Protein AF-A0A7S1V635-F1 (afdb_monomer_lite)

Organism: NCBI:txid210454

Sequence (460 aa):
LDFRGGFVNAILNTFERLLRGTVEKEVSDTVCGELSSIGTTLVSPVLEWVDEKLGPFLDKGARDPLVSEKSLVIPDNVQLLDFKETSPDDTIGRWFNAALSEVETMFGARVADPGGPAGDTDIGVNKMMRDYLLEDDRSLTIDLASLPIDGIGGVIFDGHDQLTETTITLNKVRLIGLDSITKFEPLIDIGSYTLRNIIAWSFLGVELDLTIEIKPSSLPDSILEDPDQSIKIEETVTIDFGVNDLEVDISVLLAINQNTLGDLEIGPLLTTDNLIGCILSTLFEVSVSSLEVNIGNIREPTLNGFVSAGIDRVVTDVTEAVFMMYEAVFLKALPGIFQTTVRDLINNDILGELLGNPENTDCPDVAFGGEGHVDFRDLLLSPTAAKDAGGLGTEPYGNVGHLLKKLITDNFLAPDANGQPKLNNILIAPFTERQSGTPGLIKVDELFSVVKDPSNIKEE

Secondary structure (DSSP, 8-state):
-----TTHHHHHHHHHHHHHHHHHHHHHHHHHHHHHHHHHHTHHHHHHHHHHHHGGGTT-----TTHHHHH----TT--B--TT---TT-HHHHHHHHHHHHHHHHHHSEEEEEEETTEEEEEHHHHHHHHHTS-TTSEEEEEGGGS--TT-SSEEEEEE-SSEEEEEEEEEEEEE-TT-EEEEEEEEE-SSSEEEEEEEEEEEEEEEEEEEEEEE--STT-SS--TT----EEEEEEEEEEEEEEEEEEEEEEEEBHHHHHT--HHHHTSHHHHHHHHHHTEEEEEEEEEEEEEEEEEEEEEE--S-HHHHHHHHHHHHHHHHHHHHHHHHHHHHHIIIIIHHHIIIIIHHHHHH-HHHH--PPP--SSSS---HHHHHS-HHHHHHTTS--S-TT-SHHHHHHHHIIIIIISB-TTSSBTHIIIIIHHHHHHHHSS------S-S----S-GGG----

Foldseek 3Di:
DDDDDPPVCVVCVVCCVVCVVVVVVCVVCVVCVVVVCCVVVVPVVVVVVLCVVQVLQLPQDWDDLCPCVVVDDDDPPFDWQFCPDPDPPPPPSVVVVVVLVLVQLQQQPWDQDPPDPVHRIDGNVLVVCCVPQADPQQKRKDFQCPDPPPDANQWPDFDADQFKTKTKGWGMKIKHQPSQWPGWRWQPDPGRQKGKIKTKGQKIKIKIKMKMKIWGHPDPNHPDDDVVSPDIDIWIKIKMKIFGGKMKMWMKRFTFGPVLVVPQDVQLCQAPLQVQLSRLLRTPDMATSFIFMATPFMGQMAMDTDPDPVVSVVVSVVSNVVCVVCRVSCNSSVRSCCGPVVRCCCGCPVVVVCNVDNSNNDRDDQDQPDDPDDDVLLQADALVRSVVLVHPSPSSRHDNNNVVNCCCVVQFQQQDPVGAGNVQVSPQQVPCCVVPVGRDGDHDPDPDDRDSDPVPDDDD

Structure (mmCIF, N/CA/C/O backbone):
data_AF-A0A7S1V635-F1
#
_entry.id   AF-A0A7S1V635-F1
#
loop_
_atom_site.group_PDB
_atom_site.id
_atom_site.type_symbol
_atom_site.label_atom_id
_atom_site.label_alt_id
_atom_site.label_comp_id
_atom_site.label_asym_id
_atom_site.label_entity_id
_atom_site.label_seq_id
_atom_site.pdbx_PDB_ins_code
_atom_site.Cartn_x
_atom_site.Cartn_y
_atom_site.Cartn_z
_atom_site.occupancy
_atom_site.B_iso_or_equiv
_atom_site.auth_seq_id
_atom_site.auth_comp_id
_atom_site.auth_asym_id
_atom_site.auth_atom_id
_atom_site.pdbx_PDB_model_num
ATOM 1 N N . LEU A 1 1 ? -26.747 21.201 35.756 1.00 36.72 1 LEU A N 1
ATOM 2 C CA . LEU A 1 1 ? -28.040 21.499 35.102 1.00 36.72 1 LEU A CA 1
ATOM 3 C C . LEU A 1 1 ? -28.693 22.639 35.870 1.00 36.72 1 LEU A C 1
ATOM 5 O O . LEU A 1 1 ? -28.904 22.468 37.062 1.00 36.72 1 LEU A O 1
ATOM 9 N N . ASP A 1 2 ? -28.924 23.796 35.247 1.00 29.17 2 ASP A N 1
ATOM 10 C CA . ASP A 1 2 ? -29.530 24.963 35.910 1.00 29.17 2 ASP A CA 1
ATOM 11 C C . ASP A 1 2 ? -30.809 25.363 35.158 1.00 29.17 2 ASP A C 1
ATOM 13 O O . ASP A 1 2 ? -30.763 25.695 33.973 1.00 29.17 2 ASP A O 1
ATOM 17 N N . PHE A 1 3 ? -31.959 25.276 35.832 1.00 37.16 3 PHE A N 1
ATOM 18 C CA . PHE A 1 3 ? -33.287 25.548 35.273 1.00 37.16 3 PHE A CA 1
ATOM 19 C C . PHE A 1 3 ? -33.957 26.682 36.066 1.00 37.16 3 PHE A C 1
ATOM 21 O O . PHE A 1 3 ? -34.105 26.620 37.286 1.00 37.16 3 PHE A O 1
ATOM 28 N N . ARG A 1 4 ? -34.390 27.744 35.374 1.00 40.81 4 ARG A N 1
ATOM 29 C CA . ARG A 1 4 ? -35.045 28.920 35.979 1.00 40.81 4 ARG A CA 1
ATOM 30 C C . ARG A 1 4 ? -36.576 28.789 35.967 1.00 40.81 4 ARG A C 1
ATOM 32 O O . ARG A 1 4 ? -37.177 28.822 34.900 1.00 40.81 4 ARG A O 1
ATOM 39 N N . GLY A 1 5 ? -37.216 28.764 37.145 1.00 33.56 5 GLY A N 1
ATOM 40 C CA . GLY A 1 5 ? -38.677 28.917 37.295 1.00 33.56 5 GLY A CA 1
ATOM 41 C C . GLY A 1 5 ? -39.212 28.687 38.724 1.00 33.56 5 GLY A C 1
ATOM 42 O O . GLY A 1 5 ? -39.212 27.572 39.235 1.00 33.56 5 GLY A O 1
ATOM 43 N N . GLY A 1 6 ? -39.698 29.750 39.378 1.00 36.91 6 GLY A N 1
ATOM 44 C CA . GLY A 1 6 ? -39.840 29.900 40.842 1.00 36.91 6 GLY A CA 1
ATOM 45 C C . GLY A 1 6 ? -40.988 29.203 41.598 1.00 36.91 6 GLY A C 1
ATOM 46 O O . GLY A 1 6 ? -41.208 29.553 42.752 1.00 36.91 6 GLY A O 1
ATOM 47 N N . PHE A 1 7 ? -41.698 28.227 41.026 1.00 42.47 7 PHE A N 1
ATOM 48 C CA . PHE A 1 7 ? -42.671 27.400 41.782 1.00 42.47 7 PHE A CA 1
ATOM 49 C C . PHE A 1 7 ? -42.314 25.906 41.748 1.00 42.47 7 PHE A C 1
ATOM 51 O O . PHE A 1 7 ? -42.445 25.205 42.750 1.00 42.47 7 PHE A O 1
ATOM 58 N N . VAL A 1 8 ? -41.724 25.447 40.639 1.00 44.06 8 VAL A N 1
ATOM 59 C CA . VAL A 1 8 ? -41.171 24.094 40.494 1.00 44.06 8 VAL A CA 1
ATOM 60 C C . VAL A 1 8 ? -39.932 23.911 41.385 1.00 44.06 8 VAL A C 1
ATOM 62 O O . VAL A 1 8 ? -39.759 22.840 41.949 1.00 44.06 8 VAL A O 1
ATOM 65 N N . ASN A 1 9 ? -39.159 24.971 41.659 1.00 37.28 9 ASN A N 1
ATOM 66 C CA . ASN A 1 9 ? -38.003 24.918 42.567 1.00 37.28 9 ASN A CA 1
ATOM 67 C C . ASN A 1 9 ? -38.335 24.616 44.038 1.00 37.28 9 ASN A C 1
ATOM 69 O O . ASN A 1 9 ? -37.459 24.130 44.741 1.00 37.28 9 ASN A O 1
ATOM 73 N N . ALA A 1 10 ? -39.546 24.875 44.542 1.00 40.25 10 ALA A N 1
ATOM 74 C CA . ALA A 1 10 ? -39.890 24.542 45.934 1.00 40.25 10 ALA A CA 1
ATOM 75 C C . ALA A 1 10 ? -40.289 23.062 46.090 1.00 40.25 10 ALA A C 1
ATOM 77 O O . ALA A 1 10 ? -39.961 22.427 47.095 1.00 40.25 10 ALA A O 1
ATOM 78 N N . ILE A 1 11 ? -40.943 22.501 45.067 1.00 40.91 11 ILE A N 1
ATOM 79 C CA . ILE A 1 11 ? -41.306 21.080 44.997 1.00 40.91 11 ILE A CA 1
ATOM 80 C C . ILE A 1 11 ? -40.071 20.246 44.630 1.00 40.91 11 ILE A C 1
ATOM 82 O O . ILE A 1 11 ? -39.797 19.264 45.314 1.00 40.91 11 ILE A O 1
ATOM 86 N N . LEU A 1 12 ? -39.263 20.692 43.659 1.00 39.00 12 LEU A N 1
ATOM 87 C CA . LEU A 1 12 ? -37.979 20.078 43.324 1.00 39.00 12 LEU A CA 1
ATOM 88 C C . LEU A 1 12 ? -36.972 20.194 44.459 1.00 39.00 12 LEU A C 1
ATOM 90 O O . LEU A 1 12 ? -36.400 19.177 44.764 1.00 39.00 12 LEU A O 1
ATOM 94 N N . ASN A 1 13 ? -36.797 21.309 45.181 1.00 41.66 13 ASN A N 1
ATOM 95 C CA . ASN A 1 13 ? -35.856 21.309 46.320 1.00 41.66 13 ASN A CA 1
ATOM 96 C C . ASN A 1 13 ? -36.298 20.384 47.464 1.00 41.66 13 ASN A C 1
ATOM 98 O O . ASN A 1 13 ? -35.458 19.896 48.212 1.00 41.66 13 ASN A O 1
ATOM 102 N N . THR A 1 14 ? -37.601 20.132 47.623 1.00 43.56 14 THR A N 1
ATOM 103 C CA . THR A 1 14 ? -38.106 19.211 48.654 1.00 43.56 14 THR A CA 1
ATOM 104 C C . THR A 1 14 ? -37.938 17.754 48.215 1.00 43.56 14 THR A C 1
ATOM 106 O O . THR A 1 14 ? -37.483 16.935 49.011 1.00 43.56 14 THR A O 1
ATOM 109 N N . PHE A 1 15 ? -38.217 17.441 46.944 1.00 39.56 15 PHE A N 1
ATOM 110 C CA . PHE A 1 15 ? -37.962 16.124 46.353 1.00 39.56 15 PHE A CA 1
ATOM 111 C C . PHE A 1 15 ? -36.474 15.859 46.118 1.00 39.56 15 PHE A C 1
ATOM 113 O O . PHE A 1 15 ? -36.040 14.746 46.327 1.00 39.56 15 PHE A O 1
ATOM 120 N N . GLU A 1 16 ? -35.668 16.857 45.785 1.00 41.97 16 GLU A N 1
ATOM 121 C CA . GLU A 1 16 ? -34.217 16.784 45.630 1.00 41.97 16 GLU A CA 1
ATOM 122 C C . GLU A 1 16 ? -33.572 16.577 46.996 1.00 41.97 16 GLU A C 1
ATOM 124 O O . GLU A 1 16 ? -32.707 15.739 47.114 1.00 41.97 16 GLU A O 1
ATOM 129 N N . ARG A 1 17 ? -34.025 17.195 48.091 1.00 42.75 17 ARG A N 1
ATOM 130 C CA . ARG A 1 17 ? -33.443 16.883 49.413 1.00 42.75 17 ARG A CA 1
ATOM 131 C C . ARG A 1 17 ? -33.809 15.492 49.946 1.00 42.75 17 ARG A C 1
ATOM 133 O O . ARG A 1 17 ? -33.025 14.924 50.700 1.00 42.75 17 ARG A O 1
ATOM 140 N N . LEU A 1 18 ? -34.984 14.970 49.582 1.00 39.56 18 LEU A N 1
ATOM 141 C CA . LEU A 1 18 ? -35.475 13.644 49.990 1.00 39.56 18 LEU A CA 1
ATOM 142 C C . LEU A 1 18 ? -34.982 12.516 49.076 1.00 39.56 18 LEU A C 1
ATOM 144 O O . LEU A 1 18 ? -34.643 11.448 49.570 1.00 39.56 18 LEU A O 1
ATOM 148 N N . LEU A 1 19 ? -34.912 12.755 47.766 1.00 40.84 19 LEU A N 1
ATOM 149 C CA . LEU A 1 19 ? -34.429 11.801 46.773 1.00 40.84 19 LEU A CA 1
ATOM 150 C C . LEU A 1 19 ? -32.935 11.927 46.545 1.00 40.84 19 LEU A C 1
ATOM 152 O O . LEU A 1 19 ? -32.335 10.904 46.335 1.00 40.84 19 LEU A O 1
ATOM 156 N N . ARG A 1 20 ? -32.272 13.083 46.623 1.00 44.22 20 ARG A N 1
ATOM 157 C CA . ARG A 1 20 ? -30.815 13.144 46.394 1.00 44.22 20 ARG A CA 1
ATOM 158 C C . ARG A 1 20 ? -30.066 12.313 47.429 1.00 44.22 20 ARG A C 1
ATOM 160 O O . ARG A 1 20 ? -29.203 11.554 47.048 1.00 44.22 20 ARG A O 1
ATOM 167 N N . GLY A 1 21 ? -30.443 12.349 48.707 1.00 46.78 21 GLY A N 1
ATOM 168 C CA . GLY A 1 21 ? -29.781 11.517 49.720 1.00 46.78 21 GLY A CA 1
ATOM 169 C C . GLY A 1 21 ? -30.020 10.010 49.553 1.00 46.78 21 GLY A C 1
ATOM 170 O O . GLY A 1 21 ? -29.143 9.223 49.888 1.00 46.78 21 GLY A O 1
ATOM 171 N N . THR A 1 22 ? -31.188 9.605 49.042 1.00 45.66 22 THR A N 1
ATOM 172 C CA . THR A 1 22 ? -31.552 8.190 48.851 1.00 45.66 22 THR A CA 1
ATOM 173 C C . THR A 1 22 ? -31.174 7.682 47.464 1.00 45.66 22 THR A C 1
ATOM 175 O O . THR A 1 22 ? -30.692 6.580 47.358 1.00 45.66 22 THR A O 1
ATOM 178 N N . VAL A 1 23 ? -31.309 8.485 46.415 1.00 48.47 23 VAL A N 1
ATOM 179 C CA . VAL A 1 23 ? -30.907 8.214 45.030 1.00 48.47 23 VAL A CA 1
ATOM 180 C C . VAL A 1 23 ? -29.408 8.402 44.857 1.00 48.47 23 VAL A C 1
ATOM 182 O O . VAL A 1 23 ? -28.828 7.550 44.230 1.00 48.47 23 VAL A O 1
ATOM 185 N N . GLU A 1 24 ? -28.717 9.402 45.424 1.00 47.28 24 GLU A N 1
ATOM 186 C CA . GLU A 1 24 ? -27.236 9.409 45.384 1.00 47.28 24 GLU A CA 1
ATOM 187 C C . GLU A 1 24 ? -26.674 8.231 46.166 1.00 47.28 24 GLU A C 1
ATOM 189 O O . GLU A 1 24 ? -25.636 7.721 45.780 1.00 47.28 24 GLU A O 1
ATOM 194 N N . LYS A 1 25 ? -27.337 7.778 47.237 1.00 49.62 25 LYS A N 1
ATOM 195 C CA . LYS A 1 25 ? -26.869 6.625 48.004 1.00 49.62 25 LYS A CA 1
ATOM 196 C C . LYS A 1 25 ? -27.209 5.300 47.330 1.00 49.62 25 LYS A C 1
ATOM 198 O O . LYS A 1 25 ? -26.309 4.495 47.185 1.00 49.62 25 LYS A O 1
ATOM 203 N N . GLU A 1 26 ? -28.426 5.096 46.833 1.00 52.50 26 GLU A N 1
ATOM 204 C CA . GLU A 1 26 ? -28.770 3.894 46.070 1.00 52.50 26 GLU A CA 1
ATOM 205 C C . GLU A 1 26 ? -28.085 3.889 44.705 1.00 52.50 26 GLU A C 1
ATOM 207 O O . GLU A 1 26 ? -27.649 2.835 44.287 1.00 52.50 26 GLU A O 1
ATOM 212 N N . VAL A 1 27 ? -27.918 5.023 44.019 1.00 47.94 27 VAL A N 1
ATOM 213 C CA . VAL A 1 27 ? -27.122 5.110 42.784 1.00 47.94 27 VAL A CA 1
ATOM 214 C C . VAL A 1 27 ? -25.650 4.959 43.113 1.00 47.94 27 VAL A C 1
ATOM 216 O O . VAL A 1 27 ? -25.002 4.235 42.396 1.00 47.94 27 VAL A O 1
ATOM 219 N N . SER A 1 28 ? -25.091 5.528 44.183 1.00 46.44 28 SER A N 1
ATOM 220 C CA . SER A 1 28 ? -23.683 5.282 44.544 1.00 46.44 28 SER A CA 1
ATOM 221 C C . SER A 1 28 ? -23.451 3.843 44.989 1.00 46.44 28 SER A C 1
ATOM 223 O O . SER A 1 28 ? -22.447 3.270 44.602 1.00 46.44 28 SER A O 1
ATOM 225 N N . ASP A 1 29 ? -24.340 3.241 45.776 1.00 56.50 29 ASP A N 1
ATOM 226 C CA . ASP A 1 29 ? -24.206 1.867 46.270 1.00 56.50 29 ASP A CA 1
ATOM 227 C C . ASP A 1 29 ? -24.532 0.851 45.161 1.00 56.50 29 ASP A C 1
ATOM 229 O O . ASP A 1 29 ? -23.867 -0.177 45.072 1.00 56.50 29 ASP A O 1
ATOM 233 N N . THR A 1 30 ? -25.472 1.157 44.256 1.00 53.78 30 THR A N 1
ATOM 234 C CA . THR A 1 30 ? -25.748 0.351 43.052 1.00 53.78 30 THR A CA 1
ATOM 235 C C . THR A 1 30 ? -24.660 0.552 42.012 1.00 53.78 30 THR A C 1
ATOM 237 O O . THR A 1 30 ? -24.183 -0.428 41.486 1.00 53.78 30 THR A O 1
ATOM 240 N N . VAL A 1 31 ? -24.172 1.767 41.757 1.00 49.47 31 VAL A N 1
ATOM 241 C CA . VAL A 1 31 ? -23.057 2.024 40.829 1.00 49.47 31 VAL A CA 1
ATOM 242 C C . VAL A 1 31 ? -21.751 1.494 41.398 1.00 49.47 31 VAL A C 1
ATOM 244 O O . VAL A 1 31 ? -20.987 0.934 40.642 1.00 49.47 31 VAL A O 1
ATOM 247 N N . CYS A 1 32 ? -21.473 1.575 42.700 1.00 55.12 32 CYS A N 1
ATOM 248 C CA . CYS A 1 32 ? -20.275 0.964 43.290 1.00 55.12 32 CYS A CA 1
ATOM 249 C C . CYS A 1 32 ? -20.418 -0.553 43.437 1.00 55.12 32 CYS A C 1
ATOM 251 O O . CYS A 1 32 ? -19.420 -1.255 43.326 1.00 55.12 32 CYS A O 1
ATOM 253 N N . GLY A 1 33 ? -21.626 -1.074 43.664 1.00 52.38 33 GLY A N 1
ATOM 254 C CA . GLY A 1 33 ? -21.916 -2.508 43.659 1.00 52.38 33 GLY A CA 1
ATOM 255 C C . GLY A 1 33 ? -21.802 -3.108 42.258 1.00 52.38 33 GLY A C 1
ATOM 256 O O . GLY A 1 33 ? -21.097 -4.096 42.075 1.00 52.38 33 GLY A O 1
ATOM 257 N N . GLU A 1 34 ? -22.400 -2.454 41.264 1.00 47.62 34 GLU A N 1
ATOM 258 C CA . GLU A 1 34 ? -22.292 -2.764 39.839 1.00 47.62 34 GLU A CA 1
ATOM 259 C C . GLU A 1 34 ? -20.846 -2.572 39.375 1.00 47.62 34 GLU A C 1
ATOM 261 O O . GLU A 1 34 ? -20.292 -3.530 38.872 1.00 47.62 34 GLU A O 1
ATOM 266 N N . LEU A 1 35 ? -20.159 -1.451 39.646 1.00 42.22 35 LEU A N 1
ATOM 267 C CA . LEU A 1 35 ? -18.742 -1.223 39.288 1.00 42.22 35 LEU A CA 1
ATOM 268 C C . LEU A 1 35 ? -17.779 -2.192 39.993 1.00 42.22 35 LEU A C 1
ATOM 270 O O . LEU A 1 35 ? -16.804 -2.634 39.389 1.00 42.22 35 LEU A O 1
ATOM 274 N N . SER A 1 36 ? -18.037 -2.562 41.251 1.00 45.41 36 SER A N 1
ATOM 275 C CA . SER A 1 36 ? -17.259 -3.588 41.961 1.00 45.41 36 SER A CA 1
ATOM 276 C C . SER A 1 36 ? -17.515 -4.984 41.391 1.00 45.41 36 SER A C 1
ATOM 278 O O . SER A 1 36 ? -16.605 -5.818 41.389 1.00 45.41 36 SER A O 1
ATOM 280 N N . SER A 1 37 ? -18.732 -5.254 40.912 1.00 45.50 37 SER A N 1
ATOM 281 C CA . SER A 1 37 ? -19.053 -6.490 40.200 1.00 45.50 37 SER A CA 1
ATOM 282 C C . SER A 1 37 ? -18.456 -6.477 38.788 1.00 45.50 37 SER A C 1
ATOM 284 O O . SER A 1 37 ? -17.821 -7.445 38.401 1.00 45.50 37 SER A O 1
ATOM 286 N N . ILE A 1 38 ? -18.490 -5.357 38.070 1.00 47.38 38 ILE A N 1
ATOM 287 C CA . ILE A 1 38 ? -17.861 -5.108 36.769 1.00 47.38 38 ILE A CA 1
ATOM 288 C C . ILE A 1 38 ? -16.344 -5.326 36.878 1.00 47.38 38 ILE A C 1
ATOM 290 O O . ILE A 1 38 ? -15.769 -6.059 36.081 1.00 47.38 38 ILE A O 1
ATOM 294 N N . GLY A 1 39 ? -15.689 -4.832 37.931 1.00 46.47 39 GLY A N 1
ATOM 295 C CA . GLY A 1 39 ? -14.251 -5.035 38.147 1.00 46.47 39 GLY A CA 1
ATOM 296 C C . GLY A 1 39 ? -13.809 -6.500 38.300 1.00 46.47 39 GLY A C 1
ATOM 297 O O . GLY A 1 39 ? -12.657 -6.814 38.026 1.00 46.47 39 GLY A O 1
ATOM 298 N N . THR A 1 40 ? -14.695 -7.417 38.706 1.00 46.72 40 THR A N 1
ATOM 299 C CA . THR A 1 40 ? -14.376 -8.857 38.845 1.00 46.72 40 THR A CA 1
ATOM 300 C C . THR A 1 40 ? -15.016 -9.729 37.759 1.00 46.72 40 THR A C 1
ATOM 302 O O . THR A 1 40 ? -14.443 -10.752 37.380 1.00 46.72 40 THR A O 1
ATOM 305 N N . THR A 1 41 ? -16.152 -9.292 37.213 1.00 47.84 41 THR A N 1
ATOM 306 C CA . THR A 1 41 ? -16.990 -10.024 36.248 1.00 47.84 41 THR A CA 1
ATOM 307 C C . THR A 1 41 ? -16.748 -9.589 34.801 1.00 47.84 41 THR A C 1
ATOM 309 O O . THR A 1 41 ? -17.016 -10.374 33.906 1.00 47.84 41 THR A O 1
ATOM 312 N N . LEU A 1 42 ? -16.207 -8.392 34.539 1.00 48.62 42 LEU A N 1
ATOM 313 C CA . LEU A 1 42 ? -15.748 -7.987 33.200 1.00 48.62 42 LEU A CA 1
ATOM 314 C C . LEU A 1 42 ? -14.243 -8.184 33.029 1.00 48.62 42 LEU A C 1
ATOM 316 O O . LEU A 1 42 ? -13.820 -8.651 31.981 1.00 48.62 42 LEU A O 1
ATOM 320 N N . VAL A 1 43 ? -13.425 -7.898 34.046 1.00 55.44 43 VAL A N 1
ATOM 321 C CA . VAL A 1 43 ? -11.960 -7.950 33.879 1.00 55.44 43 VAL A CA 1
ATOM 322 C C . VAL A 1 43 ? -11.473 -9.367 33.578 1.00 55.44 43 VAL A C 1
ATOM 324 O O . VAL A 1 43 ? -10.712 -9.541 32.637 1.00 55.44 43 VAL A O 1
ATOM 327 N N . SER A 1 44 ? -11.931 -10.390 34.308 1.00 60.38 44 SER A N 1
ATOM 328 C CA . SER A 1 44 ? -11.459 -11.764 34.062 1.00 60.38 44 SER A CA 1
ATOM 329 C C . SER A 1 44 ? -11.906 -12.302 32.693 1.00 60.38 44 SER A C 1
ATOM 331 O O . SER A 1 44 ? -11.042 -12.763 31.957 1.00 60.38 44 SER A O 1
ATOM 333 N N . PRO A 1 45 ? -13.185 -12.182 32.280 1.00 66.00 45 PRO A N 1
ATOM 334 C CA . PRO A 1 45 ? -13.609 -12.639 30.954 1.00 66.00 45 PRO A CA 1
ATOM 335 C C . PRO A 1 45 ? -13.027 -11.828 29.797 1.00 66.00 45 PRO A C 1
ATOM 337 O O . PRO A 1 45 ? -12.762 -12.392 28.743 1.00 66.00 45 PRO A O 1
ATOM 340 N N . VAL A 1 46 ? -12.797 -10.521 29.971 1.00 61.72 46 VAL A N 1
ATOM 341 C CA . VAL A 1 46 ? -12.113 -9.718 28.947 1.00 61.72 46 VAL A CA 1
ATOM 342 C C . VAL A 1 46 ? -10.642 -10.122 28.861 1.00 61.72 46 VAL A C 1
ATOM 344 O O . VAL A 1 46 ? -10.135 -10.261 27.758 1.00 61.72 46 VAL A O 1
ATOM 347 N N . LEU A 1 47 ? -9.962 -10.387 29.982 1.00 65.31 47 LEU A N 1
ATOM 348 C CA . LEU A 1 47 ? -8.592 -10.910 29.964 1.00 65.31 47 LEU A CA 1
ATOM 349 C C . LEU A 1 47 ? -8.515 -12.303 29.328 1.00 65.31 47 LEU A C 1
ATOM 351 O O . LEU A 1 47 ? -7.608 -12.545 28.542 1.00 65.31 47 LEU A O 1
ATOM 355 N N . GLU A 1 48 ? -9.465 -13.194 29.621 1.00 72.25 48 GLU A N 1
ATOM 356 C CA . GLU A 1 48 ? -9.573 -14.507 28.971 1.00 72.25 48 GLU A CA 1
ATOM 357 C C . GLU A 1 48 ? -9.850 -14.366 27.469 1.00 72.25 48 GLU A C 1
ATOM 359 O O . GLU A 1 48 ? -9.224 -15.055 26.671 1.00 72.25 48 GLU A O 1
ATOM 364 N N . TRP A 1 49 ? -10.719 -13.435 27.064 1.00 73.88 49 TRP A N 1
ATOM 365 C CA . TRP A 1 49 ? -10.977 -13.141 25.653 1.00 73.88 49 TRP A CA 1
ATOM 366 C C . TRP A 1 49 ? -9.739 -12.566 24.958 1.00 73.88 49 TRP A C 1
ATOM 368 O O . TRP A 1 49 ? -9.396 -12.995 23.860 1.00 73.88 49 TRP A O 1
ATOM 378 N N . VAL A 1 50 ? -9.031 -11.630 25.596 1.00 73.19 50 VAL A N 1
ATOM 379 C CA . VAL A 1 50 ? -7.789 -11.059 25.064 1.00 73.19 50 VAL A CA 1
ATOM 380 C C . VAL A 1 50 ? -6.702 -12.128 24.962 1.00 73.19 50 VAL A C 1
ATOM 382 O O . VAL A 1 50 ? -6.016 -12.170 23.948 1.00 73.19 50 VAL A O 1
ATOM 385 N N . ASP A 1 51 ? -6.555 -13.014 25.946 1.00 75.38 51 ASP A N 1
ATOM 386 C CA . ASP A 1 51 ? -5.599 -14.127 25.887 1.00 75.38 51 ASP A CA 1
ATOM 387 C C . ASP A 1 51 ? -5.976 -15.141 24.795 1.00 75.38 51 ASP A C 1
ATOM 389 O O . ASP A 1 51 ? -5.129 -15.538 23.999 1.00 75.38 51 ASP A O 1
ATOM 393 N N . GLU A 1 52 ? -7.260 -15.486 24.660 1.00 82.19 52 GLU A N 1
ATOM 394 C CA . GLU A 1 52 ? -7.749 -16.366 23.593 1.00 82.19 52 GLU A CA 1
ATOM 395 C C . GLU A 1 52 ? -7.489 -15.768 22.202 1.00 82.19 52 GLU A C 1
ATOM 397 O O . GLU A 1 52 ? -7.065 -16.477 21.284 1.00 82.19 52 GLU A O 1
ATOM 402 N N . LYS A 1 53 ? -7.740 -14.463 22.028 1.00 80.81 53 LYS A N 1
ATOM 403 C CA . LYS A 1 53 ? -7.597 -13.788 20.732 1.00 80.81 53 LYS A CA 1
ATOM 404 C C . LYS A 1 53 ? -6.161 -13.404 20.412 1.00 80.81 53 LYS A C 1
ATOM 406 O O . LYS A 1 53 ? -5.755 -13.573 19.268 1.00 80.81 53 LYS A O 1
ATOM 411 N N . LEU A 1 54 ? -5.388 -12.903 21.373 1.00 81.62 54 LEU A N 1
ATOM 412 C CA . LEU A 1 54 ? -4.028 -12.404 21.142 1.00 81.62 54 LEU A CA 1
ATOM 413 C C . LEU A 1 54 ? -2.940 -13.435 21.442 1.00 81.62 54 LEU A C 1
ATOM 415 O O . LEU A 1 54 ? -1.895 -13.408 20.792 1.00 81.62 54 LEU A O 1
ATOM 419 N N . GLY A 1 55 ? -3.182 -14.369 22.364 1.00 81.38 55 GLY A N 1
ATOM 420 C CA . GLY A 1 55 ? -2.241 -15.418 22.763 1.00 81.38 55 GLY A CA 1
ATOM 421 C C . GLY A 1 55 ? -1.601 -16.168 21.589 1.00 81.38 55 GLY A C 1
ATOM 422 O O . GLY A 1 55 ? -0.374 -16.286 21.562 1.00 81.38 55 GLY A O 1
ATOM 423 N N . PRO A 1 56 ? -2.362 -16.585 20.551 1.00 85.38 56 PRO A N 1
ATOM 424 C CA . PRO A 1 56 ? -1.803 -17.251 19.374 1.00 85.38 56 PRO A CA 1
ATOM 425 C C . PRO A 1 56 ? -0.783 -16.428 18.575 1.00 85.38 56 PRO A C 1
ATOM 427 O O . PRO A 1 56 ? -0.085 -16.999 17.736 1.00 85.38 56 PRO A O 1
ATOM 430 N N . PHE A 1 57 ? -0.709 -15.111 18.779 1.00 84.94 57 PHE A N 1
ATOM 431 C CA . PHE A 1 57 ? 0.183 -14.207 18.052 1.00 84.94 57 PHE A CA 1
ATOM 432 C C . PHE A 1 57 ? 1.421 -13.801 18.861 1.00 84.94 57 PHE A C 1
ATOM 434 O O . PHE A 1 57 ? 2.414 -13.397 18.263 1.00 84.94 57 PHE A O 1
ATOM 441 N N . LEU A 1 58 ? 1.412 -13.968 20.189 1.00 80.50 58 LEU A N 1
ATOM 442 C CA . LEU A 1 58 ? 2.493 -13.505 21.074 1.00 80.50 58 LEU A CA 1
ATOM 443 C C . LEU A 1 58 ? 3.843 -14.213 20.854 1.00 80.50 58 LEU A C 1
ATOM 445 O O . LEU A 1 58 ? 4.880 -13.630 21.170 1.00 80.50 58 LEU A O 1
ATOM 449 N N . ASP A 1 59 ? 3.830 -15.433 20.307 1.00 73.06 59 ASP A N 1
ATOM 450 C CA . ASP A 1 59 ? 5.028 -16.256 20.063 1.00 73.06 59 ASP A CA 1
ATOM 451 C C . ASP A 1 59 ? 5.357 -16.434 18.569 1.00 73.06 59 ASP A C 1
ATOM 453 O O . ASP A 1 59 ? 6.317 -17.121 18.203 1.00 73.06 59 ASP A O 1
ATOM 457 N N . LYS A 1 60 ? 4.572 -15.827 17.671 1.00 68.00 60 LYS A N 1
ATOM 458 C CA . LYS A 1 60 ? 4.792 -15.925 16.223 1.00 68.00 60 LYS A CA 1
ATOM 459 C C . LYS A 1 60 ? 5.792 -14.860 15.778 1.00 68.00 60 LYS A C 1
ATOM 461 O O . LYS A 1 60 ? 5.422 -13.826 15.240 1.00 68.00 60 LYS A O 1
ATOM 466 N N . GLY A 1 61 ? 7.065 -15.125 16.063 1.00 60.41 61 GLY A N 1
ATOM 467 C CA . GLY A 1 61 ? 8.184 -14.266 15.678 1.00 60.41 61 GLY A CA 1
ATOM 468 C C . GLY A 1 61 ? 8.556 -14.337 14.191 1.00 60.41 61 GLY A C 1
ATOM 469 O O . GLY A 1 61 ? 7.949 -15.073 13.405 1.00 60.41 61 GLY A O 1
ATOM 470 N N . ALA A 1 62 ? 9.600 -13.573 13.854 1.00 63.00 62 ALA A N 1
ATOM 471 C CA . ALA A 1 62 ? 10.226 -13.486 12.537 1.00 63.00 62 ALA A CA 1
ATOM 472 C C . ALA A 1 62 ? 10.402 -14.868 11.889 1.00 63.00 62 ALA A C 1
ATOM 474 O O . ALA A 1 62 ? 10.968 -15.788 12.494 1.00 63.00 62 ALA A O 1
ATOM 475 N N . ARG A 1 63 ? 9.897 -15.025 10.660 1.00 74.94 63 ARG A N 1
ATOM 476 C CA . ARG A 1 63 ? 10.119 -16.244 9.867 1.00 74.94 63 ARG A CA 1
ATOM 477 C C . ARG A 1 63 ? 11.251 -15.984 8.896 1.00 74.94 63 ARG A C 1
ATOM 479 O O . ARG A 1 63 ? 11.480 -14.860 8.476 1.00 74.94 63 ARG A O 1
ATOM 486 N N . ASP A 1 64 ? 11.938 -17.056 8.529 1.00 88.56 64 ASP A N 1
ATOM 487 C CA . ASP A 1 64 ? 12.929 -17.024 7.461 1.00 88.56 64 ASP A CA 1
ATOM 488 C C . ASP A 1 64 ? 12.315 -16.398 6.189 1.00 88.56 64 ASP A C 1
ATOM 490 O O . ASP A 1 64 ? 11.386 -16.987 5.627 1.00 88.56 64 ASP A O 1
ATOM 494 N N . PRO A 1 65 ? 12.802 -15.232 5.722 1.00 91.81 65 PRO A N 1
ATOM 495 C CA . PRO A 1 65 ? 12.216 -14.530 4.581 1.00 91.81 65 PRO A CA 1
ATOM 496 C C . PRO A 1 65 ? 12.376 -15.305 3.268 1.00 91.81 65 PRO A C 1
ATOM 498 O O . PRO A 1 65 ? 11.670 -15.034 2.302 1.00 91.81 65 PRO A O 1
ATOM 501 N N . LEU A 1 66 ? 13.256 -16.310 3.233 1.00 94.00 66 LEU A N 1
ATOM 502 C CA . LEU A 1 66 ? 13.470 -17.176 2.074 1.00 94.00 66 LEU A CA 1
ATOM 503 C C . LEU A 1 66 ? 12.682 -18.490 2.158 1.00 94.00 66 LEU A C 1
ATOM 505 O O . LEU A 1 66 ? 12.939 -19.404 1.377 1.00 94.00 66 LEU A O 1
ATOM 509 N N . VAL A 1 67 ? 11.754 -18.634 3.113 1.00 91.88 67 VAL A N 1
ATOM 510 C CA . VAL A 1 67 ? 11.019 -19.892 3.312 1.00 91.88 67 VAL A CA 1
ATOM 511 C C . VAL A 1 67 ? 10.261 -20.325 2.056 1.00 91.88 67 VAL A C 1
ATOM 513 O O . VAL A 1 67 ? 10.373 -21.489 1.678 1.00 91.88 67 VAL A O 1
ATOM 516 N N . SER A 1 68 ? 9.570 -19.396 1.384 1.00 91.81 68 SER A N 1
ATOM 517 C CA . SER A 1 68 ? 8.803 -19.692 0.169 1.00 91.81 68 SER A CA 1
ATOM 518 C C . SER A 1 68 ? 9.720 -20.110 -0.982 1.00 91.81 68 SER A C 1
ATOM 520 O O . SER A 1 68 ? 9.455 -21.115 -1.634 1.00 91.81 68 SER A O 1
ATOM 522 N N . GLU A 1 69 ? 10.852 -19.420 -1.169 1.00 93.50 69 GLU A N 1
ATOM 523 C CA . GLU A 1 69 ? 11.850 -19.778 -2.188 1.00 93.50 69 GLU A CA 1
ATOM 524 C C . GLU A 1 69 ? 12.437 -21.173 -1.940 1.00 93.50 69 GLU A C 1
ATOM 526 O O . GLU A 1 69 ? 12.557 -21.976 -2.858 1.00 93.50 69 GLU A O 1
ATOM 531 N N . LYS A 1 70 ? 12.744 -21.510 -0.683 1.00 93.12 70 LYS A N 1
ATOM 532 C CA . LYS A 1 70 ? 13.281 -22.831 -0.314 1.00 93.12 70 LYS A CA 1
ATOM 533 C C . LYS A 1 70 ? 12.284 -23.970 -0.523 1.00 93.12 70 LYS A C 1
ATOM 535 O O . LYS A 1 70 ? 12.709 -25.116 -0.665 1.00 93.12 70 LYS A O 1
ATOM 540 N N . SER A 1 71 ? 10.985 -23.680 -0.486 1.00 92.44 71 SER A N 1
ATOM 541 C CA . SER A 1 71 ? 9.920 -24.651 -0.755 1.00 92.44 71 SER A CA 1
ATOM 542 C C . SER A 1 71 ? 9.463 -24.684 -2.213 1.00 92.44 71 SER A C 1
ATOM 544 O O . SER A 1 71 ? 8.662 -25.553 -2.556 1.00 92.44 71 SER A O 1
ATOM 546 N N . LEU A 1 72 ? 9.951 -23.767 -3.053 1.00 93.50 72 LEU A N 1
ATOM 547 C CA . LEU A 1 72 ? 9.538 -23.646 -4.445 1.00 93.50 72 LEU A CA 1
ATOM 548 C C . LEU A 1 72 ? 9.980 -24.879 -5.242 1.00 93.50 72 LEU A C 1
ATOM 550 O O . LEU A 1 72 ? 11.156 -25.246 -5.261 1.00 93.50 72 LEU A O 1
ATOM 554 N N . VAL A 1 73 ? 9.028 -25.528 -5.914 1.00 92.69 73 VAL A N 1
ATOM 555 C CA . VAL A 1 73 ? 9.290 -26.689 -6.772 1.00 92.69 73 VAL A CA 1
ATOM 556 C C . VAL A 1 73 ? 9.176 -26.250 -8.224 1.00 92.69 73 VAL A C 1
ATOM 558 O O . VAL A 1 73 ? 8.079 -26.007 -8.718 1.00 92.69 73 VAL A O 1
ATOM 561 N N . ILE A 1 74 ? 10.316 -26.171 -8.908 1.00 91.81 74 ILE A N 1
ATOM 562 C CA . ILE A 1 74 ? 10.405 -25.696 -10.292 1.00 91.81 74 ILE A CA 1
ATOM 563 C C . ILE A 1 74 ? 10.439 -26.912 -11.233 1.00 91.81 74 ILE A C 1
ATOM 565 O O . ILE A 1 74 ? 11.341 -27.744 -11.108 1.00 91.81 74 ILE A O 1
ATOM 569 N N . PRO A 1 75 ? 9.474 -27.060 -12.158 1.00 91.94 75 PRO A N 1
ATOM 570 C CA . PRO A 1 75 ? 9.519 -28.093 -13.188 1.00 91.94 75 PRO A CA 1
ATOM 571 C C . PRO A 1 75 ? 10.694 -27.900 -14.158 1.00 91.94 75 PRO A C 1
ATOM 573 O O . PRO A 1 75 ? 11.038 -26.770 -14.492 1.00 91.94 75 PRO A O 1
ATOM 576 N N . ASP A 1 76 ? 11.236 -28.991 -14.710 1.00 88.56 76 ASP A N 1
ATOM 577 C CA . ASP A 1 76 ? 12.392 -28.954 -15.630 1.00 88.56 76 ASP A CA 1
ATOM 578 C C . ASP A 1 76 ? 12.170 -28.101 -16.900 1.00 88.56 76 ASP A C 1
ATOM 580 O O . ASP A 1 76 ? 13.126 -27.720 -17.571 1.00 88.56 76 ASP A O 1
ATOM 584 N N . ASN A 1 77 ? 10.913 -27.832 -17.273 1.00 87.75 77 ASN A N 1
ATOM 585 C CA . ASN A 1 77 ? 10.544 -27.041 -18.450 1.00 87.75 77 ASN A CA 1
ATOM 586 C C . ASN A 1 77 ? 10.318 -25.548 -18.157 1.00 87.75 77 ASN A C 1
ATOM 588 O O . ASN A 1 77 ? 9.921 -24.816 -19.065 1.00 87.75 77 ASN A O 1
ATOM 592 N N . VAL A 1 78 ? 10.511 -25.107 -16.914 1.00 89.88 78 VAL A N 1
ATOM 593 C CA . VAL A 1 78 ? 10.330 -23.715 -16.499 1.00 89.88 78 VAL A CA 1
ATOM 594 C C . VAL A 1 78 ? 11.691 -23.128 -16.161 1.00 89.88 78 VAL A C 1
ATOM 596 O O . VAL A 1 78 ? 12.413 -23.648 -15.317 1.00 89.88 78 VAL A O 1
ATOM 599 N N . GLN A 1 79 ? 12.025 -22.021 -16.818 1.00 90.56 79 GLN A N 1
ATOM 600 C CA . GLN A 1 79 ? 13.185 -21.215 -16.471 1.00 90.56 79 GLN A CA 1
ATOM 601 C C . GLN A 1 79 ? 12.690 -19.965 -15.754 1.00 90.56 79 GLN A C 1
ATOM 603 O O . GLN A 1 79 ? 11.892 -19.210 -16.309 1.00 90.56 79 GLN A O 1
ATOM 608 N N . LEU A 1 80 ? 13.128 -19.777 -14.512 1.00 91.88 80 LEU A N 1
ATOM 609 C CA . LEU A 1 80 ? 12.786 -18.597 -13.728 1.00 91.88 80 LEU A CA 1
ATOM 610 C C . LEU A 1 80 ? 13.871 -17.533 -13.857 1.00 91.88 80 LEU A C 1
ATOM 612 O O . LEU A 1 80 ? 15.054 -17.861 -13.914 1.00 91.88 80 LEU A O 1
ATOM 616 N N . LEU A 1 81 ? 13.450 -16.273 -13.858 1.00 88.88 81 LEU A N 1
ATOM 617 C CA . LEU A 1 81 ? 14.343 -15.123 -13.832 1.00 88.88 81 LEU A CA 1
ATOM 618 C C . LEU A 1 81 ? 15.070 -15.053 -12.482 1.00 88.88 81 LEU A C 1
ATOM 620 O O . LEU A 1 81 ? 14.429 -14.796 -11.468 1.00 88.88 81 LEU A O 1
ATOM 624 N N . ASP A 1 82 ? 16.384 -15.278 -12.467 1.00 88.62 82 ASP A N 1
ATOM 625 C CA . ASP A 1 82 ? 17.207 -15.178 -11.255 1.00 88.62 82 ASP A CA 1
ATOM 626 C C . ASP A 1 82 ? 17.724 -13.743 -11.071 1.00 88.62 82 ASP A C 1
ATOM 628 O O . ASP A 1 82 ? 18.504 -13.233 -11.876 1.00 88.62 82 ASP A O 1
ATOM 632 N N . PHE A 1 83 ? 17.318 -13.088 -9.983 1.00 86.25 83 PHE A N 1
ATOM 633 C CA . PHE A 1 83 ? 17.719 -11.714 -9.667 1.00 86.25 83 PHE A CA 1
ATOM 634 C C . PHE A 1 83 ? 19.217 -11.578 -9.362 1.00 86.25 83 PHE A C 1
ATOM 636 O O . PHE A 1 83 ? 19.791 -10.502 -9.541 1.00 86.25 83 PHE A O 1
ATOM 643 N N . LYS A 1 84 ? 19.887 -12.661 -8.957 1.00 83.06 84 LYS A N 1
ATOM 644 C CA . LYS A 1 84 ? 21.332 -12.675 -8.681 1.00 83.06 84 LYS A CA 1
ATOM 645 C C . LYS A 1 84 ? 22.164 -12.994 -9.915 1.00 83.06 84 LYS A C 1
ATOM 647 O O . LYS A 1 84 ? 23.369 -12.708 -9.934 1.00 83.06 84 LYS A O 1
ATOM 652 N N . GLU A 1 85 ? 21.559 -13.569 -10.950 1.00 73.38 85 GLU A N 1
ATOM 653 C CA . GLU A 1 85 ? 22.266 -13.923 -12.171 1.00 73.38 85 GLU A CA 1
ATOM 654 C C . GLU A 1 85 ? 22.456 -12.691 -13.067 1.00 73.38 85 GLU A C 1
ATOM 656 O O . GLU A 1 85 ? 21.571 -12.211 -13.765 1.00 73.38 85 GLU A O 1
ATOM 661 N N . THR A 1 86 ? 23.677 -12.155 -13.055 1.00 62.91 86 THR A N 1
ATOM 662 C CA . THR A 1 86 ? 24.097 -11.011 -13.889 1.00 62.91 86 THR A CA 1
ATOM 663 C C . THR A 1 86 ? 25.006 -11.441 -15.039 1.00 62.91 86 THR A C 1
ATOM 665 O O . THR A 1 86 ? 25.798 -10.647 -15.561 1.00 62.91 86 THR A O 1
ATOM 668 N N . SER A 1 87 ? 24.924 -12.720 -15.420 1.00 60.78 87 SER A N 1
ATOM 669 C CA . SER A 1 87 ? 25.773 -13.314 -16.450 1.00 60.78 87 SER A CA 1
ATOM 670 C C . SER A 1 87 ? 25.714 -12.501 -17.755 1.00 60.78 87 SER A C 1
ATOM 672 O O . SER A 1 87 ? 24.644 -12.021 -18.134 1.00 60.78 87 SER A O 1
ATOM 674 N N . PRO A 1 88 ? 26.835 -12.344 -18.491 1.00 57.91 88 PRO A N 1
ATOM 675 C CA . PRO A 1 88 ? 26.849 -11.646 -19.778 1.00 57.91 88 PRO A CA 1
ATOM 676 C C . PRO A 1 88 ? 25.863 -12.209 -20.810 1.00 57.91 88 PRO A C 1
ATOM 678 O O . PRO A 1 88 ? 25.467 -11.473 -21.718 1.00 57.91 88 PRO A O 1
ATOM 681 N N . ASP A 1 89 ? 25.490 -13.481 -20.659 1.00 64.50 89 ASP A 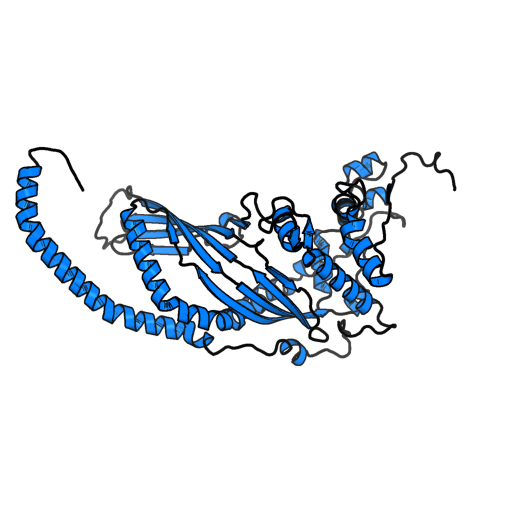N 1
ATOM 682 C CA . ASP A 1 89 ? 24.592 -14.205 -21.556 1.00 64.50 89 ASP A CA 1
ATOM 683 C C . ASP A 1 89 ? 23.108 -14.032 -21.174 1.00 64.50 89 ASP A C 1
ATOM 685 O O . ASP A 1 89 ? 22.244 -14.165 -22.041 1.00 64.50 89 ASP A O 1
ATOM 689 N N . ASP A 1 90 ? 22.797 -13.643 -19.928 1.00 68.19 90 ASP A N 1
ATOM 690 C CA . ASP A 1 90 ? 21.429 -13.320 -19.512 1.00 68.19 90 ASP A CA 1
ATOM 691 C C . ASP A 1 90 ? 21.135 -11.830 -19.737 1.00 68.19 90 ASP A C 1
ATOM 693 O O . ASP A 1 90 ? 21.491 -10.925 -18.974 1.00 68.19 90 ASP A O 1
ATOM 697 N N . THR A 1 91 ? 20.514 -11.551 -20.877 1.00 70.31 91 THR A N 1
ATOM 698 C CA . THR A 1 91 ? 20.170 -10.182 -21.272 1.00 70.31 91 THR A CA 1
ATOM 699 C C . THR A 1 91 ? 18.931 -9.672 -20.533 1.00 70.31 91 THR A C 1
ATOM 701 O O . THR A 1 91 ? 18.844 -8.471 -20.279 1.00 70.31 91 THR A O 1
ATOM 704 N N . ILE A 1 92 ? 18.020 -10.567 -20.130 1.00 72.56 92 ILE A N 1
ATOM 705 C CA . ILE A 1 92 ? 16.766 -10.205 -19.458 1.00 72.56 92 ILE A CA 1
ATOM 706 C C . ILE A 1 92 ? 17.042 -9.883 -17.987 1.00 72.56 92 ILE A C 1
ATOM 708 O O . ILE A 1 92 ? 16.653 -8.806 -17.537 1.00 72.56 92 ILE A O 1
ATOM 712 N N . GLY A 1 93 ? 17.797 -10.731 -17.276 1.00 71.06 93 GLY A N 1
ATOM 713 C CA . GLY A 1 93 ? 18.181 -10.489 -15.877 1.00 71.06 93 GLY A CA 1
ATOM 714 C C . GLY A 1 93 ? 18.891 -9.150 -15.673 1.00 71.06 93 GLY A C 1
ATOM 715 O O . GLY A 1 93 ? 18.551 -8.378 -14.777 1.00 71.06 93 GLY A O 1
ATOM 716 N N . ARG A 1 94 ? 19.809 -8.786 -16.579 1.00 72.06 94 ARG A N 1
ATOM 717 C CA . ARG A 1 94 ? 20.504 -7.486 -16.521 1.00 72.06 94 ARG A CA 1
ATOM 718 C C . ARG A 1 94 ? 19.580 -6.293 -16.726 1.00 72.06 94 ARG A C 1
ATOM 720 O O . ARG A 1 94 ? 19.728 -5.300 -16.018 1.00 72.06 94 ARG A O 1
ATOM 727 N N . TRP A 1 95 ? 18.672 -6.358 -17.702 1.00 73.25 95 TRP A N 1
ATOM 728 C CA . TRP A 1 95 ? 17.726 -5.266 -17.935 1.00 73.25 95 TRP A CA 1
ATOM 729 C C . TRP A 1 95 ? 16.748 -5.129 -16.768 1.00 73.25 95 TRP A C 1
ATOM 731 O O . TRP A 1 95 ? 16.498 -4.013 -16.321 1.00 73.25 95 TRP A O 1
ATOM 741 N N . PHE A 1 96 ? 16.267 -6.251 -16.231 1.00 72.50 96 PHE A N 1
ATOM 742 C CA . PHE A 1 96 ? 15.376 -6.260 -15.079 1.00 72.50 96 PHE A CA 1
ATOM 743 C C . PHE A 1 96 ? 16.047 -5.635 -13.852 1.00 72.50 96 PHE A C 1
ATOM 745 O O . PHE A 1 96 ? 15.509 -4.696 -13.277 1.00 72.50 96 PHE A O 1
ATOM 752 N N . ASN A 1 97 ? 17.273 -6.049 -13.521 1.00 72.06 97 ASN A N 1
ATOM 753 C CA . ASN A 1 97 ? 18.029 -5.471 -12.408 1.00 72.06 97 ASN A CA 1
ATOM 754 C C . ASN A 1 97 ? 18.332 -3.978 -12.604 1.00 72.06 97 ASN A C 1
ATOM 756 O O . ASN A 1 97 ? 18.276 -3.203 -11.649 1.00 72.06 97 ASN A O 1
ATOM 760 N N . ALA A 1 98 ? 18.613 -3.547 -13.838 1.00 73.06 98 ALA A N 1
ATOM 761 C CA . ALA A 1 98 ? 18.749 -2.126 -14.143 1.00 73.06 98 ALA A CA 1
ATOM 762 C C . ALA A 1 98 ? 17.427 -1.374 -13.908 1.00 73.06 98 ALA A C 1
ATOM 764 O O . ALA A 1 98 ? 17.435 -0.320 -13.281 1.00 73.06 98 ALA A O 1
ATOM 765 N N . ALA A 1 99 ? 16.294 -1.931 -14.345 1.00 73.00 99 ALA A N 1
ATOM 766 C CA . ALA A 1 99 ? 14.977 -1.343 -14.120 1.00 73.00 99 ALA A CA 1
ATOM 767 C C . ALA A 1 99 ? 14.626 -1.256 -12.623 1.00 73.00 99 ALA A C 1
ATOM 769 O O . ALA A 1 99 ? 14.161 -0.207 -12.179 1.00 73.00 99 ALA A O 1
ATOM 770 N N . LEU A 1 100 ? 14.905 -2.301 -11.833 1.00 75.81 100 LEU A N 1
ATOM 771 C CA . LEU A 1 100 ? 14.712 -2.281 -10.377 1.00 75.81 100 LEU A CA 1
ATOM 772 C C . LEU A 1 100 ? 15.533 -1.165 -9.716 1.00 75.81 100 LEU A C 1
ATOM 774 O O . LEU A 1 100 ? 15.003 -0.412 -8.902 1.00 75.81 100 LEU A O 1
ATOM 778 N N . SER A 1 101 ? 16.801 -1.009 -10.110 1.00 73.81 101 SER A N 1
ATOM 779 C CA . SER A 1 101 ? 17.683 0.031 -9.562 1.00 73.81 101 SER A CA 1
ATOM 780 C C . SER A 1 101 ? 17.224 1.453 -9.916 1.00 73.81 101 SER A C 1
ATOM 782 O O . SER A 1 101 ? 17.368 2.380 -9.113 1.00 73.81 101 SER A O 1
ATOM 784 N N . GLU A 1 102 ? 16.633 1.642 -11.097 1.00 73.12 102 GLU A N 1
ATOM 785 C CA . GLU A 1 102 ? 16.035 2.923 -11.487 1.00 73.12 102 GLU A CA 1
ATOM 786 C C . GLU A 1 102 ? 14.762 3.226 -10.689 1.00 73.12 102 GLU A C 1
ATOM 788 O O . GLU A 1 102 ? 14.578 4.357 -10.244 1.00 73.12 102 GLU A O 1
ATOM 793 N N . VAL A 1 103 ? 13.908 2.226 -10.445 1.00 74.12 103 VAL A N 1
ATOM 794 C CA . VAL A 1 103 ? 12.720 2.362 -9.582 1.00 74.12 103 VAL A CA 1
ATOM 795 C C . VAL A 1 103 ? 13.133 2.736 -8.156 1.00 74.12 103 VAL A C 1
ATOM 797 O O . VAL A 1 103 ? 12.593 3.688 -7.587 1.00 74.12 103 VAL A O 1
ATOM 800 N N . GLU A 1 104 ? 14.132 2.050 -7.599 1.00 74.25 104 GLU A N 1
ATOM 801 C CA . GLU A 1 104 ? 14.703 2.364 -6.285 1.00 74.25 104 GLU A CA 1
ATOM 802 C C . GLU A 1 104 ? 15.230 3.803 -6.241 1.00 74.25 104 GLU A C 1
ATOM 804 O O . GLU A 1 104 ? 14.899 4.569 -5.334 1.00 74.25 104 GLU A O 1
ATOM 809 N N . THR A 1 105 ? 15.999 4.210 -7.254 1.00 75.06 105 THR A N 1
ATOM 810 C CA . THR A 1 105 ? 16.541 5.570 -7.334 1.00 75.06 105 THR A CA 1
ATOM 811 C C . THR A 1 105 ? 15.423 6.602 -7.458 1.00 75.06 105 THR A C 1
ATOM 813 O O . THR A 1 105 ? 15.463 7.628 -6.786 1.00 75.06 105 THR A O 1
ATOM 816 N N . MET A 1 106 ? 14.399 6.345 -8.270 1.00 70.81 106 MET A N 1
ATOM 817 C CA . MET A 1 106 ? 13.304 7.285 -8.502 1.00 70.81 106 MET A CA 1
ATOM 818 C C . MET A 1 106 ? 12.475 7.535 -7.241 1.00 70.81 106 MET A C 1
ATOM 820 O O . MET A 1 106 ? 12.161 8.684 -6.926 1.00 70.81 106 MET A O 1
ATOM 824 N N . PHE A 1 107 ? 12.119 6.474 -6.520 1.00 79.44 107 PHE A N 1
ATOM 825 C CA . PHE A 1 107 ? 11.224 6.582 -5.371 1.00 79.44 107 PHE A CA 1
ATOM 826 C C . PHE A 1 107 ? 11.960 6.787 -4.048 1.00 79.44 107 PHE A C 1
ATOM 828 O O . PHE A 1 107 ? 11.417 7.441 -3.161 1.00 79.44 107 PHE A O 1
ATOM 835 N N . GLY A 1 108 ? 13.185 6.278 -3.913 1.00 79.75 108 GLY A N 1
ATOM 836 C CA . GLY A 1 108 ? 14.003 6.399 -2.706 1.00 79.75 108 GLY A CA 1
ATOM 837 C C . GLY A 1 108 ? 14.882 7.654 -2.655 1.00 79.75 108 GLY A C 1
ATOM 838 O O . GLY A 1 108 ? 15.282 8.076 -1.567 1.00 79.75 108 GLY A O 1
ATOM 839 N N . ALA A 1 109 ? 15.192 8.293 -3.792 1.00 81.88 109 ALA A N 1
ATOM 840 C CA . ALA A 1 109 ? 16.028 9.494 -3.788 1.00 81.88 109 ALA A CA 1
ATOM 841 C C . ALA A 1 109 ? 15.309 10.710 -3.193 1.00 81.88 109 ALA A C 1
ATOM 843 O O . ALA A 1 109 ? 14.093 10.873 -3.290 1.00 81.88 109 ALA A O 1
ATOM 844 N N . ARG A 1 110 ? 16.102 11.620 -2.618 1.00 82.38 110 ARG A N 1
ATOM 845 C CA . ARG A 1 110 ? 15.615 12.932 -2.192 1.00 82.38 110 ARG A CA 1
ATOM 846 C C . ARG A 1 110 ? 15.420 13.837 -3.401 1.00 82.38 110 ARG A C 1
ATOM 848 O O . ARG A 1 110 ? 16.371 14.124 -4.125 1.00 82.38 110 ARG A O 1
ATOM 855 N N . VAL A 1 111 ? 14.202 14.326 -3.572 1.00 84.25 111 VAL A N 1
ATOM 856 C CA . VAL A 1 111 ? 13.791 15.232 -4.643 1.00 84.25 111 VAL A CA 1
ATOM 857 C C . VAL A 1 111 ? 13.402 16.589 -4.069 1.00 84.25 111 VAL A C 1
ATOM 859 O O . VAL A 1 111 ? 13.042 16.706 -2.899 1.00 84.25 111 VAL A O 1
ATOM 862 N N . ALA A 1 112 ? 13.477 17.632 -4.896 1.00 83.25 112 ALA A N 1
ATOM 863 C CA . ALA A 1 112 ? 12.987 18.949 -4.512 1.00 83.25 112 ALA A CA 1
ATOM 864 C C . ALA A 1 112 ? 11.463 18.910 -4.329 1.00 83.25 112 ALA A C 1
ATOM 866 O O . ALA A 1 112 ? 10.726 18.542 -5.256 1.00 83.25 112 ALA A O 1
ATOM 867 N N . ASP A 1 113 ? 11.015 19.330 -3.151 1.00 82.50 113 ASP A N 1
ATOM 868 C CA . ASP A 1 113 ? 9.609 19.381 -2.765 1.00 82.50 113 ASP A CA 1
ATOM 869 C C . ASP A 1 113 ? 9.295 20.657 -1.961 1.00 82.50 113 ASP A C 1
ATOM 871 O O . ASP A 1 113 ? 9.162 20.625 -0.739 1.00 82.50 113 ASP A O 1
ATOM 875 N N . PRO A 1 114 ? 9.237 21.830 -2.620 1.00 78.06 114 PRO A N 1
ATOM 876 C CA . PRO A 1 114 ? 8.976 23.091 -1.934 1.00 78.06 114 PRO A CA 1
ATOM 877 C C . PRO A 1 114 ? 7.581 23.093 -1.292 1.00 78.06 114 PRO A C 1
ATOM 879 O O . PRO A 1 114 ? 6.576 22.998 -1.991 1.00 78.06 114 PRO A O 1
ATOM 882 N N . GLY A 1 115 ? 7.514 23.250 0.032 1.00 73.62 115 GLY A N 1
ATOM 883 C CA . GLY A 1 115 ? 6.256 23.165 0.794 1.00 73.62 115 GLY A CA 1
ATOM 884 C C . GLY A 1 115 ? 5.935 21.765 1.337 1.00 73.62 115 GLY A C 1
ATOM 885 O O . GLY A 1 115 ? 4.897 21.577 1.984 1.00 73.62 115 GLY A O 1
ATOM 886 N N . GLY A 1 116 ? 6.839 20.804 1.127 1.00 77.06 116 GLY A N 1
ATOM 887 C CA . GLY A 1 116 ? 6.786 19.485 1.735 1.00 77.06 116 GLY A CA 1
ATOM 888 C C . GLY A 1 116 ? 6.887 19.529 3.267 1.00 77.06 116 GLY A C 1
ATOM 889 O O . GLY A 1 116 ? 7.472 20.454 3.840 1.00 77.06 116 GLY A O 1
ATOM 890 N N . PRO A 1 117 ? 6.336 18.523 3.972 1.00 76.38 117 PRO A N 1
ATOM 891 C CA . PRO A 1 117 ? 6.419 18.437 5.433 1.00 76.38 117 PRO A CA 1
ATOM 892 C C . PRO A 1 117 ? 7.865 18.309 5.940 1.00 76.38 117 PRO A C 1
ATOM 894 O O . PRO A 1 117 ? 8.170 18.742 7.050 1.00 76.38 117 PRO A O 1
ATOM 897 N N . ALA A 1 118 ? 8.762 17.750 5.122 1.00 76.06 118 ALA A N 1
ATOM 898 C CA . ALA A 1 118 ? 10.177 17.566 5.438 1.00 76.06 118 ALA A CA 1
ATOM 899 C C . ALA A 1 118 ? 11.074 18.771 5.062 1.00 76.06 118 ALA A C 1
ATOM 901 O O . ALA A 1 118 ? 12.298 18.693 5.203 1.00 76.06 118 ALA A O 1
ATOM 902 N N . GLY A 1 119 ? 10.490 19.886 4.606 1.00 81.12 119 GLY A N 1
ATOM 903 C CA . GLY A 1 119 ? 11.205 21.059 4.091 1.00 81.12 119 GLY A CA 1
ATOM 904 C C . GLY A 1 119 ? 11.255 21.083 2.562 1.00 81.12 119 GLY A C 1
ATOM 905 O O . GLY A 1 119 ? 10.401 20.501 1.912 1.00 81.12 119 GLY A O 1
ATOM 906 N N . ASP A 1 120 ? 12.262 21.746 1.983 1.00 81.75 120 ASP A N 1
ATOM 907 C CA . ASP A 1 120 ? 12.375 21.941 0.522 1.00 81.75 120 ASP A CA 1
ATOM 908 C C . ASP A 1 120 ? 12.824 20.685 -0.252 1.00 81.75 120 ASP A C 1
ATOM 910 O O . ASP A 1 120 ? 12.913 20.699 -1.483 1.00 81.75 120 ASP A O 1
ATOM 914 N N . THR A 1 121 ? 13.141 19.598 0.457 1.00 85.44 121 THR A N 1
ATOM 915 C CA . THR A 1 121 ? 13.503 18.303 -0.128 1.00 85.44 121 THR A CA 1
ATOM 916 C C . THR A 1 121 ? 12.854 17.171 0.651 1.00 85.44 121 THR A C 1
ATOM 918 O O . THR A 1 121 ? 12.973 17.142 1.877 1.00 85.44 121 THR A O 1
ATOM 921 N N . ASP A 1 122 ? 12.284 16.203 -0.055 1.00 88.94 122 ASP A N 1
ATOM 922 C CA . ASP A 1 122 ? 11.633 15.026 0.526 1.00 88.94 122 ASP A CA 1
ATOM 923 C C . ASP A 1 122 ? 11.961 13.769 -0.300 1.00 88.94 122 ASP A C 1
ATOM 925 O O . ASP A 1 122 ? 12.558 13.864 -1.372 1.00 88.94 122 ASP A O 1
ATOM 929 N N . ILE A 1 123 ? 11.630 12.585 0.206 1.00 88.38 123 ILE A N 1
ATOM 930 C CA . ILE A 1 123 ? 11.770 11.315 -0.513 1.00 88.38 123 ILE A CA 1
ATOM 931 C C . ILE A 1 123 ? 10.808 11.309 -1.714 1.00 88.38 123 ILE A C 1
ATOM 933 O O . ILE A 1 123 ? 9.659 11.740 -1.603 1.00 88.38 123 ILE A O 1
ATOM 937 N N . GLY A 1 124 ? 11.276 10.817 -2.866 1.00 86.06 124 GLY A N 1
ATOM 938 C CA . GLY A 1 124 ? 10.526 10.793 -4.125 1.00 86.06 124 GLY A CA 1
ATOM 939 C C . GLY A 1 124 ? 9.128 10.190 -4.001 1.00 86.06 124 GLY A C 1
ATOM 940 O O . GLY A 1 124 ? 8.169 10.760 -4.520 1.00 86.06 124 GLY A O 1
ATOM 941 N N . VAL A 1 125 ? 8.991 9.096 -3.249 1.00 88.00 125 VAL A N 1
ATOM 942 C CA . VAL A 1 125 ? 7.699 8.436 -3.015 1.00 88.00 125 VAL A CA 1
ATOM 943 C C . VAL A 1 125 ? 6.698 9.321 -2.261 1.00 88.00 125 VAL A C 1
ATOM 945 O O . VAL A 1 125 ? 5.523 9.334 -2.614 1.00 88.00 125 VAL A O 1
ATOM 948 N N . ASN A 1 126 ? 7.143 10.126 -1.288 1.00 91.12 126 ASN A N 1
ATOM 949 C CA . ASN A 1 126 ? 6.260 11.035 -0.547 1.00 91.12 126 ASN A CA 1
ATOM 950 C C . ASN A 1 126 ? 5.676 12.097 -1.474 1.00 91.12 126 ASN A C 1
ATOM 952 O O . ASN A 1 126 ? 4.473 12.357 -1.463 1.00 91.12 126 ASN A O 1
ATOM 956 N N . LYS A 1 127 ? 6.535 12.666 -2.323 1.00 87.75 127 LYS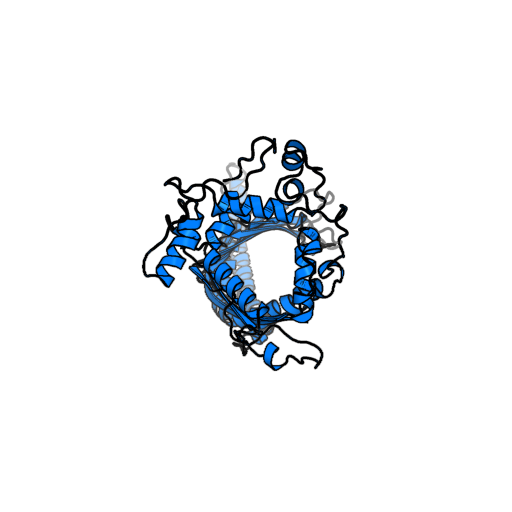 A N 1
ATOM 957 C CA . LYS A 1 127 ? 6.113 13.634 -3.327 1.00 87.75 127 LYS A CA 1
ATOM 958 C C . LYS A 1 127 ? 5.150 13.009 -4.334 1.00 87.75 127 LYS A C 1
ATOM 960 O O . LYS A 1 127 ? 4.112 13.591 -4.611 1.00 87.75 127 LYS A O 1
ATOM 965 N N . MET A 1 128 ? 5.457 11.811 -4.833 1.00 85.06 128 MET A N 1
ATOM 966 C CA . MET A 1 128 ? 4.570 11.088 -5.748 1.00 85.06 128 MET A CA 1
ATOM 967 C C . MET A 1 128 ? 3.190 10.843 -5.123 1.00 85.06 128 MET A C 1
ATOM 969 O O . MET A 1 128 ? 2.181 11.088 -5.778 1.00 85.06 128 MET A O 1
ATOM 973 N N . MET A 1 129 ? 3.127 10.391 -3.867 1.00 87.88 129 MET A N 1
ATOM 974 C CA . MET A 1 129 ? 1.847 10.180 -3.190 1.00 87.88 129 MET A CA 1
ATOM 975 C C . MET A 1 129 ? 1.053 11.482 -3.094 1.00 87.88 129 MET A C 1
ATOM 977 O O . MET A 1 129 ? -0.121 11.488 -3.447 1.00 87.88 129 MET A O 1
ATOM 981 N N . ARG A 1 130 ? 1.685 12.596 -2.710 1.00 86.94 130 ARG A N 1
ATOM 982 C CA . ARG A 1 130 ? 1.026 13.912 -2.679 1.00 86.94 130 ARG A CA 1
ATOM 983 C C . ARG A 1 130 ? 0.553 14.395 -4.050 1.00 86.94 130 ARG A C 1
ATOM 985 O O . ARG A 1 130 ? -0.506 14.996 -4.136 1.00 86.94 130 ARG A O 1
ATOM 992 N N . ASP A 1 131 ? 1.332 14.149 -5.098 1.00 82.94 131 ASP A N 1
ATOM 993 C CA . ASP A 1 131 ? 1.034 14.650 -6.442 1.00 82.94 131 ASP A CA 1
ATOM 994 C C . ASP A 1 131 ? -0.074 13.842 -7.149 1.00 82.94 131 ASP A C 1
ATOM 996 O O . ASP A 1 131 ? -0.742 14.379 -8.034 1.00 82.94 131 ASP A O 1
ATOM 1000 N N . TYR A 1 132 ? -0.255 12.557 -6.806 1.00 80.62 132 TYR A N 1
ATOM 1001 C CA . TYR A 1 132 ? -1.098 11.636 -7.587 1.00 80.62 132 TYR A CA 1
ATOM 1002 C C . TYR A 1 132 ? -2.116 10.808 -6.799 1.00 80.62 132 TYR A C 1
ATOM 1004 O O . TYR A 1 132 ? -3.073 10.331 -7.408 1.00 80.62 132 TYR A O 1
ATOM 1012 N N . LEU A 1 133 ? -1.901 10.567 -5.504 1.00 85.44 133 LEU A N 1
ATOM 1013 C CA . LEU A 1 133 ? -2.715 9.632 -4.716 1.00 85.44 133 LEU A CA 1
ATOM 1014 C C . LEU A 1 133 ? -3.512 10.321 -3.609 1.00 85.44 133 LEU A C 1
ATOM 1016 O O . LEU A 1 133 ? -4.644 9.931 -3.346 1.00 85.44 133 LEU A O 1
ATOM 1020 N N . LEU A 1 134 ? -2.901 11.287 -2.929 1.00 89.56 134 LEU A N 1
ATOM 1021 C CA . LEU A 1 134 ? -3.492 11.954 -1.778 1.00 89.56 134 LEU A CA 1
ATOM 1022 C C . LEU A 1 134 ? -4.316 13.163 -2.210 1.00 89.56 134 LEU A C 1
ATOM 1024 O O . LEU A 1 134 ? -4.025 13.817 -3.209 1.00 89.56 134 LEU A O 1
ATOM 1028 N N . GLU A 1 135 ? -5.322 13.470 -1.403 1.00 89.81 135 GLU A N 1
ATOM 1029 C CA . GLU A 1 135 ? -6.111 14.690 -1.513 1.00 89.81 135 GLU A CA 1
ATOM 1030 C C . GLU A 1 135 ? -5.296 15.919 -1.053 1.00 89.81 135 GLU A C 1
ATOM 1032 O O . GLU A 1 135 ? -4.212 15.800 -0.472 1.00 89.81 135 GLU A O 1
ATOM 1037 N N . ASP A 1 136 ? -5.839 17.125 -1.254 1.00 87.31 136 ASP A N 1
ATOM 1038 C CA . ASP A 1 136 ? -5.190 18.394 -0.866 1.00 87.31 136 ASP A CA 1
ATOM 1039 C C . ASP A 1 136 ? -4.854 18.475 0.639 1.00 87.31 136 ASP A C 1
ATOM 1041 O O . ASP A 1 136 ? -3.919 19.173 1.049 1.00 87.31 136 ASP A O 1
ATOM 1045 N N . ASP A 1 137 ? -5.614 17.765 1.477 1.00 88.19 137 ASP A N 1
ATOM 1046 C CA . ASP A 1 137 ? -5.395 17.660 2.923 1.00 88.19 137 ASP A CA 1
ATOM 1047 C C . ASP A 1 137 ? -4.385 16.567 3.317 1.00 88.19 137 ASP A C 1
ATOM 1049 O O . ASP A 1 137 ? -4.107 16.381 4.503 1.00 88.19 137 ASP A O 1
ATOM 1053 N N . ARG A 1 138 ? -3.783 15.898 2.323 1.00 89.12 138 ARG A N 1
ATOM 1054 C CA . ARG A 1 138 ? -2.825 14.790 2.455 1.00 89.12 138 ARG A CA 1
ATOM 1055 C C . ARG A 1 138 ? -3.426 13.514 3.041 1.00 89.12 138 ARG A C 1
ATOM 1057 O O . ARG A 1 138 ? -2.688 12.661 3.540 1.00 89.12 138 ARG A O 1
ATOM 1064 N N . SER A 1 139 ? -4.744 13.370 2.979 1.00 92.88 139 SER A N 1
ATOM 1065 C CA . SER A 1 139 ? -5.418 12.119 3.296 1.00 92.88 139 SER A CA 1
ATOM 1066 C C . SER A 1 139 ? -5.653 11.284 2.036 1.00 92.88 139 SER A C 1
ATOM 1068 O O . SER A 1 139 ? -5.790 11.808 0.931 1.00 92.88 139 SER A O 1
ATOM 1070 N N . LEU A 1 140 ? -5.710 9.965 2.203 1.00 92.81 140 LEU A N 1
ATOM 1071 C CA . LEU A 1 140 ? -6.337 9.071 1.237 1.00 92.81 140 LEU A CA 1
ATOM 1072 C C . LEU A 1 140 ? -7.719 8.710 1.778 1.00 92.81 140 LEU A C 1
ATOM 1074 O O . LEU A 1 140 ? -7.825 8.003 2.783 1.00 92.81 140 LEU A O 1
ATOM 1078 N N . THR A 1 141 ? -8.769 9.215 1.131 1.00 90.38 141 THR A N 1
ATOM 1079 C CA . THR A 1 141 ? -10.155 8.959 1.537 1.00 90.38 141 THR A CA 1
ATOM 1080 C C . THR A 1 141 ? -10.735 7.791 0.749 1.00 90.38 141 THR A C 1
ATOM 1082 O O . THR A 1 141 ? -10.806 7.824 -0.476 1.00 90.38 141 THR A O 1
ATOM 1085 N N . ILE A 1 142 ? -11.206 6.775 1.464 1.00 86.25 142 ILE A N 1
ATOM 1086 C CA . ILE A 1 142 ? -11.934 5.634 0.915 1.00 86.25 142 ILE A CA 1
ATOM 1087 C C . ILE A 1 142 ? -13.395 5.770 1.345 1.00 86.25 142 ILE A C 1
ATOM 1089 O O . ILE A 1 142 ? -13.715 5.723 2.536 1.00 86.25 142 ILE A O 1
ATOM 1093 N N . ASP A 1 143 ? -14.285 5.957 0.371 1.00 81.25 143 ASP A N 1
ATOM 1094 C CA . ASP A 1 143 ? -15.730 5.968 0.599 1.00 81.25 143 ASP A CA 1
ATOM 1095 C C . ASP A 1 143 ? -16.264 4.537 0.500 1.00 81.25 143 ASP A C 1
ATOM 1097 O O . ASP A 1 143 ? -16.175 3.905 -0.557 1.00 81.25 143 ASP A O 1
ATOM 1101 N N . LEU A 1 144 ? -16.816 4.003 1.589 1.00 75.75 144 LEU A N 1
ATOM 1102 C CA . LEU A 1 144 ? -17.281 2.617 1.598 1.00 75.75 144 LEU A CA 1
ATOM 1103 C C . LEU A 1 144 ? -18.506 2.393 0.714 1.00 75.75 144 LEU A C 1
ATOM 1105 O O . LEU A 1 144 ? -18.711 1.272 0.258 1.00 75.75 144 LEU A O 1
ATOM 1109 N N . ALA A 1 145 ? -19.272 3.440 0.392 1.00 67.44 145 ALA A N 1
ATOM 1110 C CA . ALA A 1 145 ? -20.361 3.332 -0.575 1.00 67.44 145 ALA A CA 1
ATOM 1111 C C . ALA A 1 145 ? -19.857 3.062 -2.006 1.00 67.44 145 ALA A C 1
ATOM 1113 O O . ALA A 1 145 ? -20.637 2.651 -2.863 1.00 67.44 145 ALA A O 1
ATOM 1114 N N . SER A 1 146 ? -18.567 3.305 -2.271 1.00 62.12 146 SER A N 1
ATOM 1115 C CA . SER A 1 146 ? -17.932 3.063 -3.571 1.00 62.12 146 SER A CA 1
ATOM 1116 C C . SER A 1 146 ? -17.295 1.677 -3.705 1.00 62.12 146 SER A C 1
ATOM 1118 O O . SER A 1 146 ? -16.972 1.268 -4.821 1.00 62.12 146 SER A O 1
ATOM 1120 N N . LEU A 1 147 ? -17.129 0.940 -2.600 1.00 60.34 147 LEU A N 1
ATOM 1121 C CA . LEU A 1 147 ? -16.577 -0.409 -2.645 1.00 60.34 147 LEU A CA 1
ATOM 1122 C C . LEU A 1 147 ? -17.679 -1.411 -3.027 1.00 60.34 147 LEU A C 1
ATOM 1124 O O . LEU A 1 147 ? -18.758 -1.382 -2.432 1.00 60.34 147 LEU A O 1
ATOM 1128 N N . PRO A 1 148 ? -17.430 -2.331 -3.978 1.00 51.03 148 PRO A N 1
ATOM 1129 C CA . PRO A 1 148 ? -18.387 -3.356 -4.395 1.00 51.03 148 PRO A CA 1
ATOM 1130 C C . PRO A 1 148 ? -18.466 -4.501 -3.368 1.00 51.03 148 PRO A C 1
ATOM 1132 O O . PRO A 1 148 ? -18.315 -5.671 -3.706 1.00 51.03 148 PRO A O 1
ATOM 1135 N N . ILE A 1 149 ? -18.660 -4.173 -2.089 1.00 56.03 149 ILE A N 1
ATOM 1136 C CA . ILE A 1 149 ? -18.878 -5.159 -1.029 1.00 56.03 149 ILE A CA 1
ATOM 1137 C C . ILE A 1 149 ? -20.386 -5.417 -0.967 1.00 56.03 149 ILE A C 1
ATOM 1139 O O . ILE A 1 149 ? -21.142 -4.681 -0.330 1.00 56.03 149 ILE A O 1
ATOM 1143 N N . ASP A 1 150 ? -20.835 -6.446 -1.685 1.00 43.69 150 ASP A N 1
ATOM 1144 C CA . ASP A 1 150 ? -22.244 -6.836 -1.733 1.00 43.69 150 ASP A CA 1
ATOM 1145 C C . ASP A 1 150 ? -22.803 -7.120 -0.324 1.00 43.69 150 ASP A C 1
ATOM 1147 O O . ASP A 1 150 ? -22.301 -7.966 0.416 1.00 43.69 150 ASP A O 1
ATOM 1151 N N . GLY A 1 151 ? -23.906 -6.448 0.027 1.00 50.97 151 GLY A N 1
ATOM 1152 C CA . GLY A 1 151 ? -24.780 -6.839 1.143 1.00 50.97 151 GLY A CA 1
ATOM 1153 C C . GLY A 1 151 ? -24.606 -6.106 2.476 1.00 50.97 151 GLY A C 1
ATOM 1154 O O . GLY A 1 151 ? -25.373 -6.376 3.397 1.00 50.97 151 GLY A O 1
ATOM 1155 N N . ILE A 1 152 ? -23.678 -5.155 2.593 1.00 51.59 152 ILE A N 1
ATOM 1156 C CA . ILE A 1 152 ? -23.477 -4.364 3.818 1.00 51.59 152 ILE A CA 1
ATOM 1157 C C . ILE A 1 152 ? -23.146 -2.937 3.397 1.00 51.59 152 ILE A C 1
ATOM 1159 O O . ILE A 1 152 ? -22.000 -2.632 3.097 1.00 51.59 152 ILE A O 1
ATOM 1163 N N . GLY A 1 153 ? -24.149 -2.059 3.315 1.00 59.56 153 GLY A N 1
ATOM 1164 C CA . GLY A 1 153 ? -23.978 -0.643 2.955 1.00 59.56 153 GLY A CA 1
ATOM 1165 C C . GLY A 1 153 ? -23.239 0.155 4.034 1.00 59.56 153 GLY A C 1
ATOM 1166 O O . GLY A 1 153 ? -23.811 1.072 4.607 1.00 59.56 153 GLY A O 1
ATOM 1167 N N . GLY A 1 154 ? -22.018 -0.258 4.377 1.00 71.94 154 GLY A N 1
ATOM 1168 C CA . GLY A 1 154 ? -21.220 0.274 5.477 1.00 71.94 154 GLY A CA 1
ATOM 1169 C C . GLY A 1 154 ? -21.674 -0.168 6.871 1.00 71.94 154 GLY A C 1
ATOM 1170 O O . GLY A 1 154 ? -21.024 0.187 7.846 1.00 71.94 154 GLY A O 1
ATOM 1171 N N . VAL A 1 155 ? -22.764 -0.930 7.016 1.00 78.44 155 VAL A N 1
ATOM 1172 C CA . VAL A 1 155 ? -23.279 -1.332 8.339 1.00 78.44 155 VAL A CA 1
ATOM 1173 C C . VAL A 1 155 ? -22.322 -2.327 9.000 1.00 78.44 155 VAL A C 1
ATOM 1175 O O . VAL A 1 155 ? -22.198 -3.467 8.558 1.00 78.44 155 VAL A O 1
ATOM 1178 N N . ILE A 1 156 ? -21.651 -1.893 10.067 1.00 78.62 156 ILE A N 1
ATOM 1179 C CA . ILE A 1 156 ? -20.690 -2.704 10.833 1.00 78.62 156 ILE A CA 1
ATOM 1180 C C . ILE A 1 156 ? -21.309 -3.315 12.094 1.00 78.62 156 ILE A C 1
ATOM 1182 O O . ILE A 1 156 ? -20.756 -4.256 12.660 1.00 78.62 156 ILE A O 1
ATOM 1186 N N . PHE A 1 157 ? -22.457 -2.797 12.533 1.00 80.19 157 PHE A N 1
ATOM 1187 C CA . PHE A 1 157 ? -23.219 -3.340 13.651 1.00 80.19 157 PHE A CA 1
ATOM 1188 C C . PHE A 1 157 ? -24.708 -3.065 13.460 1.00 80.19 157 PHE A C 1
ATOM 1190 O O . PHE A 1 157 ? -25.094 -1.950 13.118 1.00 80.19 157 PHE A O 1
ATOM 1197 N N . ASP A 1 158 ? -25.530 -4.072 13.727 1.00 83.00 158 ASP A N 1
ATOM 1198 C CA . ASP A 1 158 ? -26.983 -3.957 13.778 1.00 83.00 158 ASP A CA 1
ATOM 1199 C C . ASP A 1 158 ? -27.482 -4.806 14.950 1.00 83.00 158 ASP A C 1
ATOM 1201 O O . ASP A 1 158 ? -27.335 -6.032 14.961 1.00 83.00 158 ASP A O 1
ATOM 1205 N N . GLY A 1 159 ? -27.957 -4.136 15.994 1.00 79.38 159 GLY A N 1
ATOM 1206 C CA . GLY A 1 159 ? -28.313 -4.744 17.266 1.00 79.38 159 GLY A CA 1
ATOM 1207 C C . GLY A 1 159 ? -29.703 -4.323 17.706 1.00 79.38 159 GLY A C 1
ATOM 1208 O O . GLY A 1 159 ? -30.066 -3.154 17.629 1.00 79.38 159 GLY A O 1
ATOM 1209 N N . HIS A 1 160 ? -30.474 -5.274 18.225 1.00 81.94 160 HIS A N 1
ATOM 1210 C CA . HIS A 1 160 ? -31.830 -5.030 18.702 1.00 81.94 160 HIS A CA 1
ATOM 1211 C C . HIS A 1 160 ? -32.028 -5.685 20.067 1.00 81.94 160 HIS A C 1
ATOM 1213 O O . HIS A 1 160 ? -31.994 -6.910 20.186 1.00 81.94 160 HIS A O 1
ATOM 1219 N N . ASP A 1 161 ? -32.209 -4.868 21.103 1.00 76.44 161 ASP A N 1
ATOM 1220 C CA . ASP A 1 161 ? -32.459 -5.312 22.475 1.00 76.44 161 ASP A CA 1
ATOM 1221 C C . ASP A 1 161 ? -33.818 -4.808 22.997 1.00 76.44 161 ASP A C 1
ATOM 1223 O O . ASP A 1 161 ? -34.616 -4.245 22.251 1.00 76.44 161 ASP A O 1
ATOM 1227 N N . GLN A 1 162 ? -34.132 -5.053 24.272 1.00 74.25 162 GLN A N 1
ATOM 1228 C CA . GLN A 1 162 ? -35.416 -4.681 24.897 1.00 74.25 162 GLN A CA 1
ATOM 1229 C C . GLN A 1 162 ? -35.606 -3.166 25.106 1.00 74.25 162 GLN A C 1
ATOM 1231 O O . GLN A 1 162 ? -36.684 -2.723 25.500 1.00 74.25 162 GLN A O 1
ATOM 1236 N N . LEU A 1 163 ? -34.572 -2.356 24.905 1.00 68.38 163 LEU A N 1
ATOM 1237 C CA . LEU A 1 163 ? -34.593 -0.909 25.111 1.00 68.38 163 LEU A CA 1
ATOM 1238 C C . LEU A 1 163 ? -34.464 -0.172 23.778 1.00 68.38 163 LEU A C 1
ATOM 1240 O O . LEU A 1 163 ? -35.234 0.752 23.510 1.00 68.38 163 LEU A O 1
ATOM 1244 N N . THR A 1 164 ? -33.533 -0.598 22.929 1.00 74.19 164 THR A N 1
ATOM 1245 C CA . THR A 1 164 ? -33.149 0.102 21.703 1.00 74.19 164 THR A CA 1
ATOM 1246 C C . THR A 1 164 ? -32.864 -0.838 20.537 1.00 74.19 164 THR A C 1
ATOM 1248 O O . THR A 1 164 ? -32.441 -1.980 20.706 1.00 74.19 164 THR A O 1
ATOM 1251 N N . GLU A 1 165 ? -33.069 -0.324 19.333 1.00 77.38 165 GLU A N 1
ATOM 1252 C CA . GLU A 1 165 ? -32.492 -0.839 18.098 1.00 77.38 165 GLU A CA 1
ATOM 1253 C C . GLU A 1 165 ? -31.377 0.134 17.685 1.00 77.38 165 GLU A C 1
ATOM 1255 O O . GLU A 1 165 ? -31.613 1.340 17.571 1.00 77.38 165 GLU A O 1
ATOM 1260 N N . THR A 1 166 ? -30.154 -0.380 17.558 1.00 79.38 166 THR A N 1
ATOM 1261 C CA . THR A 1 166 ? -28.926 0.385 17.326 1.00 79.38 166 THR A CA 1
ATOM 1262 C C . THR A 1 166 ? -28.240 -0.112 16.063 1.00 79.38 166 THR A C 1
ATOM 1264 O O . THR A 1 166 ? -27.844 -1.275 15.988 1.00 79.38 166 THR A O 1
ATOM 1267 N N . THR A 1 167 ? -28.013 0.786 15.112 1.00 83.38 167 THR A N 1
ATOM 1268 C CA . THR A 1 167 ? -27.290 0.501 13.871 1.00 83.38 167 THR A CA 1
ATOM 1269 C C . THR A 1 167 ? -26.060 1.403 13.784 1.00 83.38 167 THR A C 1
ATOM 1271 O O . THR A 1 167 ? -26.168 2.618 13.930 1.00 83.38 167 THR A O 1
ATOM 1274 N N . ILE A 1 168 ? -24.881 0.827 13.538 1.00 84.00 168 ILE A N 1
ATOM 1275 C CA . ILE A 1 168 ? -23.630 1.568 13.322 1.00 84.00 168 ILE A CA 1
ATOM 1276 C C . ILE A 1 168 ? -23.192 1.362 11.880 1.00 84.00 168 ILE A C 1
ATOM 1278 O O . ILE A 1 168 ? -22.971 0.234 11.436 1.00 84.00 168 ILE A O 1
ATOM 1282 N N . THR A 1 169 ? -23.032 2.469 11.167 1.00 87.50 169 THR A N 1
ATOM 1283 C CA . THR A 1 169 ? -22.622 2.504 9.765 1.00 87.50 169 THR A CA 1
ATOM 1284 C C . THR A 1 169 ? -21.279 3.206 9.648 1.00 87.50 169 THR A C 1
ATOM 1286 O O . THR A 1 169 ? -21.140 4.340 10.089 1.00 87.50 169 THR A O 1
ATOM 1289 N N . LEU A 1 170 ? -20.288 2.545 9.060 1.00 87.62 170 LEU A N 1
ATOM 1290 C CA . LEU A 1 170 ? -19.026 3.146 8.654 1.00 87.62 170 LEU A CA 1
ATOM 1291 C C . LEU A 1 170 ? -19.218 3.802 7.289 1.00 87.62 170 LEU A C 1
ATOM 1293 O O . LEU A 1 170 ? -19.521 3.140 6.301 1.00 87.62 170 LEU A O 1
ATOM 1297 N N . ASN A 1 171 ? -19.069 5.120 7.255 1.00 87.88 171 ASN A N 1
ATOM 1298 C CA . ASN A 1 171 ? -19.273 5.917 6.054 1.00 87.88 171 ASN A CA 1
ATOM 1299 C C . ASN A 1 171 ? -17.970 6.037 5.263 1.00 87.88 171 ASN A C 1
ATOM 1301 O O . ASN A 1 171 ? -17.928 5.774 4.062 1.00 87.88 171 ASN A O 1
ATOM 1305 N N . LYS A 1 172 ? -16.897 6.457 5.943 1.00 90.38 172 LYS A N 1
ATOM 1306 C CA . LYS A 1 172 ? -15.614 6.787 5.316 1.00 90.38 172 LYS A CA 1
ATOM 1307 C C . LYS A 1 172 ? -14.448 6.327 6.167 1.00 90.38 172 LYS A C 1
ATOM 1309 O O . LYS A 1 172 ? -14.517 6.351 7.395 1.00 90.38 172 LYS A O 1
ATOM 1314 N N . VAL A 1 173 ? -13.366 5.978 5.483 1.00 90.31 173 VAL A N 1
ATOM 1315 C CA . VAL A 1 173 ? -12.057 5.713 6.077 1.00 90.31 173 VAL A CA 1
ATOM 1316 C C . VAL A 1 173 ? -11.062 6.694 5.470 1.00 90.31 173 VAL A C 1
ATOM 1318 O O . VAL A 1 173 ? -10.917 6.751 4.251 1.00 90.31 173 VAL A O 1
ATOM 1321 N N . ARG A 1 174 ? -10.379 7.473 6.305 1.00 93.75 174 ARG A N 1
ATOM 1322 C CA . ARG A 1 174 ? -9.283 8.362 5.911 1.00 93.75 174 ARG A CA 1
ATOM 1323 C C . ARG A 1 174 ? -7.968 7.797 6.420 1.00 93.75 174 ARG A C 1
ATOM 1325 O O . ARG A 1 174 ? -7.824 7.536 7.611 1.00 93.75 174 ARG A O 1
ATOM 1332 N N . LEU A 1 175 ? -7.002 7.623 5.525 1.00 93.75 175 LEU A N 1
ATOM 1333 C CA . LEU A 1 175 ? -5.620 7.313 5.888 1.00 93.75 175 LEU A CA 1
ATOM 1334 C C . LEU A 1 175 ? -4.799 8.598 5.849 1.00 93.75 175 LEU A C 1
ATOM 1336 O O . LEU A 1 175 ? -4.797 9.300 4.841 1.00 93.75 175 LEU A O 1
ATOM 1340 N N . ILE A 1 176 ? -4.097 8.901 6.936 1.00 94.06 176 ILE A N 1
ATOM 1341 C CA . ILE A 1 176 ? -3.344 10.147 7.112 1.00 94.06 176 ILE A CA 1
ATOM 1342 C C . ILE A 1 176 ? -1.883 9.803 7.391 1.00 94.06 176 ILE A C 1
ATOM 1344 O O . ILE A 1 176 ? -1.594 8.858 8.121 1.00 94.06 176 ILE A O 1
ATOM 1348 N N . GLY A 1 177 ? -0.948 10.575 6.838 1.00 92.38 177 GLY A N 1
ATOM 1349 C CA . GLY A 1 177 ? 0.486 10.352 7.049 1.00 92.38 177 GLY A CA 1
ATOM 1350 C C . GLY A 1 177 ? 1.094 9.297 6.125 1.00 92.38 177 GLY A C 1
ATOM 1351 O O . GLY A 1 177 ? 2.238 8.903 6.318 1.00 92.38 177 GLY A O 1
ATOM 1352 N N . LEU A 1 178 ? 0.385 8.875 5.072 1.00 93.06 178 LEU A N 1
ATOM 1353 C CA . LEU A 1 178 ? 0.967 8.014 4.036 1.00 93.06 178 LEU A CA 1
ATOM 1354 C C . LEU A 1 178 ? 2.231 8.635 3.423 1.00 93.06 178 LEU A C 1
ATOM 1356 O O . LEU A 1 178 ? 3.172 7.906 3.132 1.00 93.06 178 LEU A O 1
ATOM 1360 N N . ASP A 1 179 ? 2.289 9.966 3.319 1.00 92.88 179 ASP A N 1
ATOM 1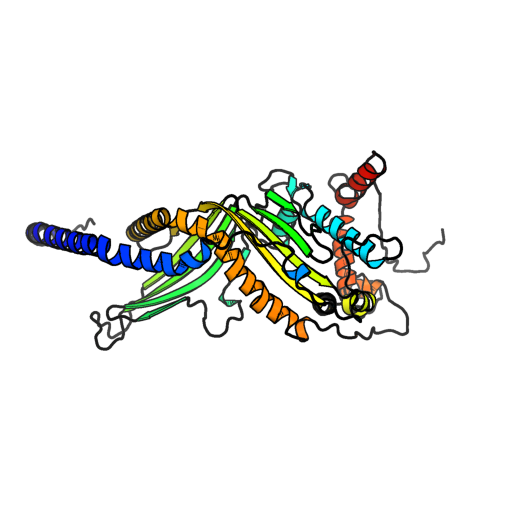361 C CA . ASP A 1 179 ? 3.436 10.748 2.844 1.00 92.88 179 ASP A CA 1
ATOM 1362 C C . ASP A 1 179 ? 4.495 11.058 3.914 1.00 92.88 179 ASP A C 1
ATOM 1364 O O . ASP A 1 179 ? 5.368 11.902 3.702 1.00 92.88 179 ASP A O 1
ATOM 1368 N N . SER A 1 180 ? 4.429 10.397 5.070 1.00 93.00 180 SER A N 1
ATOM 1369 C CA . SER A 1 180 ? 5.392 10.562 6.155 1.00 93.00 180 SER A CA 1
ATOM 1370 C C . SER A 1 180 ? 6.498 9.497 6.122 1.00 93.00 180 SER A C 1
ATOM 1372 O O . SER A 1 180 ? 7.068 9.163 7.170 1.00 93.00 180 SER A O 1
ATOM 1374 N N . ILE A 1 181 ? 6.783 8.913 4.952 1.00 93.69 181 ILE A N 1
ATOM 1375 C CA . ILE A 1 181 ? 7.813 7.881 4.826 1.00 93.69 181 ILE A CA 1
ATOM 1376 C C . ILE A 1 181 ? 9.170 8.504 5.152 1.00 93.69 181 ILE A C 1
ATOM 1378 O O . ILE A 1 181 ? 9.578 9.506 4.566 1.00 93.69 181 ILE A O 1
ATOM 1382 N N . THR A 1 182 ? 9.869 7.916 6.115 1.00 92.25 182 THR A N 1
ATOM 1383 C CA . THR A 1 182 ? 11.219 8.299 6.541 1.00 92.25 182 THR A CA 1
ATOM 1384 C C . THR A 1 182 ? 12.284 7.407 5.915 1.00 92.25 182 THR A C 1
ATOM 1386 O O . THR A 1 182 ? 13.435 7.829 5.782 1.00 92.25 182 THR A O 1
ATOM 1389 N N . LYS A 1 183 ? 11.903 6.190 5.513 1.00 91.50 183 LYS A N 1
ATOM 1390 C CA . LYS A 1 183 ? 12.777 5.198 4.892 1.00 91.50 183 LYS A CA 1
ATOM 1391 C C . LYS A 1 183 ? 12.003 4.407 3.840 1.00 91.50 183 LYS A C 1
ATOM 1393 O O . LYS A 1 183 ? 10.947 3.867 4.144 1.00 91.50 183 LYS A O 1
ATOM 1398 N N . PHE A 1 184 ? 12.546 4.319 2.630 1.00 91.06 184 PHE A N 1
ATOM 1399 C CA . PHE A 1 184 ? 11.991 3.514 1.545 1.00 91.06 184 PHE A CA 1
ATOM 1400 C C . PHE A 1 184 ? 13.129 2.781 0.836 1.00 91.06 184 PHE A C 1
ATOM 1402 O O . PHE A 1 184 ? 13.908 3.400 0.117 1.00 91.06 184 PHE A O 1
ATOM 1409 N N . GLU A 1 185 ? 13.242 1.478 1.079 1.00 90.19 185 GLU A N 1
ATOM 1410 C CA . GLU A 1 185 ? 14.211 0.594 0.426 1.00 90.19 185 GLU A CA 1
ATOM 1411 C C . GLU A 1 185 ? 13.429 -0.526 -0.283 1.00 90.19 185 GLU A C 1
ATOM 1413 O O . GLU A 1 185 ? 13.221 -1.598 0.296 1.00 90.19 185 GLU A O 1
ATOM 1418 N N . PRO A 1 186 ? 12.886 -0.258 -1.484 1.00 89.44 186 PRO A N 1
ATOM 1419 C CA . PRO A 1 186 ? 12.113 -1.234 -2.237 1.00 89.44 186 PRO A CA 1
ATOM 1420 C C . PRO A 1 186 ? 13.030 -2.224 -2.971 1.00 89.44 186 PRO A C 1
ATOM 1422 O O . PRO A 1 186 ? 14.148 -1.885 -3.348 1.00 89.44 186 PRO A O 1
ATOM 1425 N N . LEU A 1 187 ? 12.506 -3.417 -3.258 1.00 87.88 187 LEU A N 1
ATOM 1426 C CA . LEU A 1 187 ? 13.039 -4.357 -4.253 1.00 87.88 187 LEU A CA 1
ATOM 1427 C C . LEU A 1 187 ? 14.489 -4.825 -4.003 1.00 87.88 187 LEU A C 1
ATOM 1429 O O . LEU A 1 187 ? 15.209 -5.133 -4.948 1.00 87.88 187 LEU A O 1
ATOM 1433 N N . ILE A 1 188 ? 14.912 -4.929 -2.740 1.00 89.38 188 ILE A N 1
ATOM 1434 C CA . ILE A 1 188 ? 16.231 -5.457 -2.367 1.00 89.38 188 ILE A CA 1
ATOM 1435 C C . ILE A 1 188 ? 16.266 -6.960 -2.659 1.00 89.38 188 ILE A C 1
ATOM 1437 O O . ILE A 1 188 ? 15.514 -7.726 -2.049 1.00 89.38 188 ILE A O 1
ATOM 1441 N N . ASP A 1 189 ? 17.163 -7.423 -3.525 1.00 90.06 189 ASP A N 1
ATOM 1442 C CA . ASP A 1 189 ? 17.342 -8.853 -3.755 1.00 90.06 189 ASP A CA 1
ATOM 1443 C C . ASP A 1 189 ? 17.960 -9.529 -2.518 1.00 90.06 189 ASP A C 1
ATOM 1445 O O . ASP A 1 189 ? 19.048 -9.197 -2.046 1.00 90.06 189 ASP A O 1
ATOM 1449 N N . ILE A 1 190 ? 17.245 -10.496 -1.943 1.00 92.38 190 ILE A N 1
ATOM 1450 C CA . ILE A 1 190 ? 17.745 -11.298 -0.812 1.00 92.38 190 ILE A CA 1
ATOM 1451 C C . ILE A 1 190 ? 17.902 -12.772 -1.192 1.00 92.38 190 ILE A C 1
ATOM 1453 O O . ILE A 1 190 ? 18.748 -13.486 -0.640 1.00 92.38 190 ILE A O 1
ATOM 1457 N N . GLY A 1 191 ? 17.155 -13.215 -2.200 1.00 91.62 191 GLY A N 1
ATOM 1458 C CA . GLY A 1 191 ? 17.182 -14.553 -2.779 1.00 91.62 191 GLY A CA 1
ATOM 1459 C C . GLY A 1 191 ? 17.354 -14.506 -4.294 1.00 91.62 191 GLY A C 1
ATOM 1460 O O . GLY A 1 191 ? 17.565 -13.440 -4.860 1.00 91.62 191 GLY A O 1
ATOM 1461 N N . SER A 1 192 ? 17.291 -15.667 -4.932 1.00 92.06 192 SER A N 1
ATOM 1462 C CA . SER A 1 192 ? 17.314 -15.780 -6.399 1.00 92.06 192 SER A CA 1
ATOM 1463 C C . SER A 1 192 ? 15.983 -15.295 -6.984 1.00 92.06 192 SER A C 1
ATOM 1465 O O . SER A 1 192 ? 15.949 -14.730 -8.068 1.00 92.06 192 SER A O 1
ATOM 1467 N N . TYR A 1 193 ? 14.893 -15.457 -6.222 1.00 93.44 193 TYR A N 1
ATOM 1468 C CA . TYR A 1 193 ? 13.527 -15.098 -6.624 1.00 93.44 193 TYR A CA 1
ATOM 1469 C C . TYR A 1 193 ? 12.791 -14.287 -5.551 1.00 93.44 193 TYR A C 1
ATOM 1471 O O . TYR A 1 193 ? 11.584 -14.095 -5.644 1.00 93.44 193 TYR A O 1
ATOM 1479 N N . THR A 1 194 ? 13.481 -13.828 -4.504 1.00 94.88 194 THR A N 1
ATOM 1480 C CA . THR A 1 194 ? 12.858 -13.124 -3.373 1.00 94.88 194 THR A CA 1
ATOM 1481 C C . THR A 1 194 ? 13.374 -11.696 -3.257 1.00 94.88 194 THR A C 1
ATOM 1483 O O . THR A 1 194 ? 14.583 -11.476 -3.123 1.00 94.88 194 THR A O 1
ATOM 1486 N N . LEU A 1 195 ? 12.438 -10.747 -3.230 1.00 93.69 195 LEU A N 1
ATOM 1487 C CA . LEU A 1 195 ? 12.679 -9.320 -3.040 1.00 93.69 195 LEU A CA 1
ATOM 1488 C C . LEU A 1 195 ? 12.186 -8.880 -1.660 1.00 93.69 195 LEU A C 1
ATOM 1490 O O . LEU A 1 195 ? 11.079 -9.216 -1.242 1.00 93.69 195 LEU A O 1
ATOM 1494 N N . ARG A 1 196 ? 12.999 -8.101 -0.955 1.00 94.62 196 ARG A N 1
ATOM 1495 C CA . ARG A 1 196 ? 12.669 -7.487 0.330 1.00 94.62 196 ARG A CA 1
ATOM 1496 C C . ARG A 1 196 ? 12.382 -6.007 0.130 1.00 94.62 196 ARG A C 1
ATOM 1498 O O . ARG A 1 196 ? 13.108 -5.322 -0.582 1.00 94.62 196 ARG A O 1
ATOM 1505 N N . ASN A 1 197 ? 11.341 -5.512 0.783 1.00 93.75 197 ASN A N 1
ATOM 1506 C CA . ASN A 1 197 ? 10.981 -4.104 0.792 1.00 93.75 197 ASN A CA 1
ATOM 1507 C C . ASN A 1 197 ? 10.898 -3.647 2.243 1.00 93.75 197 ASN A C 1
ATOM 1509 O O . ASN A 1 197 ? 10.206 -4.270 3.049 1.00 93.75 197 ASN A O 1
ATOM 1513 N N . ILE A 1 198 ? 11.590 -2.559 2.563 1.00 94.56 198 ILE A N 1
ATOM 1514 C CA . ILE A 1 198 ? 11.544 -1.947 3.890 1.00 94.56 198 ILE A CA 1
ATOM 1515 C C . ILE A 1 198 ? 10.954 -0.555 3.745 1.00 94.56 198 ILE A C 1
ATOM 1517 O O . ILE A 1 198 ? 11.489 0.284 3.015 1.00 94.56 198 ILE A O 1
ATOM 1521 N N . ILE A 1 199 ? 9.857 -0.308 4.452 1.00 94.81 199 ILE A N 1
ATOM 1522 C CA . ILE A 1 199 ? 9.161 0.974 4.441 1.00 94.81 199 ILE A CA 1
ATOM 1523 C C . ILE A 1 199 ? 8.962 1.422 5.881 1.00 94.81 199 ILE A C 1
ATOM 1525 O O . ILE A 1 199 ? 8.403 0.680 6.682 1.00 94.81 199 ILE A O 1
ATOM 1529 N N . ALA A 1 200 ? 9.414 2.628 6.216 1.00 95.50 200 ALA A N 1
ATOM 1530 C CA . ALA A 1 200 ? 9.198 3.205 7.536 1.00 95.50 200 ALA A CA 1
ATOM 1531 C C . ALA A 1 200 ? 8.465 4.540 7.444 1.00 95.50 200 ALA A C 1
ATOM 1533 O O . ALA A 1 200 ? 8.859 5.411 6.672 1.00 95.50 200 ALA A O 1
ATOM 1534 N N . TRP A 1 201 ? 7.444 4.713 8.275 1.00 94.88 201 TRP A N 1
ATOM 1535 C CA . TRP A 1 201 ? 6.676 5.937 8.459 1.00 94.88 201 TRP A CA 1
ATOM 1536 C C . TRP A 1 201 ? 6.973 6.538 9.828 1.00 94.88 201 TRP A C 1
ATOM 1538 O O . TRP A 1 201 ? 7.026 5.831 10.834 1.00 94.88 201 TRP A O 1
ATOM 1548 N N . SER A 1 202 ? 7.102 7.864 9.890 1.00 94.75 202 SER A N 1
ATOM 1549 C CA . SER A 1 202 ? 7.092 8.561 11.181 1.00 94.75 202 SER A CA 1
ATOM 1550 C C . SER A 1 202 ? 5.721 8.486 11.856 1.00 94.75 202 SER A C 1
ATOM 1552 O O . SER A 1 202 ? 5.648 8.369 13.078 1.00 94.75 202 SER A O 1
ATOM 1554 N N . PHE A 1 203 ? 4.638 8.527 11.078 1.00 93.19 203 PHE A N 1
ATOM 1555 C CA . PHE A 1 203 ? 3.275 8.452 11.582 1.00 93.19 203 PHE A CA 1
ATOM 1556 C C . PHE A 1 203 ? 2.322 7.905 10.516 1.00 93.19 203 PHE A C 1
ATOM 1558 O O . PHE A 1 203 ? 2.320 8.365 9.383 1.00 93.19 203 PHE A O 1
ATOM 1565 N N . LEU A 1 204 ? 1.451 6.981 10.907 1.00 94.12 204 LEU A N 1
ATOM 1566 C CA . LEU A 1 204 ? 0.327 6.554 10.083 1.00 94.12 204 LEU A CA 1
ATOM 1567 C C . LEU A 1 204 ? -0.949 6.592 10.922 1.00 94.12 204 LEU A C 1
ATOM 1569 O O . LEU A 1 204 ? -1.031 5.948 11.968 1.00 94.12 204 LEU A O 1
ATOM 1573 N N . GLY A 1 205 ? -1.928 7.372 10.482 1.00 93.56 205 GLY A N 1
ATOM 1574 C CA . GLY A 1 205 ? -3.220 7.543 11.134 1.00 93.56 205 GLY A CA 1
ATOM 1575 C C . GLY A 1 205 ? -4.357 6.968 10.307 1.00 93.56 205 GLY A C 1
ATOM 1576 O O . GLY A 1 205 ? -4.311 6.971 9.077 1.00 93.56 205 GLY A O 1
ATOM 1577 N N . VAL A 1 206 ? -5.386 6.509 11.007 1.00 93.00 206 VAL A N 1
ATOM 1578 C CA . VAL A 1 206 ? -6.667 6.097 10.451 1.00 93.00 206 VAL A CA 1
ATOM 1579 C C . VAL A 1 206 ? -7.750 6.903 11.149 1.00 93.00 206 VAL A C 1
ATOM 1581 O O . VAL A 1 206 ? -7.816 6.938 12.377 1.00 93.00 206 VAL A O 1
ATOM 1584 N N . GLU A 1 207 ? -8.602 7.531 10.357 1.00 93.81 207 GLU A N 1
ATOM 1585 C CA . GLU A 1 207 ? -9.773 8.257 10.825 1.00 93.81 207 GLU A CA 1
ATOM 1586 C C . GLU A 1 207 ? -11.023 7.614 10.213 1.00 93.81 207 GLU A C 1
ATOM 1588 O O . GLU A 1 207 ? -11.112 7.394 9.002 1.00 93.81 207 GLU A O 1
ATOM 1593 N N . LEU A 1 208 ? -11.968 7.238 11.071 1.00 91.81 208 LEU A N 1
ATOM 1594 C CA . LEU A 1 208 ? -13.200 6.544 10.710 1.00 91.81 208 LEU A CA 1
ATOM 1595 C C . LEU A 1 208 ? -14.389 7.463 10.958 1.00 91.81 208 LEU A C 1
ATOM 1597 O O . LEU A 1 208 ? -14.615 7.871 12.095 1.00 91.81 208 LEU A O 1
ATOM 1601 N N . ASP A 1 209 ? -15.191 7.711 9.927 1.00 91.75 209 ASP A N 1
ATOM 1602 C CA . ASP A 1 209 ? -16.468 8.407 10.082 1.00 91.75 209 ASP A CA 1
ATOM 1603 C C . ASP A 1 209 ? -17.596 7.396 10.228 1.00 91.75 209 ASP A C 1
ATOM 1605 O O . ASP A 1 209 ? -17.925 6.671 9.285 1.00 91.75 209 ASP A O 1
ATOM 1609 N N . LEU A 1 210 ? -18.230 7.390 11.393 1.00 89.81 210 LEU A N 1
ATOM 1610 C CA . LEU A 1 210 ? -19.343 6.520 11.736 1.00 89.81 210 LEU A CA 1
ATOM 1611 C C . LEU A 1 210 ? -20.643 7.314 11.854 1.00 89.81 210 LEU A C 1
ATOM 1613 O O . LEU A 1 210 ? -20.664 8.429 12.371 1.00 89.81 210 LEU A O 1
ATOM 1617 N N . THR A 1 211 ? -21.746 6.696 11.451 1.00 89.12 211 THR A N 1
ATOM 1618 C CA . THR A 1 211 ? -23.097 7.120 11.811 1.00 89.12 211 THR A CA 1
ATOM 1619 C C . THR A 1 211 ? -23.701 6.077 12.736 1.00 89.12 211 THR A C 1
ATOM 1621 O O . THR A 1 211 ? -23.811 4.906 12.371 1.00 89.12 211 THR A O 1
ATOM 1624 N N . ILE A 1 212 ? -24.093 6.509 13.929 1.00 86.38 212 ILE A N 1
ATOM 1625 C CA . ILE A 1 212 ? -24.784 5.699 14.927 1.00 86.38 212 ILE A CA 1
ATOM 1626 C C . ILE A 1 212 ? -26.250 6.123 14.921 1.00 86.38 212 ILE A C 1
ATOM 1628 O O . ILE A 1 212 ? -26.582 7.265 15.233 1.00 86.38 212 ILE A O 1
ATOM 1632 N N . GLU A 1 213 ? -27.129 5.200 14.559 1.00 83.75 213 GLU A N 1
ATOM 1633 C CA . GLU A 1 213 ? -28.574 5.363 14.639 1.00 83.75 213 GLU A CA 1
ATOM 1634 C C . GLU A 1 213 ? -29.098 4.576 15.839 1.00 83.75 213 GLU A C 1
ATOM 1636 O O . GLU A 1 213 ? -28.880 3.371 15.931 1.00 83.75 213 GLU A O 1
ATOM 1641 N N . ILE A 1 214 ? -29.804 5.250 16.747 1.00 81.25 214 ILE A N 1
ATOM 1642 C CA . ILE A 1 214 ? -30.475 4.632 17.891 1.00 81.25 214 ILE A CA 1
ATOM 1643 C C . ILE A 1 214 ? -31.954 4.994 17.827 1.00 81.25 214 ILE A C 1
ATOM 1645 O O . ILE A 1 214 ? -32.326 6.173 17.822 1.00 81.25 214 ILE A O 1
ATOM 1649 N N . LYS A 1 215 ? -32.812 3.977 17.827 1.00 83.00 215 LYS A N 1
ATOM 1650 C CA . LYS A 1 215 ? -34.270 4.126 17.898 1.00 83.00 215 LYS A CA 1
ATOM 1651 C C . LYS A 1 215 ? -34.858 3.229 18.997 1.00 83.00 215 LYS A C 1
ATOM 1653 O O . LYS A 1 215 ? -34.221 2.249 19.388 1.00 83.00 215 LYS A O 1
ATOM 1658 N N . PRO A 1 216 ? -36.041 3.555 19.547 1.00 79.88 216 PRO A N 1
ATOM 1659 C CA . PRO A 1 216 ? -36.718 2.712 20.525 1.00 79.88 216 PRO A CA 1
ATOM 1660 C C . PRO A 1 216 ? -36.906 1.288 20.006 1.00 79.88 216 PRO A C 1
ATOM 1662 O O . PRO A 1 216 ? -37.215 1.085 18.830 1.00 79.88 216 PRO A O 1
ATOM 1665 N N . SER A 1 217 ? -36.737 0.302 20.888 1.00 77.25 217 SER A N 1
ATOM 1666 C CA . SER A 1 217 ? -36.910 -1.095 20.504 1.00 77.25 217 SER A CA 1
ATOM 1667 C C . SER A 1 217 ? -38.324 -1.372 20.001 1.00 77.25 217 SER A C 1
ATOM 1669 O O . SER A 1 217 ? -39.314 -1.043 20.655 1.00 77.25 217 SER A O 1
ATOM 1671 N N . SER A 1 218 ? -38.401 -2.055 18.859 1.00 78.12 218 SER A N 1
ATOM 1672 C CA . SER A 1 218 ? -39.640 -2.594 18.299 1.00 78.12 218 SER A CA 1
ATOM 1673 C C . SER A 1 218 ? -39.978 -4.024 18.770 1.00 78.12 218 SER A C 1
ATOM 1675 O O . SER A 1 218 ? -40.932 -4.619 18.262 1.00 78.12 218 SER A O 1
ATOM 1677 N N . LEU A 1 219 ? -39.230 -4.597 19.730 1.00 78.94 219 LEU A N 1
ATOM 1678 C CA . LEU A 1 219 ? -39.507 -5.946 20.242 1.00 78.94 219 LEU A CA 1
ATOM 1679 C C . LEU A 1 219 ? -40.803 -5.992 21.080 1.00 78.94 219 LEU A C 1
ATOM 1681 O O . LEU A 1 219 ? -41.150 -5.008 21.736 1.00 78.94 219 LEU A O 1
ATOM 1685 N N . PRO A 1 220 ? -41.514 -7.141 21.125 1.00 73.38 220 PRO A N 1
ATOM 1686 C CA . PRO A 1 220 ? -42.764 -7.287 21.884 1.00 73.38 220 PRO A CA 1
ATOM 1687 C C . PRO A 1 220 ? -42.623 -7.096 23.402 1.00 73.38 220 PRO A C 1
ATOM 1689 O O . PRO A 1 220 ? -43.619 -6.885 24.087 1.00 73.38 220 PRO A O 1
ATOM 1692 N N . ASP A 1 221 ? -41.409 -7.237 23.929 1.00 73.12 221 ASP A N 1
ATOM 1693 C CA . ASP A 1 221 ? -41.020 -7.061 25.328 1.00 73.12 221 ASP A CA 1
ATOM 1694 C C . ASP A 1 221 ? -40.262 -5.742 25.568 1.00 73.12 221 ASP A C 1
ATOM 1696 O O . ASP A 1 221 ? -39.575 -5.602 26.582 1.00 73.12 221 ASP A O 1
ATOM 1700 N N . SER A 1 222 ? -40.395 -4.774 24.652 1.00 69.31 222 SER A N 1
ATOM 1701 C CA . SER A 1 222 ? -39.769 -3.459 24.780 1.00 69.31 222 SER A CA 1
ATOM 1702 C C . SER A 1 222 ? -40.240 -2.720 26.036 1.00 69.31 222 SER A C 1
ATOM 1704 O O . SER A 1 222 ? -41.430 -2.653 26.346 1.00 69.31 222 SER A O 1
ATOM 1706 N N . ILE A 1 223 ? -39.288 -2.132 26.761 1.00 64.38 223 ILE A N 1
ATOM 1707 C CA . ILE A 1 223 ? -39.554 -1.306 27.950 1.00 64.38 223 ILE A CA 1
ATOM 1708 C C . ILE A 1 223 ? -40.004 0.108 27.538 1.00 64.38 223 ILE A C 1
ATOM 1710 O O . ILE A 1 223 ? -40.713 0.786 28.286 1.00 64.38 223 ILE A O 1
ATOM 1714 N N . LEU A 1 224 ? -39.596 0.552 26.346 1.00 60.88 224 LEU A N 1
ATOM 1715 C CA . LEU A 1 224 ? -39.900 1.861 25.777 1.00 60.88 224 LEU A CA 1
ATOM 1716 C C . LEU A 1 224 ? -40.829 1.677 24.569 1.00 60.88 224 LEU A C 1
ATOM 1718 O O . LEU A 1 224 ? -40.376 1.491 23.444 1.00 60.88 224 LEU A O 1
ATOM 1722 N N . GLU A 1 225 ? -42.141 1.739 24.799 1.00 59.00 225 GLU A N 1
ATOM 1723 C CA . GLU A 1 225 ? -43.125 1.751 23.711 1.00 59.00 225 GLU A CA 1
ATOM 1724 C C . GLU A 1 225 ? -43.187 3.147 23.065 1.00 59.00 225 GLU A C 1
ATOM 1726 O O . GLU A 1 225 ? -43.761 4.080 23.632 1.00 59.00 225 GLU A O 1
ATOM 1731 N N . ASP A 1 226 ? -42.617 3.287 21.864 1.00 62.19 226 ASP A N 1
ATOM 1732 C CA . ASP A 1 226 ? -42.902 4.403 20.951 1.00 62.19 226 ASP A CA 1
ATOM 1733 C C . ASP A 1 226 ? -43.830 3.909 19.822 1.00 62.19 226 ASP A C 1
ATOM 1735 O O . ASP A 1 226 ? -43.357 3.295 18.861 1.00 62.19 226 ASP A O 1
ATOM 1739 N N . PRO A 1 227 ? -45.155 4.138 19.917 1.00 59.00 227 PRO A N 1
ATOM 1740 C CA . PRO A 1 227 ? -46.124 3.635 18.944 1.00 59.00 227 PRO A CA 1
ATOM 1741 C C . PRO A 1 227 ? -45.968 4.238 17.538 1.00 59.00 227 PRO A C 1
ATOM 1743 O O . PRO A 1 227 ? -46.483 3.650 16.587 1.00 59.00 227 PRO A O 1
ATOM 1746 N N . ASP A 1 228 ? -45.260 5.365 17.397 1.00 61.56 228 ASP A N 1
ATOM 1747 C CA . ASP A 1 228 ? -45.046 6.052 16.117 1.00 61.56 228 ASP A CA 1
ATOM 1748 C C . ASP A 1 228 ? -43.607 5.889 15.576 1.00 61.56 228 ASP A C 1
ATOM 1750 O O . ASP A 1 228 ? -43.320 6.382 14.484 1.00 61.56 228 ASP A O 1
ATOM 1754 N N . GLN A 1 229 ? -42.700 5.219 16.314 1.00 62.22 229 GLN A N 1
ATOM 1755 C CA . GLN A 1 229 ? -41.254 5.110 16.010 1.00 62.22 229 GLN A CA 1
ATOM 1756 C C . GLN A 1 229 ? -40.602 6.452 15.621 1.00 62.22 229 GLN A C 1
ATOM 1758 O O . GLN A 1 229 ? -39.703 6.523 14.782 1.00 62.22 229 GLN A O 1
ATOM 1763 N N . SER A 1 230 ? -41.097 7.550 16.184 1.00 60.34 230 SER A N 1
ATOM 1764 C CA . SER A 1 230 ? -40.790 8.897 15.700 1.00 60.34 230 SER A CA 1
ATOM 1765 C C . SER A 1 230 ? -39.480 9.451 16.257 1.00 60.34 230 SER A C 1
ATOM 1767 O O . SER A 1 230 ? -38.917 10.396 15.698 1.00 60.34 230 SER A O 1
ATOM 1769 N N . ILE A 1 231 ? -38.986 8.873 17.355 1.00 66.50 231 ILE A N 1
ATOM 1770 C CA . ILE A 1 231 ? -37.755 9.307 18.008 1.00 66.50 231 ILE A CA 1
ATOM 1771 C C . ILE A 1 231 ? -36.590 8.493 17.447 1.00 66.50 231 ILE A C 1
ATOM 1773 O O . ILE A 1 231 ? -36.332 7.375 17.878 1.00 66.50 231 ILE A O 1
ATOM 1777 N N . LYS A 1 232 ? -35.862 9.080 16.498 1.00 74.88 232 LYS A N 1
ATOM 1778 C CA . LYS A 1 232 ? -34.570 8.577 16.029 1.00 74.88 232 LYS A CA 1
ATOM 1779 C C . LYS A 1 232 ? -33.474 9.520 16.513 1.00 74.88 232 LYS A C 1
ATOM 1781 O O . LYS A 1 232 ? -33.546 10.726 16.269 1.00 74.88 232 LYS A O 1
ATOM 1786 N N . ILE A 1 233 ? -32.479 8.972 17.199 1.00 78.69 233 ILE A N 1
ATOM 1787 C CA . ILE A 1 233 ? -31.235 9.671 17.511 1.00 78.69 233 ILE A CA 1
ATOM 1788 C C . ILE A 1 233 ? -30.224 9.239 16.457 1.00 78.69 233 ILE A C 1
ATOM 1790 O O . ILE A 1 233 ? -30.002 8.049 16.258 1.00 78.69 233 ILE A O 1
ATOM 1794 N N . GLU A 1 234 ? -29.651 10.210 15.759 1.00 82.56 234 GLU A N 1
ATOM 1795 C CA . GLU A 1 234 ? -28.585 9.986 14.792 1.00 82.56 234 GLU A CA 1
ATOM 1796 C C . GLU A 1 234 ? -27.371 10.791 15.239 1.00 82.56 234 GLU A C 1
ATOM 1798 O O . GLU A 1 234 ? -27.466 12.005 15.436 1.00 82.56 234 GLU A O 1
ATOM 1803 N N . GLU A 1 235 ? -26.251 10.106 15.431 1.00 83.06 235 GLU A N 1
ATOM 1804 C CA . GLU A 1 235 ? -24.984 10.704 15.830 1.00 83.06 235 GLU A CA 1
ATOM 1805 C C . GLU A 1 235 ? -23.928 10.405 14.773 1.00 83.06 235 GLU A C 1
ATOM 1807 O O . GLU A 1 235 ? -23.798 9.274 14.308 1.00 83.06 235 GLU A O 1
ATOM 1812 N N . THR A 1 236 ? -23.164 11.424 14.391 1.00 88.25 236 THR A N 1
ATOM 1813 C CA . THR A 1 236 ? -21.984 11.255 13.544 1.00 88.25 236 THR A CA 1
ATOM 1814 C C . THR A 1 236 ? -20.761 11.319 14.434 1.00 88.25 236 THR A C 1
ATOM 1816 O O . THR A 1 236 ? -20.480 12.360 15.022 1.00 88.25 236 THR A O 1
ATOM 1819 N N . VAL A 1 237 ? -20.057 10.199 14.534 1.00 88.81 237 VAL A N 1
ATOM 1820 C CA . VAL A 1 237 ? -18.887 10.046 15.392 1.00 88.81 237 VAL A CA 1
ATOM 1821 C C . VAL A 1 237 ? -17.673 9.829 14.511 1.00 88.81 237 VAL A C 1
ATOM 1823 O O . VAL A 1 237 ? -17.694 8.994 13.611 1.00 88.81 237 VAL A O 1
ATOM 1826 N N . THR A 1 238 ? -16.606 10.554 14.802 1.00 91.00 238 THR A N 1
ATOM 1827 C CA . THR A 1 238 ? -15.299 10.345 14.192 1.00 91.00 238 THR A CA 1
ATOM 1828 C C . THR A 1 238 ? -14.404 9.642 15.203 1.00 91.00 238 THR A C 1
ATOM 1830 O O . THR A 1 238 ? -14.309 10.067 16.358 1.00 91.00 238 THR A O 1
ATOM 1833 N N . ILE A 1 239 ? -13.790 8.538 14.777 1.00 89.50 239 ILE A N 1
ATOM 1834 C CA . ILE A 1 239 ? -12.798 7.803 15.561 1.00 89.50 239 ILE A CA 1
ATOM 1835 C C . ILE A 1 239 ? -11.440 7.976 14.900 1.00 89.50 239 ILE A C 1
ATOM 1837 O O . ILE A 1 239 ? -11.237 7.515 13.779 1.00 89.50 239 ILE A O 1
ATOM 1841 N N . ASP A 1 240 ? -10.503 8.570 15.625 1.00 91.00 240 ASP A N 1
ATOM 1842 C CA . ASP A 1 240 ? -9.126 8.753 15.184 1.00 91.00 240 ASP A CA 1
ATOM 1843 C C . ASP A 1 240 ? -8.219 7.815 15.964 1.00 91.00 240 ASP A C 1
ATOM 1845 O O . ASP A 1 240 ? -8.272 7.786 17.189 1.00 91.00 240 ASP A O 1
ATOM 1849 N N . PHE A 1 241 ? -7.353 7.075 15.285 1.00 89.69 241 PHE A N 1
ATOM 1850 C CA . PHE A 1 241 ? -6.276 6.315 15.917 1.00 89.69 241 PHE A CA 1
ATOM 1851 C C . PHE A 1 241 ? -5.084 6.223 14.972 1.00 89.69 241 PHE A C 1
ATOM 1853 O O . PHE A 1 241 ? -5.157 6.584 13.799 1.00 89.69 241 PHE A O 1
ATOM 1860 N N . GLY A 1 242 ? -3.938 5.767 15.461 1.00 91.75 242 GLY A N 1
ATOM 1861 C CA . GLY A 1 242 ? -2.772 5.656 14.597 1.00 91.75 242 GLY A CA 1
ATOM 1862 C C . GLY A 1 242 ? -1.570 5.052 15.279 1.00 91.75 242 GLY A C 1
ATOM 1863 O O . GLY A 1 2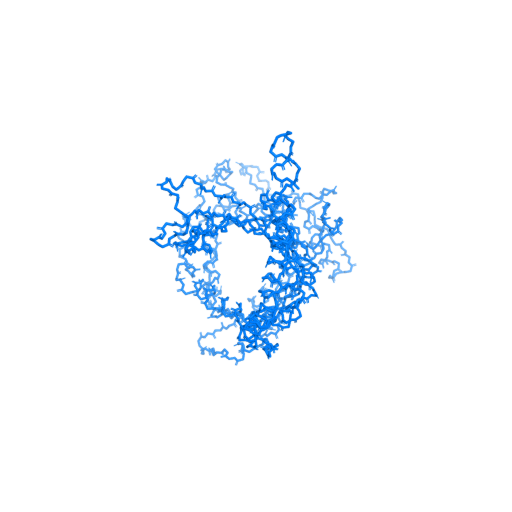42 ? -1.619 4.647 16.435 1.00 91.75 242 GLY A O 1
ATOM 1864 N N . VAL A 1 243 ? -0.469 5.020 14.553 1.00 92.25 243 VAL A N 1
ATOM 1865 C CA . VAL A 1 243 ? 0.812 4.502 15.014 1.00 92.25 243 VAL A CA 1
ATOM 1866 C C . VAL A 1 243 ? 1.910 5.501 14.691 1.00 92.25 243 VAL A C 1
ATOM 1868 O O . VAL A 1 243 ? 1.864 6.189 13.671 1.00 92.25 243 VAL A O 1
ATOM 1871 N N . ASN A 1 244 ? 2.888 5.595 15.582 1.00 93.75 244 ASN A N 1
ATOM 1872 C CA . ASN A 1 244 ? 4.110 6.356 15.371 1.00 93.75 244 ASN A CA 1
ATOM 1873 C C . ASN A 1 244 ? 5.280 5.385 15.195 1.00 93.75 244 ASN A C 1
ATOM 1875 O O . ASN A 1 244 ? 5.289 4.306 15.797 1.00 93.75 244 ASN A O 1
ATOM 1879 N N . ASP A 1 245 ? 6.271 5.805 14.410 1.00 93.94 245 ASP A N 1
ATOM 1880 C CA . ASP A 1 245 ? 7.493 5.043 14.142 1.00 93.94 245 ASP A CA 1
ATOM 1881 C C . ASP A 1 245 ? 7.179 3.611 13.667 1.00 93.94 245 ASP A C 1
ATOM 1883 O O . ASP A 1 245 ? 7.604 2.621 14.266 1.00 93.94 245 ASP A O 1
ATOM 1887 N N . LEU A 1 246 ? 6.360 3.518 12.616 1.00 93.81 246 LEU A N 1
ATOM 1888 C CA . LEU A 1 246 ? 5.977 2.264 11.976 1.00 93.81 246 LEU A CA 1
ATOM 1889 C C . LEU A 1 246 ? 7.062 1.863 10.977 1.00 93.81 246 LEU A C 1
ATOM 1891 O O . LEU A 1 246 ? 7.326 2.601 10.038 1.00 93.81 246 LEU A O 1
ATOM 1895 N N . GLU A 1 247 ? 7.634 0.678 11.122 1.00 95.50 247 GLU A N 1
ATOM 1896 C CA . GLU A 1 247 ? 8.506 0.044 10.136 1.00 95.50 247 GLU A CA 1
ATOM 1897 C C . GLU A 1 247 ? 7.871 -1.271 9.683 1.00 95.50 247 GLU A C 1
ATOM 1899 O O . GLU A 1 247 ? 7.516 -2.121 10.499 1.00 95.50 247 GLU A O 1
ATOM 1904 N N . VAL A 1 248 ? 7.717 -1.423 8.373 1.00 94.19 248 VAL A N 1
ATOM 1905 C CA . VAL A 1 248 ? 7.208 -2.623 7.717 1.00 94.19 248 VAL A CA 1
ATOM 1906 C C . VAL A 1 248 ? 8.334 -3.217 6.884 1.00 94.19 248 VAL A C 1
ATOM 1908 O O . VAL A 1 248 ? 8.903 -2.550 6.020 1.00 94.19 248 VAL A O 1
ATOM 1911 N N . ASP A 1 249 ? 8.634 -4.482 7.137 1.00 95.06 249 ASP A N 1
ATOM 1912 C CA . ASP A 1 249 ? 9.600 -5.281 6.398 1.00 95.06 249 ASP A CA 1
ATOM 1913 C C . ASP A 1 249 ? 8.868 -6.450 5.742 1.00 95.06 249 ASP A C 1
ATOM 1915 O O . ASP A 1 249 ? 8.400 -7.381 6.404 1.00 95.06 249 ASP A O 1
ATOM 1919 N N . ILE A 1 250 ? 8.724 -6.368 4.423 1.00 95.12 250 ILE A N 1
ATOM 1920 C CA . ILE A 1 250 ? 7.993 -7.346 3.627 1.00 95.12 250 ILE A CA 1
ATOM 1921 C C . ILE A 1 250 ? 8.937 -8.039 2.653 1.00 95.12 250 ILE A C 1
ATOM 1923 O O . ILE A 1 250 ? 9.614 -7.411 1.841 1.00 95.12 250 ILE A O 1
ATOM 1927 N N . SER A 1 251 ? 8.958 -9.364 2.712 1.00 95.94 251 SER A N 1
ATOM 1928 C CA . SER A 1 251 ? 9.662 -10.215 1.758 1.00 95.94 251 SER A CA 1
ATOM 1929 C C . SER A 1 251 ? 8.649 -10.885 0.841 1.00 95.94 251 SER A C 1
ATOM 1931 O O . SER A 1 251 ? 7.702 -11.525 1.302 1.00 95.94 251 SER A O 1
ATOM 1933 N N . VAL A 1 252 ? 8.847 -10.718 -0.460 1.00 95.31 252 VAL A N 1
ATOM 1934 C CA . VAL A 1 252 ? 7.971 -11.212 -1.518 1.00 95.31 252 VAL A CA 1
ATOM 1935 C C . VAL A 1 252 ? 8.771 -12.170 -2.389 1.00 95.31 252 VAL A C 1
ATOM 1937 O O . VAL A 1 252 ? 9.770 -11.782 -2.994 1.00 95.31 252 VAL A O 1
ATOM 1940 N N . LEU A 1 253 ? 8.335 -13.427 -2.449 1.00 95.75 253 LEU A N 1
ATOM 1941 C CA . LEU A 1 253 ? 8.729 -14.348 -3.505 1.00 95.75 253 LEU A CA 1
ATOM 1942 C C . LEU A 1 253 ? 8.065 -13.870 -4.795 1.00 95.75 253 LEU A C 1
ATOM 1944 O O . LEU A 1 253 ? 6.844 -13.765 -4.848 1.00 95.75 253 LEU A O 1
ATOM 1948 N N . LEU A 1 254 ? 8.866 -13.595 -5.814 1.00 94.31 254 LEU A N 1
ATOM 1949 C CA . LEU A 1 254 ? 8.448 -13.181 -7.143 1.00 94.31 254 LEU A CA 1
ATOM 1950 C C . LEU A 1 254 ? 9.152 -14.079 -8.167 1.00 94.31 254 LEU A C 1
ATOM 1952 O O . LEU A 1 254 ? 10.216 -13.754 -8.687 1.00 94.31 254 LEU A O 1
ATOM 1956 N N . ALA A 1 255 ? 8.563 -15.240 -8.432 1.00 93.88 255 ALA A N 1
ATOM 1957 C CA . ALA A 1 255 ? 9.050 -16.171 -9.436 1.00 93.88 255 ALA A CA 1
ATOM 1958 C C . ALA A 1 255 ? 8.453 -15.804 -10.799 1.00 93.88 255 ALA A C 1
ATOM 1960 O O . ALA A 1 255 ? 7.262 -15.998 -11.038 1.00 93.88 255 ALA A O 1
ATOM 1961 N N . ILE A 1 256 ? 9.285 -15.287 -11.702 1.00 91.94 256 ILE A N 1
ATOM 1962 C CA . ILE A 1 256 ? 8.879 -14.878 -13.053 1.00 91.94 256 ILE A CA 1
ATOM 1963 C C . ILE A 1 256 ? 9.375 -15.915 -14.054 1.00 91.94 256 ILE A C 1
ATOM 1965 O O . ILE A 1 256 ? 10.561 -16.242 -14.059 1.00 91.94 256 ILE A O 1
ATOM 1969 N N . ASN A 1 257 ? 8.495 -16.418 -14.920 1.00 91.69 257 ASN A N 1
ATOM 1970 C CA . ASN A 1 257 ? 8.885 -17.308 -16.006 1.00 91.69 257 ASN A CA 1
ATOM 1971 C C . ASN A 1 257 ? 9.594 -16.504 -17.103 1.00 91.69 257 ASN A C 1
ATOM 1973 O O . ASN A 1 257 ? 8.979 -15.714 -17.818 1.00 91.69 257 ASN A O 1
ATOM 1977 N N . GLN A 1 258 ? 10.897 -16.730 -17.244 1.00 88.25 258 GLN A N 1
ATOM 1978 C CA . GLN A 1 258 ? 11.756 -16.003 -18.171 1.00 88.25 258 GLN A CA 1
ATOM 1979 C C . GLN A 1 258 ? 11.368 -16.236 -19.635 1.00 88.25 258 GLN A C 1
ATOM 1981 O O . GLN A 1 258 ? 11.463 -15.310 -20.437 1.00 88.25 258 GLN A O 1
ATOM 1986 N N . ASN A 1 259 ? 10.903 -17.440 -19.980 1.00 87.00 259 ASN A N 1
ATOM 1987 C CA . ASN A 1 259 ? 10.475 -17.749 -21.344 1.00 87.00 259 ASN A CA 1
ATOM 1988 C C . ASN A 1 259 ? 9.189 -16.991 -21.680 1.00 87.00 259 ASN A C 1
ATOM 1990 O O . ASN A 1 259 ? 9.147 -16.287 -22.680 1.00 87.00 259 ASN A O 1
ATOM 1994 N N . THR A 1 260 ? 8.187 -17.039 -20.796 1.00 88.12 260 THR A N 1
ATOM 1995 C CA . THR A 1 260 ? 6.932 -16.293 -20.987 1.00 88.12 260 THR A CA 1
ATOM 1996 C C . THR A 1 260 ? 7.173 -14.786 -21.041 1.00 88.12 260 THR A C 1
ATOM 1998 O O . THR A 1 260 ? 6.603 -14.108 -21.887 1.00 88.12 260 THR A O 1
ATOM 2001 N N . LEU A 1 261 ? 8.047 -14.258 -20.176 1.00 87.00 261 LEU A N 1
ATOM 2002 C CA . LEU A 1 261 ? 8.427 -12.845 -20.193 1.00 87.00 261 LEU A CA 1
ATOM 2003 C C . LEU A 1 261 ? 9.117 -12.450 -21.507 1.00 87.00 261 LEU A C 1
ATOM 2005 O O . LEU A 1 261 ? 8.848 -11.377 -22.040 1.00 87.00 261 LEU A O 1
ATOM 2009 N N . GLY A 1 262 ? 10.005 -13.304 -22.023 1.00 82.44 262 GLY A N 1
ATOM 2010 C CA . GLY A 1 262 ? 10.692 -13.084 -23.297 1.00 82.44 262 GLY A CA 1
ATOM 2011 C C . GLY A 1 262 ? 9.778 -13.197 -24.520 1.00 82.44 262 GLY A C 1
ATOM 2012 O O . GLY A 1 262 ? 10.031 -12.532 -25.523 1.00 82.44 262 GLY A O 1
ATOM 2013 N N . ASP A 1 263 ? 8.717 -13.997 -24.416 1.00 86.56 263 ASP A N 1
ATOM 2014 C CA . ASP A 1 263 ? 7.720 -14.211 -25.467 1.00 86.56 263 ASP A CA 1
ATOM 2015 C C . ASP A 1 263 ? 6.583 -13.171 -25.440 1.00 86.56 263 ASP A C 1
ATOM 2017 O O . ASP A 1 263 ? 5.736 -13.179 -26.335 1.00 86.56 263 ASP A O 1
ATOM 2021 N N . LEU A 1 264 ? 6.554 -12.257 -24.456 1.00 84.88 264 LEU A N 1
ATOM 2022 C CA . LEU A 1 264 ? 5.563 -11.181 -24.422 1.00 84.88 264 LEU A CA 1
ATOM 2023 C C . LEU A 1 264 ? 5.682 -10.298 -25.664 1.00 84.88 264 LEU A C 1
ATOM 2025 O O . LEU A 1 264 ? 6.694 -9.631 -25.908 1.00 84.88 264 LEU A O 1
ATOM 2029 N N . GLU A 1 265 ? 4.594 -10.219 -26.419 1.00 84.19 265 GLU A N 1
ATOM 2030 C CA . GLU A 1 265 ? 4.503 -9.266 -27.507 1.00 84.19 265 GLU A CA 1
ATOM 2031 C C . GLU A 1 265 ? 4.395 -7.845 -26.938 1.00 84.19 265 GLU A C 1
ATOM 2033 O O . GLU A 1 265 ? 3.619 -7.564 -26.025 1.00 84.19 265 GLU A O 1
ATOM 2038 N N . ILE A 1 266 ? 5.133 -6.898 -27.526 1.00 81.12 266 ILE A N 1
ATOM 2039 C CA . ILE A 1 266 ? 5.013 -5.471 -27.169 1.00 81.12 266 ILE A CA 1
ATOM 2040 C C . ILE A 1 266 ? 3.582 -4.981 -27.403 1.00 81.12 266 ILE A C 1
ATOM 2042 O O . ILE A 1 266 ? 3.151 -3.997 -26.812 1.00 81.12 266 ILE A O 1
ATOM 2046 N N . GLY A 1 267 ? 2.841 -5.664 -28.274 1.00 81.19 267 GLY A N 1
ATOM 2047 C CA . GLY A 1 267 ? 1.580 -5.172 -28.761 1.00 81.19 267 GLY A CA 1
ATOM 2048 C C . GLY A 1 267 ? 0.523 -4.941 -27.679 1.00 81.19 267 GLY A C 1
ATOM 2049 O O . GLY A 1 267 ? 0.101 -3.800 -27.469 1.00 81.19 267 GLY A O 1
ATOM 2050 N N . PRO A 1 268 ? 0.133 -6.006 -26.962 1.00 84.44 268 PRO A N 1
ATOM 2051 C CA . PRO A 1 268 ? -0.784 -5.926 -25.830 1.00 84.44 268 PRO A CA 1
ATOM 2052 C C . PRO A 1 268 ? -0.332 -4.925 -24.761 1.00 84.44 268 PRO A C 1
ATOM 2054 O O . PRO A 1 268 ? -1.159 -4.192 -24.223 1.00 84.44 268 PRO A O 1
ATOM 2057 N N . LEU A 1 269 ? 0.982 -4.800 -24.535 1.00 84.31 269 LEU A N 1
ATOM 2058 C CA . LEU A 1 269 ? 1.566 -3.875 -23.556 1.00 84.31 269 LEU A CA 1
ATOM 2059 C C . LEU A 1 269 ? 1.359 -2.391 -23.896 1.00 84.31 269 LEU A C 1
ATOM 2061 O O . LEU A 1 269 ? 1.531 -1.540 -23.025 1.00 84.31 269 LEU A O 1
ATOM 2065 N N . LEU A 1 270 ? 0.994 -2.050 -25.137 1.00 85.00 270 LEU A N 1
ATOM 2066 C CA . LEU A 1 270 ? 0.715 -0.665 -25.525 1.00 85.00 270 LEU A CA 1
ATOM 2067 C C . LEU A 1 270 ? -0.704 -0.194 -25.157 1.00 85.00 270 LEU A C 1
ATOM 2069 O O . LEU A 1 270 ? -1.029 0.982 -25.347 1.00 85.00 270 LEU A O 1
ATOM 2073 N N . THR A 1 271 ? -1.535 -1.076 -24.595 1.00 84.12 271 THR A N 1
ATOM 2074 C CA . THR A 1 271 ? -2.884 -0.763 -24.105 1.00 84.12 271 THR A CA 1
ATOM 2075 C C . THR A 1 271 ? -2.919 -0.871 -22.583 1.00 84.12 271 THR A C 1
ATOM 2077 O O . THR A 1 271 ? -2.637 -1.933 -22.036 1.00 84.12 271 THR A O 1
ATOM 2080 N N . THR A 1 272 ? -3.280 0.212 -21.887 1.00 80.69 272 THR A N 1
ATOM 2081 C CA . THR A 1 272 ? -3.226 0.273 -20.414 1.00 80.69 272 THR A CA 1
ATOM 2082 C C . THR A 1 272 ? -4.073 -0.812 -19.748 1.00 80.69 272 THR A C 1
ATOM 2084 O O . THR A 1 272 ? -3.643 -1.371 -18.743 1.00 80.69 272 THR A O 1
ATOM 2087 N N . ASP A 1 273 ? -5.220 -1.156 -20.339 1.00 82.19 273 ASP A N 1
ATOM 2088 C CA . ASP A 1 273 ? -6.137 -2.174 -19.810 1.00 82.19 273 ASP A CA 1
ATOM 2089 C C . ASP A 1 273 ? -5.512 -3.580 -19.802 1.00 82.19 273 ASP A C 1
ATOM 2091 O O . ASP A 1 273 ? -5.800 -4.382 -18.920 1.00 82.19 273 ASP A O 1
ATOM 2095 N N . ASN A 1 274 ? -4.603 -3.861 -20.740 1.00 83.44 274 ASN A N 1
ATOM 2096 C CA . ASN A 1 274 ? -3.956 -5.168 -20.878 1.00 83.44 274 ASN A CA 1
ATOM 2097 C C . ASN A 1 274 ? -2.600 -5.232 -20.163 1.00 83.44 274 ASN A C 1
ATOM 2099 O O . ASN A 1 274 ? -2.081 -6.318 -19.924 1.00 83.44 274 ASN A O 1
ATOM 2103 N N . LEU A 1 275 ? -1.999 -4.083 -19.837 1.00 83.50 275 LEU A N 1
ATOM 2104 C CA . LEU A 1 275 ? -0.628 -3.998 -19.332 1.00 83.50 275 LEU A CA 1
ATOM 2105 C C . LEU A 1 275 ? -0.420 -4.844 -18.069 1.00 83.50 275 LEU A C 1
ATOM 2107 O O . LEU A 1 275 ? 0.537 -5.614 -17.990 1.00 83.50 275 LEU A O 1
ATOM 2111 N N . ILE A 1 276 ? -1.316 -4.699 -17.091 1.00 84.62 276 ILE A N 1
ATOM 2112 C CA . ILE A 1 276 ? -1.216 -5.416 -15.816 1.00 84.62 276 ILE A CA 1
ATOM 2113 C C . ILE A 1 276 ? -1.435 -6.913 -16.030 1.00 84.62 276 ILE A C 1
ATOM 2115 O O . ILE A 1 276 ? -0.606 -7.697 -15.578 1.00 84.62 276 ILE A O 1
ATOM 2119 N N . GLY A 1 277 ? -2.470 -7.302 -16.783 1.00 86.88 277 GLY A N 1
ATOM 2120 C CA . GLY A 1 277 ? -2.737 -8.708 -17.096 1.00 86.88 277 GLY A CA 1
ATOM 2121 C C . GLY A 1 277 ? -1.567 -9.385 -17.799 1.00 86.88 277 GLY A C 1
ATOM 2122 O O . GLY A 1 277 ? -1.114 -10.441 -17.365 1.00 86.88 277 GLY A O 1
ATOM 2123 N N . CYS A 1 278 ? -0.963 -8.710 -18.778 1.00 88.00 278 CYS A N 1
ATOM 2124 C CA . CYS A 1 278 ? 0.229 -9.193 -19.462 1.00 88.00 278 CYS A CA 1
ATOM 2125 C C . CYS A 1 278 ? 1.434 -9.379 -18.543 1.00 88.00 278 CYS A C 1
ATOM 2127 O O . CYS A 1 278 ? 2.107 -10.403 -18.634 1.00 88.00 278 CYS A O 1
ATOM 2129 N N . ILE A 1 279 ? 1.713 -8.438 -17.639 1.00 86.50 279 ILE A N 1
ATOM 2130 C CA . ILE A 1 279 ? 2.812 -8.599 -16.676 1.00 86.50 279 ILE A CA 1
ATOM 2131 C C . 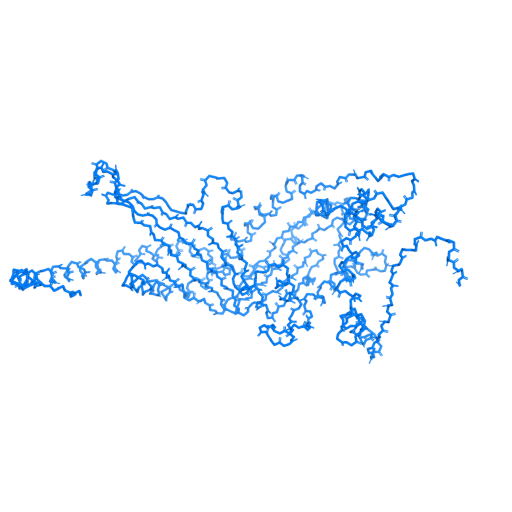ILE A 1 279 ? 2.514 -9.767 -15.728 1.00 86.50 279 ILE A C 1
ATOM 2133 O O . ILE A 1 279 ? 3.373 -10.628 -15.530 1.00 86.50 279 ILE A O 1
ATOM 2137 N N . LEU A 1 280 ? 1.294 -9.836 -15.187 1.00 89.50 280 LEU A N 1
ATOM 2138 C CA . LEU A 1 280 ? 0.877 -10.900 -14.274 1.00 89.50 280 LEU A CA 1
ATOM 2139 C C . LEU A 1 280 ? 0.884 -12.283 -14.945 1.00 89.50 280 LEU A C 1
ATOM 2141 O O . LEU A 1 280 ? 1.213 -13.264 -14.285 1.00 89.50 280 LEU A O 1
ATOM 2145 N N . SER A 1 281 ? 0.634 -12.364 -16.257 1.00 90.00 281 SER A N 1
ATOM 2146 C CA . SER A 1 281 ? 0.693 -13.609 -17.042 1.00 90.00 281 SER A CA 1
ATOM 2147 C C . SER A 1 281 ? 2.076 -14.277 -17.040 1.00 90.00 281 SER A C 1
ATOM 2149 O O . SER A 1 281 ? 2.200 -15.482 -17.265 1.00 90.00 281 SER A O 1
ATOM 2151 N N . THR A 1 282 ? 3.134 -13.505 -16.765 1.00 90.88 282 THR A N 1
ATOM 2152 C CA . THR A 1 282 ? 4.515 -14.010 -16.709 1.00 90.88 282 THR A CA 1
ATOM 2153 C C . THR A 1 282 ? 4.876 -14.620 -15.361 1.00 90.88 282 THR A C 1
ATOM 2155 O O . THR A 1 282 ? 5.911 -15.282 -15.242 1.00 90.88 282 THR A O 1
ATOM 2158 N N . LEU A 1 283 ? 4.053 -14.401 -14.334 1.00 92.25 283 LEU A N 1
ATOM 2159 C CA . LEU A 1 283 ? 4.328 -14.880 -12.989 1.00 92.25 283 LEU A CA 1
ATOM 2160 C C . LEU A 1 283 ? 4.125 -16.392 -12.926 1.00 92.25 283 LEU A C 1
ATOM 2162 O O . LEU A 1 283 ? 3.058 -16.918 -13.230 1.00 92.25 283 LEU A O 1
ATOM 2166 N N . PHE A 1 284 ? 5.172 -17.097 -12.510 1.00 92.19 284 PHE A N 1
ATOM 2167 C CA . PHE A 1 284 ? 5.089 -18.508 -12.161 1.00 92.19 284 PHE A CA 1
ATOM 2168 C C . PHE A 1 284 ? 4.500 -18.678 -10.759 1.00 92.19 284 PHE A C 1
ATOM 2170 O O . PHE A 1 284 ? 3.609 -19.496 -10.552 1.00 92.19 284 PHE A O 1
ATOM 2177 N N . GLU A 1 285 ? 4.992 -17.889 -9.803 1.00 91.56 285 GLU A N 1
ATOM 2178 C CA . GLU A 1 285 ? 4.489 -17.860 -8.433 1.00 91.56 285 GLU A CA 1
ATOM 2179 C C . GLU A 1 285 ? 4.790 -16.496 -7.803 1.00 91.56 285 GLU A C 1
ATOM 2181 O O . GLU A 1 285 ? 5.873 -15.939 -7.987 1.00 91.56 285 GLU A O 1
ATOM 2186 N N . VAL A 1 286 ? 3.849 -15.962 -7.027 1.00 93.31 286 VAL A N 1
ATOM 2187 C CA . VAL A 1 286 ? 4.086 -14.797 -6.171 1.00 93.31 286 VAL A CA 1
ATOM 2188 C C . VAL A 1 286 ? 3.475 -15.053 -4.805 1.00 93.31 286 VAL A C 1
ATOM 2190 O O . VAL A 1 286 ? 2.354 -15.544 -4.690 1.00 93.31 286 VAL A O 1
ATOM 2193 N N . SER A 1 287 ? 4.226 -14.752 -3.755 1.00 94.00 287 SER A N 1
ATOM 2194 C CA . SER A 1 287 ? 3.720 -14.831 -2.389 1.00 94.00 287 SER A CA 1
ATOM 2195 C C . SER A 1 287 ? 4.512 -13.933 -1.455 1.00 94.00 287 SER A C 1
ATOM 2197 O O . SER A 1 287 ? 5.712 -13.728 -1.611 1.00 94.00 287 SER A O 1
ATOM 2199 N N . VAL A 1 288 ? 3.849 -13.420 -0.428 1.00 94.62 288 VAL A N 1
ATOM 2200 C CA . VAL A 1 288 ? 4.495 -12.781 0.712 1.00 94.62 288 VAL A CA 1
ATOM 2201 C C . VAL A 1 288 ? 5.038 -13.872 1.631 1.00 94.62 288 VAL A C 1
ATOM 2203 O O . VAL A 1 288 ? 4.281 -14.588 2.297 1.00 94.62 288 VAL A O 1
ATOM 2206 N N . SER A 1 289 ? 6.361 -14.014 1.665 1.00 93.00 289 SER A N 1
ATOM 2207 C CA . SER A 1 289 ? 7.055 -15.019 2.471 1.00 93.00 289 SER A CA 1
ATOM 2208 C C . SER A 1 289 ? 7.147 -14.598 3.940 1.00 93.00 289 SER A C 1
ATOM 2210 O O . SER A 1 289 ? 6.860 -15.400 4.839 1.00 93.00 289 SER A O 1
ATOM 2212 N N . SER A 1 290 ? 7.470 -13.327 4.188 1.00 93.25 290 SER A N 1
ATOM 2213 C CA . SER A 1 290 ? 7.514 -12.715 5.518 1.00 93.25 290 SER A CA 1
ATOM 2214 C C . SER A 1 290 ? 6.918 -11.312 5.483 1.00 93.25 290 SER A C 1
ATOM 2216 O O . SER A 1 290 ? 7.135 -10.572 4.526 1.00 93.25 290 SER A O 1
ATOM 2218 N N . LEU A 1 291 ? 6.173 -10.964 6.526 1.00 92.69 291 LEU A N 1
ATOM 2219 C CA . LEU A 1 291 ? 5.614 -9.645 6.774 1.00 92.69 291 LEU A CA 1
ATOM 2220 C C . LEU A 1 291 ? 5.830 -9.307 8.247 1.00 92.69 291 LEU A C 1
ATOM 2222 O O . LEU A 1 291 ? 5.110 -9.781 9.128 1.00 92.69 291 LEU A O 1
ATOM 2226 N N . GLU A 1 292 ? 6.850 -8.503 8.503 1.00 91.62 292 GLU A N 1
ATOM 2227 C CA . GLU A 1 292 ? 7.235 -8.071 9.836 1.00 91.62 292 GLU A CA 1
ATOM 2228 C C . GLU A 1 292 ? 6.887 -6.601 10.015 1.00 91.62 292 GLU A C 1
ATOM 2230 O O . GLU A 1 292 ? 7.093 -5.774 9.129 1.00 91.62 292 GLU A O 1
ATOM 2235 N N . VAL A 1 293 ? 6.325 -6.286 11.178 1.00 91.25 293 VAL A N 1
ATOM 2236 C CA . VAL A 1 293 ? 5.933 -4.929 11.534 1.00 91.25 293 VAL A CA 1
ATOM 2237 C C . VAL A 1 293 ? 6.516 -4.598 12.891 1.00 91.25 293 VAL A C 1
ATOM 2239 O O . VAL A 1 293 ? 6.360 -5.358 13.846 1.00 91.25 293 VAL A O 1
ATOM 2242 N N . ASN A 1 294 ? 7.171 -3.451 12.967 1.00 91.19 294 ASN A N 1
ATOM 2243 C CA . ASN A 1 294 ? 7.675 -2.864 14.190 1.00 91.19 294 ASN A CA 1
ATOM 2244 C C . ASN A 1 294 ? 7.022 -1.494 14.376 1.00 91.19 294 ASN A C 1
ATOM 2246 O O . ASN A 1 294 ? 6.949 -0.708 13.439 1.00 91.19 294 ASN A O 1
ATOM 2250 N N . ILE A 1 295 ? 6.509 -1.225 15.570 1.00 90.44 295 ILE A N 1
ATOM 2251 C CA . ILE A 1 295 ? 5.802 0.015 15.893 1.00 90.44 295 ILE A CA 1
ATOM 2252 C C . ILE A 1 295 ? 6.419 0.567 17.169 1.00 90.44 295 ILE A C 1
ATOM 2254 O O . ILE A 1 295 ? 6.519 -0.149 18.167 1.00 90.44 295 ILE A O 1
ATOM 2258 N N . GLY A 1 296 ? 6.816 1.839 17.148 1.00 88.25 296 GLY A N 1
ATOM 2259 C CA . GLY A 1 296 ? 7.353 2.500 18.334 1.00 88.25 296 GLY A CA 1
ATOM 2260 C C . GLY A 1 296 ? 6.285 2.726 19.402 1.00 88.25 296 GLY A C 1
ATOM 2261 O O . GLY A 1 296 ? 6.484 2.389 20.569 1.00 88.25 296 GLY A O 1
ATOM 2262 N N . ASN A 1 297 ? 5.146 3.293 19.007 1.00 87.44 297 ASN A N 1
ATOM 2263 C CA . ASN A 1 297 ? 4.029 3.581 19.906 1.00 87.44 297 ASN A CA 1
ATOM 2264 C C . ASN A 1 297 ? 2.709 3.668 19.121 1.00 87.44 297 ASN A C 1
ATOM 2266 O O . ASN A 1 297 ? 2.698 4.027 17.942 1.00 87.44 297 ASN A O 1
ATOM 2270 N N . ILE A 1 298 ? 1.597 3.355 19.784 1.00 87.06 298 ILE A N 1
ATOM 2271 C CA . ILE A 1 298 ? 0.256 3.515 19.223 1.00 87.06 298 ILE A CA 1
ATOM 2272 C C . ILE A 1 298 ? -0.344 4.801 19.795 1.00 87.06 298 ILE A C 1
ATOM 2274 O O . ILE A 1 298 ? -0.307 5.039 21.000 1.00 87.06 298 ILE A O 1
ATOM 2278 N N . ARG A 1 299 ? -0.911 5.635 18.924 1.00 86.38 299 ARG A N 1
ATOM 2279 C CA . ARG A 1 299 ? -1.672 6.811 19.336 1.00 86.38 299 ARG A CA 1
ATOM 2280 C C . ARG A 1 299 ? -2.998 6.369 19.927 1.00 86.38 299 ARG A C 1
ATOM 2282 O O . ARG A 1 299 ? -3.742 5.627 19.285 1.00 86.38 299 ARG A O 1
ATOM 2289 N N . GLU A 1 300 ? -3.271 6.869 21.124 1.00 84.56 300 GLU A N 1
ATOM 2290 C CA . GLU A 1 300 ? -4.535 6.657 21.815 1.00 84.56 300 GLU A CA 1
ATOM 2291 C C . GLU A 1 300 ? -5.711 7.016 20.899 1.00 84.56 300 GLU A C 1
ATOM 2293 O O . GLU A 1 300 ? -5.701 8.090 20.285 1.00 84.56 300 GLU A O 1
ATOM 2298 N N . PRO A 1 301 ? -6.705 6.121 20.776 1.00 83.69 301 PRO A N 1
ATOM 2299 C CA . PRO A 1 301 ? -7.883 6.398 19.983 1.00 83.69 301 PRO A CA 1
ATOM 2300 C C . PRO A 1 301 ? -8.702 7.523 20.622 1.00 83.69 301 PRO A C 1
ATOM 2302 O O . PRO A 1 301 ? -9.010 7.471 21.814 1.00 83.69 301 PRO A O 1
ATOM 2305 N N . THR A 1 302 ? -9.110 8.510 19.830 1.00 83.88 302 THR A N 1
ATOM 2306 C CA . THR A 1 302 ? -10.032 9.564 20.272 1.00 83.88 302 THR A CA 1
ATOM 2307 C C . THR A 1 302 ? -11.372 9.415 19.580 1.00 83.88 302 THR A C 1
ATOM 2309 O O . THR A 1 302 ? -11.419 9.154 18.380 1.00 83.88 302 THR A O 1
ATOM 2312 N N . LEU A 1 303 ? -12.461 9.593 20.330 1.00 84.38 303 LEU A N 1
ATOM 2313 C CA . LEU A 1 303 ? -13.812 9.598 19.786 1.00 84.38 303 LEU A CA 1
ATOM 2314 C C . LEU A 1 303 ? -14.402 10.994 19.942 1.00 84.38 303 LEU A C 1
ATOM 2316 O O . LEU A 1 303 ? -14.489 11.515 21.052 1.00 84.38 303 LEU A O 1
ATOM 2320 N N . ASN A 1 304 ? -14.814 11.583 18.825 1.00 82.75 304 ASN A N 1
ATOM 2321 C CA . ASN A 1 304 ? -15.356 12.933 18.768 1.00 82.75 304 ASN A CA 1
ATOM 2322 C C . ASN A 1 304 ? -16.706 12.926 18.042 1.00 82.75 304 ASN A C 1
ATOM 2324 O O . ASN A 1 304 ? -16.907 12.141 17.121 1.00 82.75 304 ASN A O 1
ATOM 2328 N N . GLY A 1 305 ? -17.609 13.843 18.398 1.00 76.19 305 GLY A N 1
ATOM 2329 C CA . GLY A 1 305 ? -18.838 14.088 17.628 1.00 76.19 305 GLY A CA 1
ATOM 2330 C C . GLY A 1 305 ? -20.137 13.630 18.295 1.00 76.19 305 GLY A C 1
ATOM 2331 O O . GLY A 1 305 ? -21.193 13.702 17.667 1.00 76.19 305 GLY A O 1
ATOM 2332 N N . PHE A 1 306 ? -20.108 13.227 19.569 1.00 76.69 306 PHE A N 1
ATOM 2333 C CA . PHE A 1 306 ? -21.337 12.935 20.307 1.00 76.69 306 PHE A CA 1
ATOM 2334 C C . PHE A 1 306 ? -22.152 14.218 20.553 1.00 76.69 306 PHE A C 1
ATOM 2336 O O . PHE A 1 306 ? -21.617 15.318 20.717 1.00 76.69 306 PHE A O 1
ATOM 2343 N N . VAL A 1 307 ? -23.484 14.101 20.641 1.00 72.06 307 VAL A N 1
ATOM 2344 C CA . VAL A 1 307 ? -24.375 15.270 20.835 1.00 72.06 307 VAL A CA 1
ATOM 2345 C C . VAL A 1 307 ? -24.122 15.970 22.181 1.00 72.06 307 VAL A C 1
ATOM 2347 O O . VAL A 1 307 ? -24.408 17.159 22.355 1.00 72.06 307 VAL A O 1
ATOM 2350 N N . SER A 1 308 ? -23.572 15.242 23.154 1.00 68.75 308 SER A N 1
ATOM 2351 C CA . SER A 1 308 ? -23.217 15.751 24.474 1.00 68.75 308 SER A CA 1
ATOM 2352 C C . SER A 1 308 ? -21.712 15.675 24.705 1.00 68.75 308 SER A C 1
ATOM 2354 O O . SER A 1 308 ? -21.165 14.586 24.856 1.00 68.75 308 SER A O 1
ATOM 2356 N N . ALA A 1 309 ? -21.095 16.836 24.945 1.00 69.62 309 ALA A N 1
ATOM 2357 C CA . ALA A 1 309 ? -19.706 16.947 25.406 1.00 69.62 309 ALA A CA 1
ATOM 2358 C C . ALA A 1 309 ? -19.415 16.152 26.698 1.00 69.62 309 ALA A C 1
ATOM 2360 O O . ALA A 1 309 ? -18.265 15.864 27.024 1.00 69.62 309 ALA A O 1
ATOM 2361 N N . GLY A 1 310 ? -20.452 15.817 27.477 1.00 67.06 310 GLY A N 1
ATOM 2362 C CA . GLY A 1 310 ? -20.317 14.934 28.635 1.00 67.06 310 GLY A CA 1
ATOM 2363 C C . GLY A 1 310 ? -20.156 13.460 28.253 1.00 67.06 310 GLY A C 1
ATOM 2364 O O . GLY A 1 310 ? -19.423 12.752 28.933 1.00 67.06 310 GLY A O 1
ATOM 2365 N N . ILE A 1 311 ? -20.817 13.014 27.180 1.00 71.00 311 ILE A N 1
ATOM 2366 C CA . ILE A 1 311 ? -20.698 11.648 26.653 1.00 71.00 311 ILE A CA 1
ATOM 2367 C C . ILE A 1 311 ? -19.355 11.492 25.942 1.00 71.00 311 ILE A C 1
ATOM 2369 O O . ILE A 1 311 ? -18.659 10.531 26.253 1.00 71.00 311 ILE A O 1
ATOM 2373 N N . ASP A 1 312 ? -18.946 12.473 25.121 1.00 68.56 312 ASP A N 1
ATOM 2374 C CA . ASP A 1 312 ? -17.605 12.507 24.506 1.00 68.56 312 ASP A CA 1
ATOM 2375 C C . ASP A 1 312 ? -16.526 12.235 25.563 1.00 68.56 312 ASP A C 1
ATOM 2377 O O . ASP A 1 312 ? -15.691 11.346 25.413 1.00 68.56 312 ASP A O 1
ATOM 2381 N N . ARG A 1 313 ? -16.590 12.963 26.687 1.00 72.25 313 ARG A N 1
ATOM 2382 C CA . ARG A 1 313 ? -15.619 12.830 27.774 1.00 72.25 313 ARG A CA 1
ATOM 2383 C C . ARG A 1 313 ? -15.651 11.453 28.430 1.00 72.25 313 ARG A C 1
ATOM 2385 O O . ARG A 1 313 ? -14.600 10.867 28.632 1.00 72.25 313 ARG A O 1
ATOM 2392 N N . VAL A 1 314 ? -16.831 10.940 28.779 1.00 73.06 314 VAL A N 1
ATOM 2393 C CA . VAL A 1 314 ? -16.936 9.634 29.453 1.00 73.06 314 VAL A CA 1
ATOM 2394 C C . VAL A 1 314 ? -16.458 8.507 28.539 1.00 73.06 314 VAL A C 1
ATOM 2396 O O . VAL A 1 314 ? -15.721 7.636 28.990 1.00 73.06 314 VAL A O 1
ATOM 2399 N N . VAL A 1 315 ? -16.848 8.524 27.264 1.00 73.44 315 VAL A N 1
ATOM 2400 C CA . VAL A 1 315 ? -16.441 7.503 26.290 1.00 73.44 315 VAL A CA 1
ATOM 2401 C C . VAL A 1 315 ? -14.943 7.595 26.006 1.00 73.44 315 VAL A C 1
ATOM 2403 O O . VAL A 1 315 ? -14.276 6.562 25.977 1.00 73.44 315 VAL A O 1
ATOM 2406 N N . THR A 1 316 ? -14.395 8.806 25.878 1.00 73.81 316 THR A N 1
ATOM 2407 C CA . THR A 1 316 ? -12.949 9.017 25.714 1.00 73.81 316 THR A CA 1
ATOM 2408 C C . THR A 1 316 ? -12.177 8.509 26.930 1.00 73.81 316 THR A C 1
ATOM 2410 O O . THR A 1 316 ? -11.290 7.682 26.756 1.00 73.81 316 THR A O 1
ATOM 2413 N N . ASP A 1 317 ? -12.569 8.887 28.153 1.00 74.38 317 ASP A N 1
ATOM 2414 C CA . ASP A 1 317 ? -11.903 8.454 29.394 1.00 74.38 317 ASP A CA 1
ATOM 2415 C C . ASP A 1 317 ? -11.931 6.911 29.542 1.00 74.38 317 ASP A C 1
ATOM 2417 O O . ASP A 1 317 ? -10.959 6.291 29.978 1.00 74.38 317 ASP A O 1
ATOM 2421 N N . VAL A 1 318 ? -13.043 6.261 29.165 1.00 77.06 318 VAL A N 1
ATOM 2422 C CA . VAL A 1 318 ? -13.157 4.789 29.166 1.00 77.06 318 VAL A CA 1
ATOM 2423 C C . VAL A 1 318 ? -12.259 4.165 28.101 1.00 77.06 318 VAL A C 1
ATOM 2425 O O . VAL A 1 318 ? -11.596 3.163 28.374 1.00 77.06 318 VAL A O 1
ATOM 2428 N N . THR A 1 319 ? -12.221 4.742 26.902 1.00 76.69 319 THR A N 1
ATOM 2429 C CA . THR A 1 319 ? -11.404 4.229 25.797 1.00 76.69 319 THR A CA 1
ATOM 2430 C C . THR A 1 319 ? -9.916 4.368 26.115 1.00 76.69 319 THR A C 1
ATOM 2432 O O . THR A 1 319 ? -9.173 3.406 25.934 1.00 76.69 319 THR A O 1
ATOM 2435 N N . GLU A 1 320 ? -9.497 5.500 26.684 1.00 78.62 320 GLU A N 1
ATOM 2436 C CA . GLU A 1 320 ? -8.138 5.735 27.183 1.00 78.62 320 GLU A CA 1
ATOM 2437 C C . GLU A 1 320 ? -7.764 4.691 28.245 1.00 78.62 320 GLU A C 1
ATOM 2439 O O . GLU A 1 320 ? -6.709 4.061 28.169 1.00 78.62 320 GLU A O 1
ATOM 2444 N N . ALA A 1 321 ? -8.660 4.419 29.201 1.00 76.88 321 ALA A N 1
ATOM 2445 C CA . ALA A 1 321 ? -8.428 3.410 30.231 1.00 76.88 321 ALA A CA 1
ATOM 2446 C C . ALA A 1 321 ? -8.264 1.995 29.653 1.00 76.88 321 ALA A C 1
ATOM 2448 O O . ALA A 1 321 ? -7.339 1.277 30.039 1.00 76.88 321 ALA A O 1
ATOM 2449 N N . VAL A 1 322 ? -9.132 1.591 28.719 1.00 76.50 322 VAL A N 1
ATOM 2450 C CA . VAL A 1 322 ? -9.020 0.296 28.027 1.00 76.50 322 VAL A CA 1
ATOM 2451 C C . VAL A 1 322 ? -7.716 0.235 27.235 1.00 76.50 322 VAL A C 1
ATOM 2453 O O . VAL A 1 322 ? -6.997 -0.760 27.308 1.00 76.50 322 VAL A O 1
ATOM 2456 N N . PHE A 1 323 ? -7.370 1.304 26.527 1.00 80.75 323 PHE A N 1
ATOM 2457 C CA . PHE A 1 323 ? -6.148 1.370 25.744 1.00 80.75 323 PHE A CA 1
ATOM 2458 C C . PHE A 1 323 ? -4.901 1.222 26.622 1.00 80.75 323 PHE A C 1
ATOM 2460 O O . PHE A 1 323 ? -4.095 0.328 26.375 1.00 80.75 323 PHE A O 1
ATOM 2467 N N . MET A 1 324 ? -4.797 1.981 27.718 1.00 80.75 324 MET A N 1
ATOM 2468 C CA . MET A 1 324 ? -3.696 1.864 28.683 1.00 80.75 324 MET A CA 1
ATOM 2469 C C . MET A 1 324 ? -3.550 0.446 29.256 1.00 80.75 324 MET A C 1
ATOM 2471 O O . MET A 1 324 ? -2.442 0.006 29.562 1.00 80.75 324 MET A O 1
ATOM 2475 N N . MET A 1 325 ? -4.657 -0.287 29.416 1.00 78.56 325 MET A N 1
ATOM 2476 C CA . MET A 1 325 ? -4.623 -1.664 29.914 1.00 78.56 325 MET A CA 1
ATOM 2477 C C . MET A 1 325 ? -4.061 -2.662 28.892 1.00 78.56 325 MET A C 1
ATOM 2479 O O . MET A 1 325 ? -3.416 -3.632 29.296 1.00 78.56 325 MET A O 1
ATOM 2483 N N . TYR A 1 326 ? -4.301 -2.449 27.595 1.00 79.38 326 TYR A N 1
ATOM 2484 C CA . TYR A 1 326 ? -4.036 -3.449 26.553 1.00 79.38 326 TYR A CA 1
ATOM 2485 C C . TYR A 1 326 ? -2.958 -3.063 25.536 1.00 79.38 326 TYR A C 1
ATOM 2487 O O . TYR A 1 326 ? -2.501 -3.947 24.809 1.00 79.38 326 TYR A O 1
ATOM 2495 N N . GLU A 1 327 ? -2.493 -1.810 25.510 1.00 83.25 327 GLU A N 1
ATOM 2496 C CA . GLU A 1 327 ? -1.487 -1.306 24.562 1.00 83.25 327 GLU A CA 1
ATOM 2497 C C . GLU A 1 327 ? -0.264 -2.230 24.493 1.00 83.25 327 GLU A C 1
ATOM 2499 O O . GLU A 1 327 ? 0.108 -2.703 23.421 1.00 83.25 327 GLU A O 1
ATOM 2504 N N . ALA A 1 328 ? 0.321 -2.573 25.645 1.00 83.81 328 ALA A N 1
ATOM 2505 C CA . ALA A 1 328 ? 1.519 -3.410 25.705 1.00 83.81 328 ALA A CA 1
ATOM 2506 C C . ALA A 1 328 ? 1.297 -4.831 25.151 1.00 83.81 328 ALA A C 1
ATOM 2508 O O . ALA A 1 328 ? 2.198 -5.411 24.542 1.00 83.81 328 ALA A O 1
ATOM 2509 N N . VAL A 1 329 ? 0.106 -5.404 25.359 1.00 83.69 329 VAL A N 1
ATOM 2510 C CA . VAL A 1 329 ? -0.236 -6.738 24.842 1.00 83.69 329 VAL A CA 1
ATOM 2511 C C . VAL A 1 329 ? -0.447 -6.669 23.334 1.00 83.69 329 VAL A C 1
ATOM 2513 O O . VAL A 1 329 ? 0.060 -7.520 22.606 1.00 83.69 329 VAL A O 1
ATOM 2516 N N . PHE A 1 330 ? -1.134 -5.631 22.859 1.00 81.94 330 PHE A N 1
ATOM 2517 C CA . PHE A 1 330 ? -1.388 -5.425 21.441 1.00 81.94 330 PHE A CA 1
ATOM 2518 C C . PHE A 1 330 ? -0.094 -5.150 20.664 1.00 81.94 330 PHE A C 1
ATOM 2520 O O . PHE A 1 330 ? 0.158 -5.819 19.666 1.00 81.94 330 PHE A O 1
ATOM 2527 N N . LEU A 1 331 ? 0.788 -4.278 21.172 1.00 85.31 331 LEU A N 1
ATOM 2528 C CA . LEU A 1 331 ? 2.128 -4.040 20.615 1.00 85.31 331 LEU A CA 1
ATOM 2529 C C . LEU A 1 331 ? 2.938 -5.332 20.479 1.00 85.31 331 LEU A C 1
ATOM 2531 O O . LEU A 1 331 ? 3.627 -5.534 19.482 1.00 85.31 331 LEU A O 1
ATOM 2535 N N . LYS A 1 332 ? 2.832 -6.237 21.457 1.00 85.25 332 LYS A N 1
ATOM 2536 C CA . LYS A 1 332 ? 3.525 -7.527 21.410 1.00 85.25 332 LYS A CA 1
ATOM 2537 C C . LYS A 1 332 ? 2.882 -8.520 20.433 1.00 85.25 332 LYS A C 1
ATOM 2539 O O . LYS A 1 332 ? 3.591 -9.337 19.853 1.00 85.25 332 LYS A O 1
ATOM 2544 N N . ALA A 1 333 ? 1.562 -8.476 20.262 1.00 86.12 333 ALA A N 1
ATOM 2545 C CA . ALA A 1 333 ? 0.826 -9.372 19.371 1.00 86.12 333 ALA A CA 1
ATOM 2546 C C . ALA A 1 333 ? 0.883 -8.938 17.896 1.00 86.12 333 ALA A C 1
ATOM 2548 O O . ALA A 1 333 ? 0.836 -9.790 17.009 1.00 86.12 333 ALA A O 1
ATOM 2549 N N . LEU A 1 334 ? 1.006 -7.633 17.634 1.00 85.69 334 LEU A N 1
ATOM 2550 C CA . LEU A 1 334 ? 0.986 -7.026 16.301 1.00 85.69 334 LEU A CA 1
ATOM 2551 C C . LEU A 1 334 ? 1.915 -7.711 15.284 1.00 85.69 334 LEU A C 1
ATOM 2553 O O . LEU A 1 334 ? 1.409 -8.109 14.232 1.00 85.69 334 LEU A O 1
ATOM 2557 N N . PRO A 1 335 ? 3.211 -7.950 15.573 1.00 88.06 335 PRO A N 1
ATOM 2558 C CA . PRO A 1 335 ? 4.089 -8.647 14.635 1.00 88.06 335 PRO A CA 1
ATOM 2559 C C . PRO A 1 335 ? 3.543 -10.024 14.231 1.00 88.06 335 PRO A C 1
ATOM 2561 O O . PRO A 1 335 ? 3.551 -10.378 13.056 1.00 88.06 335 PRO A O 1
ATOM 2564 N N . GLY A 1 336 ? 2.995 -10.784 15.186 1.00 87.31 336 GLY A N 1
ATOM 2565 C CA . GLY A 1 336 ? 2.408 -12.097 14.924 1.00 87.31 336 GLY A CA 1
ATOM 2566 C C . GLY A 1 336 ? 1.104 -12.033 14.124 1.00 87.31 336 GLY A C 1
ATOM 2567 O O . GLY A 1 336 ? 0.861 -12.911 13.290 1.00 87.31 336 GLY A O 1
ATOM 2568 N N . ILE A 1 337 ? 0.278 -11.003 14.348 1.00 87.12 337 ILE A N 1
ATOM 2569 C CA . ILE A 1 337 ? -0.946 -10.741 13.570 1.00 87.12 337 ILE A CA 1
ATOM 2570 C C . ILE A 1 337 ? -0.583 -10.458 12.112 1.00 87.12 337 ILE A C 1
ATOM 2572 O O . ILE A 1 337 ? -1.148 -11.080 11.213 1.00 87.12 337 ILE A O 1
ATOM 2576 N N . PHE A 1 338 ? 0.385 -9.573 11.871 1.00 89.69 338 PHE A N 1
ATOM 2577 C CA . PHE A 1 338 ? 0.837 -9.255 10.518 1.00 89.69 338 PHE A CA 1
ATOM 2578 C C . PHE A 1 338 ? 1.455 -10.471 9.832 1.00 89.69 338 PHE A C 1
ATOM 2580 O O . PHE A 1 338 ? 1.060 -10.828 8.722 1.00 89.69 338 PHE A O 1
ATOM 2587 N N . GLN A 1 339 ? 2.326 -11.186 10.542 1.00 87.69 339 GLN A N 1
ATOM 2588 C CA . GLN A 1 339 ? 3.029 -12.344 10.005 1.00 87.69 339 GLN A CA 1
ATOM 2589 C C . GLN A 1 339 ? 2.126 -13.555 9.725 1.00 87.69 339 GLN A C 1
ATOM 2591 O O . GLN A 1 339 ? 2.535 -14.494 9.038 1.00 87.69 339 GLN A O 1
ATOM 2596 N N . THR A 1 340 ? 0.906 -13.578 10.266 1.00 87.25 340 THR A N 1
ATOM 2597 C CA . THR A 1 340 ? -0.056 -14.648 9.983 1.00 87.25 340 THR A CA 1
ATOM 2598 C C . THR A 1 340 ? -1.318 -14.134 9.342 1.00 87.25 340 THR A C 1
ATOM 2600 O O . THR A 1 340 ? -1.455 -14.288 8.141 1.00 87.25 340 THR A O 1
ATOM 2603 N N . THR A 1 341 ? -2.208 -13.492 10.088 1.00 86.25 341 THR A N 1
ATOM 2604 C CA . THR A 1 341 ? -3.507 -13.052 9.573 1.00 86.25 341 THR A CA 1
ATOM 2605 C C . THR A 1 341 ? -3.380 -12.160 8.339 1.00 86.25 341 THR A C 1
ATOM 2607 O O . THR A 1 341 ? -3.984 -12.464 7.317 1.00 86.25 341 THR A O 1
ATOM 2610 N N . VAL A 1 342 ? -2.581 -11.088 8.401 1.00 86.56 342 VAL A N 1
ATOM 2611 C CA . VAL A 1 342 ? -2.474 -10.137 7.275 1.00 86.56 342 VAL A CA 1
ATOM 2612 C C . VAL A 1 342 ? -1.738 -10.770 6.099 1.00 86.56 342 VAL A C 1
ATOM 2614 O O . VAL A 1 342 ? -2.179 -10.668 4.961 1.00 86.56 342 VAL A O 1
ATOM 2617 N N . ARG A 1 343 ? -0.637 -11.472 6.363 1.00 90.25 343 ARG A N 1
ATOM 2618 C CA . ARG A 1 343 ? 0.117 -12.177 5.326 1.00 90.25 343 ARG A CA 1
ATOM 2619 C C . ARG A 1 343 ? -0.720 -13.250 4.621 1.00 90.25 343 ARG A C 1
ATOM 2621 O O . ARG A 1 343 ? -0.642 -13.379 3.404 1.00 90.25 343 ARG A O 1
ATOM 2628 N N . ASP A 1 344 ? -1.507 -14.017 5.371 1.00 88.12 344 ASP A N 1
ATOM 2629 C CA . ASP A 1 344 ? -2.356 -15.074 4.825 1.00 88.12 344 ASP A CA 1
ATOM 2630 C C . ASP A 1 344 ? -3.552 -14.472 4.059 1.00 88.12 344 ASP A C 1
ATOM 2632 O O . ASP A 1 344 ? -3.888 -14.998 3.004 1.00 88.12 344 ASP A O 1
ATOM 2636 N N . LEU A 1 345 ? -4.118 -13.341 4.507 1.00 85.81 345 LEU A N 1
ATOM 2637 C CA . LEU A 1 345 ? -5.095 -12.544 3.743 1.00 85.81 345 LEU A CA 1
ATOM 2638 C C . LEU A 1 345 ? -4.500 -12.079 2.402 1.00 85.81 345 LEU A C 1
ATOM 2640 O O . LEU A 1 345 ? -5.113 -12.255 1.353 1.00 85.81 345 LEU A O 1
ATOM 2644 N N . ILE A 1 346 ? -3.281 -11.526 2.408 1.00 88.00 346 ILE A N 1
ATOM 2645 C CA . ILE A 1 346 ? -2.618 -11.089 1.170 1.00 88.00 346 ILE A CA 1
ATOM 2646 C C . ILE A 1 346 ? -2.389 -12.280 0.235 1.00 88.00 346 ILE A C 1
ATOM 2648 O O . ILE A 1 346 ? -2.704 -12.194 -0.945 1.00 88.00 346 ILE A O 1
ATOM 2652 N N . ASN A 1 347 ? -1.854 -13.392 0.738 1.00 91.25 347 ASN A N 1
ATOM 2653 C CA . ASN A 1 347 ? -1.524 -14.542 -0.102 1.00 91.25 347 ASN A CA 1
ATOM 2654 C C . ASN A 1 347 ? -2.756 -15.265 -0.651 1.00 91.25 347 ASN A C 1
ATOM 2656 O O . ASN A 1 347 ? -2.767 -15.633 -1.823 1.00 91.25 347 ASN A O 1
ATOM 2660 N N . ASN A 1 348 ? -3.767 -15.498 0.184 1.00 87.38 348 ASN A N 1
ATOM 2661 C CA . ASN A 1 348 ? -4.902 -16.336 -0.191 1.00 87.38 348 ASN A CA 1
ATOM 2662 C C . ASN A 1 348 ? -6.011 -15.537 -0.865 1.00 87.38 348 ASN A C 1
ATOM 2664 O O . ASN A 1 348 ? -6.562 -16.003 -1.858 1.00 87.38 348 ASN A O 1
ATOM 2668 N N . ASP A 1 349 ? -6.325 -14.357 -0.335 1.00 82.88 349 ASP A N 1
ATOM 2669 C CA . ASP A 1 349 ? -7.486 -13.597 -0.782 1.00 82.88 349 ASP A CA 1
ATOM 2670 C C . ASP A 1 349 ? -7.065 -12.578 -1.844 1.00 82.88 349 ASP A C 1
ATOM 2672 O O . ASP A 1 349 ? -7.575 -12.619 -2.953 1.00 82.88 349 ASP A O 1
ATOM 2676 N N . ILE A 1 350 ? -6.054 -11.742 -1.582 1.00 83.44 350 ILE A N 1
ATOM 2677 C CA . ILE A 1 350 ? -5.655 -10.693 -2.541 1.00 83.44 350 ILE A CA 1
ATOM 2678 C C . ILE A 1 350 ? -4.916 -11.281 -3.750 1.00 83.44 350 ILE A C 1
ATOM 2680 O O . ILE A 1 350 ? -5.354 -11.135 -4.889 1.00 83.44 350 ILE A O 1
ATOM 2684 N N . LEU A 1 351 ? -3.776 -11.938 -3.524 1.00 87.06 351 LEU A N 1
ATOM 2685 C CA . LEU A 1 351 ? -2.966 -12.519 -4.597 1.00 87.06 351 LEU A CA 1
ATOM 2686 C C . LEU A 1 351 ? -3.670 -13.721 -5.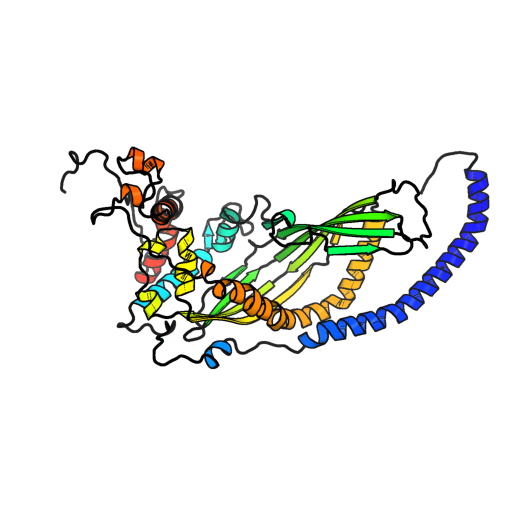229 1.00 87.06 351 LEU A C 1
ATOM 2688 O O . LEU A 1 351 ? -3.612 -13.891 -6.445 1.00 87.06 351 LEU A O 1
ATOM 2692 N N . GLY A 1 352 ? -4.362 -14.527 -4.420 1.00 84.44 352 GLY A N 1
ATOM 2693 C CA . GLY A 1 352 ? -5.137 -15.663 -4.908 1.00 84.44 352 GLY A CA 1
ATOM 2694 C C . GLY A 1 352 ? -6.275 -15.248 -5.841 1.00 84.44 352 GLY A C 1
ATOM 2695 O O . GLY A 1 352 ? -6.446 -15.874 -6.882 1.00 84.44 352 GLY A O 1
ATOM 2696 N N . GLU A 1 353 ? -7.011 -14.177 -5.535 1.00 83.19 353 GLU A N 1
ATOM 2697 C CA . GLU A 1 353 ? -8.046 -13.645 -6.431 1.00 83.19 353 GLU A CA 1
ATOM 2698 C C . GLU A 1 353 ? -7.442 -12.967 -7.667 1.00 83.19 353 GLU A C 1
ATOM 2700 O O . GLU A 1 353 ? -7.889 -13.208 -8.793 1.00 83.19 353 GLU A O 1
ATOM 2705 N N . LEU A 1 354 ? -6.383 -12.169 -7.478 1.00 83.00 354 LEU A N 1
ATOM 2706 C CA . LEU A 1 354 ? -5.721 -11.457 -8.569 1.00 83.00 354 LEU A CA 1
ATOM 2707 C C . LEU A 1 354 ? -5.137 -12.418 -9.612 1.00 83.00 354 LEU A C 1
ATOM 2709 O O . LEU A 1 354 ? -5.291 -12.180 -10.803 1.00 83.00 354 LEU A O 1
ATOM 2713 N N . LEU A 1 355 ? -4.495 -13.507 -9.186 1.00 85.69 355 LEU A N 1
ATOM 2714 C CA . LEU A 1 355 ? -3.887 -14.484 -10.096 1.00 85.69 355 LEU A CA 1
ATOM 2715 C C . LEU A 1 355 ? -4.829 -15.621 -10.489 1.00 85.69 355 LEU A C 1
ATOM 2717 O O . LEU A 1 355 ? -4.649 -16.248 -11.530 1.00 85.69 355 LEU A O 1
ATOM 2721 N N . GLY A 1 356 ? -5.805 -15.933 -9.637 1.00 81.75 356 GLY A N 1
ATOM 2722 C CA . GLY A 1 356 ? -6.743 -17.029 -9.854 1.00 81.75 356 GLY A CA 1
ATOM 2723 C C . GLY A 1 356 ? -7.818 -16.709 -10.889 1.00 81.75 356 GLY A C 1
ATOM 2724 O O . GLY A 1 356 ? -8.398 -17.638 -11.453 1.00 81.75 356 GLY A O 1
ATOM 2725 N N . ASN A 1 357 ? -8.080 -15.425 -11.158 1.00 83.31 357 ASN A N 1
ATOM 2726 C CA . ASN A 1 357 ? -8.989 -15.000 -12.215 1.00 83.31 357 ASN A CA 1
ATOM 2727 C C . ASN A 1 357 ? -8.237 -14.855 -13.557 1.00 83.31 357 ASN A C 1
ATOM 2729 O O . ASN A 1 357 ? -7.377 -13.979 -13.681 1.00 83.31 357 ASN A O 1
ATOM 2733 N N . PRO A 1 358 ? -8.577 -15.651 -14.590 1.00 81.75 358 PRO A N 1
ATOM 2734 C CA . PRO A 1 358 ? -7.979 -15.519 -15.914 1.00 81.75 358 PRO A CA 1
ATOM 2735 C C . PRO A 1 358 ? -8.151 -14.124 -16.517 1.00 81.75 358 PRO A C 1
ATOM 2737 O O . PRO A 1 358 ? -7.257 -13.671 -17.210 1.00 81.75 358 PRO A O 1
ATOM 2740 N N . GLU A 1 359 ? -9.243 -13.410 -16.224 1.00 82.44 359 GLU A N 1
ATOM 2741 C CA . GLU A 1 359 ? -9.452 -12.046 -16.739 1.00 82.44 359 GLU A CA 1
ATOM 2742 C C . GLU A 1 359 ? -8.391 -11.055 -16.232 1.00 82.44 359 GLU A C 1
ATOM 2744 O O . GLU A 1 359 ? -8.053 -10.104 -16.928 1.00 82.44 359 GLU A O 1
ATOM 2749 N N . ASN A 1 360 ? -7.827 -11.302 -15.045 1.00 82.38 360 ASN A N 1
ATOM 2750 C CA . ASN A 1 360 ? -6.798 -10.455 -14.440 1.00 82.38 360 ASN A CA 1
ATOM 2751 C C . ASN A 1 360 ? -5.380 -10.795 -14.916 1.00 82.38 360 ASN A C 1
ATOM 2753 O O . ASN A 1 360 ? -4.460 -10.021 -14.672 1.00 82.38 360 ASN A O 1
ATOM 2757 N N . THR A 1 361 ? -5.189 -11.958 -15.541 1.00 84.31 361 THR A N 1
ATOM 2758 C CA . THR A 1 361 ? -3.884 -12.476 -15.991 1.00 84.31 361 THR A CA 1
ATOM 2759 C C . THR A 1 361 ? -3.837 -12.707 -17.499 1.00 84.31 361 THR A C 1
ATOM 2761 O O . THR A 1 361 ? -2.843 -13.218 -18.012 1.00 84.31 361 THR A O 1
ATOM 2764 N N . ASP A 1 362 ? -4.897 -12.337 -18.221 1.00 85.12 362 ASP A N 1
ATOM 2765 C CA . ASP A 1 362 ? -4.955 -12.475 -19.668 1.00 85.12 362 ASP A CA 1
ATOM 2766 C C . ASP A 1 362 ? -4.046 -11.440 -20.337 1.00 85.12 362 ASP A C 1
ATOM 2768 O O . ASP A 1 362 ? -3.982 -10.271 -19.944 1.00 85.12 362 ASP A O 1
ATOM 2772 N N . CYS A 1 363 ? -3.352 -11.883 -21.379 1.00 86.69 363 CYS A N 1
ATOM 2773 C CA . CYS A 1 363 ? -2.578 -11.021 -22.255 1.00 86.69 363 CYS A CA 1
ATOM 2774 C C . CYS A 1 363 ? -3.122 -11.194 -23.672 1.00 86.69 363 CYS A C 1
ATOM 2776 O O . CYS A 1 363 ? -2.619 -12.029 -24.426 1.00 86.69 363 CYS A O 1
ATOM 2778 N N . PRO A 1 364 ? -4.198 -10.474 -24.025 1.00 85.12 364 PRO A N 1
ATOM 2779 C CA . PRO A 1 364 ? -4.916 -10.744 -25.256 1.00 85.12 364 PRO A CA 1
ATOM 2780 C C . PRO A 1 364 ? -4.106 -10.297 -26.471 1.00 85.12 364 PRO A C 1
ATOM 2782 O O . PRO A 1 364 ? -3.584 -9.181 -26.502 1.00 85.12 364 PRO A O 1
ATOM 2785 N N . ASP A 1 365 ? -4.092 -11.127 -27.513 1.00 79.25 365 ASP A N 1
ATOM 2786 C CA . ASP A 1 365 ? -3.519 -10.768 -28.809 1.00 79.25 365 ASP A CA 1
ATOM 2787 C C . ASP A 1 365 ? -4.238 -9.537 -29.384 1.00 79.25 365 ASP A C 1
ATOM 2789 O O . ASP A 1 365 ? -5.430 -9.574 -29.712 1.00 79.25 365 ASP A O 1
ATOM 2793 N N . VAL A 1 366 ? -3.509 -8.435 -29.564 1.00 73.38 366 VAL A N 1
ATOM 2794 C CA . VAL A 1 366 ? -4.027 -7.235 -30.236 1.00 73.38 366 VAL A CA 1
ATOM 2795 C C . VAL A 1 366 ? -3.556 -7.189 -31.680 1.00 73.38 366 VAL A C 1
ATOM 2797 O O . VAL A 1 366 ? -2.376 -7.031 -31.990 1.00 73.38 366 VAL A O 1
ATOM 2800 N N . ALA A 1 367 ? -4.520 -7.264 -32.595 1.00 66.31 367 ALA A N 1
ATOM 2801 C CA . ALA A 1 367 ? -4.275 -7.015 -34.005 1.00 66.31 367 ALA A CA 1
ATOM 2802 C C . ALA A 1 367 ? -4.095 -5.508 -34.241 1.00 66.31 367 ALA A C 1
ATOM 2804 O O . ALA A 1 367 ? -5.064 -4.747 -34.241 1.00 66.31 367 ALA A O 1
ATOM 2805 N N . PHE A 1 368 ? -2.860 -5.072 -34.485 1.00 66.12 368 PHE A N 1
ATOM 2806 C CA . PHE A 1 368 ? -2.604 -3.695 -34.892 1.00 66.12 368 PHE A CA 1
ATOM 2807 C C . PHE A 1 368 ? -3.203 -3.396 -36.265 1.00 66.12 368 PHE A C 1
ATOM 2809 O O . PHE A 1 368 ? -2.948 -4.089 -37.252 1.00 66.12 368 PHE A O 1
ATOM 2816 N N . GLY A 1 369 ? -4.000 -2.330 -36.337 1.00 55.00 369 GLY A N 1
ATOM 2817 C CA . GLY A 1 369 ? -4.584 -1.860 -37.586 1.00 55.00 369 GLY A CA 1
ATOM 2818 C C . GLY A 1 369 ? -3.535 -1.187 -38.471 1.00 55.00 369 GLY A C 1
ATOM 2819 O O . GLY A 1 369 ? -3.175 -0.040 -38.232 1.00 55.00 369 GLY A O 1
ATOM 2820 N N . GLY A 1 370 ? -3.068 -1.871 -39.518 1.00 57.62 370 GLY A N 1
ATOM 2821 C CA . GLY A 1 370 ? -2.245 -1.256 -40.562 1.00 57.62 370 GLY A CA 1
ATOM 2822 C C . GLY A 1 370 ? -1.451 -2.259 -41.396 1.00 57.62 370 GLY A C 1
ATOM 2823 O O . GLY A 1 370 ? -0.966 -3.267 -40.890 1.00 57.62 370 GLY A O 1
ATOM 2824 N N . GLU A 1 371 ? -1.290 -1.976 -42.689 1.00 56.56 371 GLU A N 1
ATOM 2825 C CA . GLU A 1 371 ? -0.407 -2.732 -43.585 1.00 56.56 371 GLU A CA 1
ATOM 2826 C C . GLU A 1 371 ? 1.073 -2.464 -43.230 1.00 56.56 371 GLU A C 1
ATOM 2828 O O . GLU A 1 371 ? 1.750 -1.662 -43.863 1.00 56.56 371 GLU A O 1
ATOM 2833 N N . GLY A 1 372 ? 1.580 -3.108 -42.174 1.00 64.50 372 GLY A N 1
ATOM 2834 C CA . GLY A 1 372 ? 3.017 -3.276 -41.911 1.00 64.50 372 GLY A CA 1
ATOM 2835 C C . GLY A 1 372 ? 3.824 -2.044 -41.470 1.00 64.50 372 GLY A C 1
ATOM 2836 O O . GLY A 1 372 ? 5.046 -2.151 -41.347 1.00 64.50 372 GLY A O 1
ATOM 2837 N N . HIS A 1 373 ? 3.201 -0.888 -41.222 1.00 76.56 373 HIS A N 1
ATOM 2838 C CA . HIS A 1 373 ? 3.885 0.329 -40.761 1.00 76.56 373 HIS A CA 1
ATOM 2839 C C . HIS A 1 373 ? 3.223 0.924 -39.509 1.00 76.56 373 HIS A C 1
ATOM 2841 O O . HIS A 1 373 ? 1.997 0.965 -39.408 1.00 76.56 373 HIS A O 1
ATOM 2847 N N . VAL A 1 374 ? 4.050 1.396 -38.568 1.00 79.94 374 VAL A N 1
ATOM 2848 C CA . VAL A 1 374 ? 3.616 2.086 -37.342 1.00 79.94 374 VAL A CA 1
ATOM 2849 C C . VAL A 1 374 ? 3.610 3.594 -37.585 1.00 79.94 374 VAL A C 1
ATOM 2851 O O . VAL A 1 374 ? 4.651 4.179 -37.888 1.00 79.94 374 VAL A O 1
ATOM 2854 N N . ASP A 1 375 ? 2.452 4.237 -37.440 1.00 85.50 375 ASP A N 1
ATOM 2855 C CA . ASP A 1 375 ? 2.349 5.695 -37.443 1.00 85.50 375 ASP A CA 1
ATOM 2856 C C . ASP A 1 375 ? 2.683 6.253 -36.052 1.00 85.50 375 ASP A C 1
ATOM 2858 O O . ASP A 1 375 ? 1.872 6.223 -35.126 1.00 85.50 375 ASP A O 1
ATOM 2862 N N . PHE A 1 376 ? 3.889 6.805 -35.902 1.00 85.62 376 PHE A N 1
ATOM 2863 C CA . PHE A 1 376 ? 4.349 7.391 -34.639 1.00 85.62 376 PHE A CA 1
ATOM 2864 C C . PHE A 1 376 ? 3.491 8.561 -34.147 1.00 85.62 376 PHE A C 1
ATOM 2866 O O . PHE A 1 376 ? 3.524 8.878 -32.958 1.00 85.62 376 PHE A O 1
ATOM 2873 N N . ARG A 1 377 ? 2.717 9.212 -35.025 1.00 86.75 377 ARG A N 1
ATOM 2874 C CA . ARG A 1 377 ? 1.782 10.266 -34.611 1.00 86.75 377 ARG A CA 1
ATOM 2875 C C . ARG A 1 377 ? 0.646 9.666 -33.801 1.00 86.75 377 ARG A C 1
ATOM 2877 O O . ARG A 1 377 ? 0.326 10.199 -32.749 1.00 86.75 377 ARG A O 1
ATOM 2884 N N . ASP A 1 378 ? 0.102 8.547 -34.261 1.00 84.94 378 ASP A N 1
ATOM 2885 C CA . ASP A 1 378 ? -0.958 7.810 -33.574 1.00 84.94 378 ASP A CA 1
ATOM 2886 C C . ASP A 1 378 ? -0.447 7.007 -32.367 1.00 84.94 378 ASP A C 1
ATOM 2888 O O . ASP A 1 378 ? -1.228 6.711 -31.470 1.00 84.94 378 ASP A O 1
ATOM 2892 N N . LEU A 1 379 ? 0.851 6.676 -32.314 1.00 86.69 379 LEU A N 1
ATOM 2893 C CA . LEU A 1 379 ? 1.474 6.014 -31.159 1.00 86.69 379 LEU A CA 1
ATOM 2894 C C . LEU A 1 379 ? 1.819 6.989 -30.022 1.00 86.69 379 LEU A C 1
ATOM 2896 O O . LEU A 1 379 ? 1.668 6.654 -28.851 1.00 86.69 379 LEU A O 1
ATOM 2900 N N . LEU A 1 380 ? 2.355 8.170 -30.350 1.00 87.62 380 LEU A N 1
ATOM 2901 C CA . LEU A 1 380 ? 2.988 9.065 -29.372 1.00 87.62 380 LEU A CA 1
ATOM 2902 C C . LEU A 1 380 ? 2.166 10.320 -29.051 1.00 87.62 380 LEU A C 1
ATOM 2904 O O . LEU A 1 380 ? 2.498 11.030 -28.100 1.00 87.62 380 LEU A O 1
ATOM 2908 N N . LEU A 1 381 ? 1.143 10.659 -29.838 1.00 86.31 381 LEU A N 1
ATOM 2909 C CA . LEU A 1 381 ? 0.279 11.816 -29.583 1.00 86.31 381 LEU A CA 1
ATOM 2910 C C . LEU A 1 381 ? -1.088 11.372 -29.067 1.00 86.31 381 LEU A C 1
ATOM 2912 O O . LEU A 1 381 ? -1.545 10.272 -29.353 1.00 86.31 381 LEU A O 1
ATOM 2916 N N . SER A 1 382 ? -1.763 12.265 -28.337 1.00 87.81 382 SER A N 1
ATOM 2917 C CA . SER A 1 382 ? -3.168 12.056 -27.982 1.00 87.81 382 SER A CA 1
ATOM 2918 C C . SER A 1 382 ? -4.032 11.940 -29.248 1.00 87.81 382 SER A C 1
ATOM 2920 O O . SER A 1 382 ? -3.663 12.507 -30.281 1.00 87.81 382 SER A O 1
ATOM 2922 N N . PRO A 1 383 ? -5.224 11.319 -29.185 1.00 88.62 383 PRO A N 1
ATOM 2923 C CA . PRO A 1 383 ? -6.102 11.133 -30.349 1.00 88.62 383 PRO A CA 1
ATOM 2924 C C . PRO A 1 383 ? -6.367 12.426 -31.127 1.00 88.62 383 PRO A C 1
ATOM 2926 O O . PRO A 1 383 ? -6.340 12.471 -32.357 1.00 88.62 383 PRO A O 1
ATOM 2929 N N . THR A 1 384 ? -6.588 13.511 -30.386 1.00 89.25 384 THR A N 1
ATOM 2930 C CA . THR A 1 384 ? -6.827 14.849 -30.926 1.00 89.25 384 THR A CA 1
ATOM 2931 C C . THR A 1 384 ? -5.588 15.410 -31.620 1.00 89.25 384 THR A C 1
ATOM 2933 O O . THR A 1 384 ? -5.672 15.841 -32.768 1.00 89.25 384 THR A O 1
ATOM 2936 N N . ALA A 1 385 ? -4.425 15.344 -30.970 1.00 86.56 385 ALA A N 1
ATOM 2937 C CA . ALA A 1 385 ? -3.172 15.853 -31.517 1.00 86.56 385 ALA A CA 1
ATOM 2938 C C . ALA A 1 385 ? -2.659 15.012 -32.698 1.00 86.56 385 ALA A C 1
ATOM 2940 O O . ALA A 1 385 ? -2.110 15.569 -33.649 1.00 86.56 385 ALA A O 1
ATOM 2941 N N . ALA A 1 386 ? -2.873 13.695 -32.671 1.00 88.62 386 ALA A N 1
ATOM 2942 C CA . ALA A 1 386 ? -2.565 12.791 -33.771 1.00 88.62 386 ALA A CA 1
ATOM 2943 C C . ALA A 1 386 ? -3.385 13.160 -35.012 1.00 88.62 386 ALA A C 1
ATOM 2945 O O . ALA A 1 386 ? -2.815 13.387 -36.081 1.00 88.62 386 ALA A O 1
ATOM 2946 N N . LYS A 1 387 ? -4.701 13.349 -34.851 1.00 89.38 387 LYS A N 1
ATOM 2947 C CA . LYS A 1 387 ? -5.593 13.802 -35.926 1.00 89.38 387 LYS A CA 1
ATOM 2948 C C . LYS A 1 387 ? -5.175 15.160 -36.499 1.00 89.38 387 LYS A C 1
ATOM 2950 O O . LYS A 1 387 ? -5.111 15.326 -37.716 1.00 89.38 387 LYS A O 1
ATOM 2955 N N . ASP A 1 388 ? -4.810 16.109 -35.640 1.00 88.25 388 ASP A N 1
ATOM 2956 C CA . ASP A 1 388 ? -4.337 17.442 -36.046 1.00 88.25 388 ASP A CA 1
ATOM 2957 C C . ASP A 1 388 ? -2.953 17.429 -36.727 1.00 88.25 388 ASP A C 1
ATOM 2959 O O . ASP A 1 388 ? -2.570 18.393 -37.407 1.00 88.25 388 ASP A O 1
ATOM 2963 N N . ALA A 1 389 ? -2.187 16.352 -36.538 1.00 85.38 389 ALA A N 1
ATOM 2964 C CA . ALA A 1 389 ? -0.912 16.070 -37.193 1.00 85.38 389 ALA A CA 1
ATOM 2965 C C . ALA A 1 389 ? -1.051 15.151 -38.427 1.00 85.38 389 ALA A C 1
ATOM 2967 O O . ALA A 1 389 ? -0.045 14.752 -39.025 1.00 85.38 389 ALA A O 1
ATOM 2968 N N . GLY A 1 390 ? -2.284 14.832 -38.834 1.00 85.19 390 GLY A N 1
ATOM 2969 C CA . GLY A 1 390 ? -2.581 14.006 -40.005 1.00 85.19 390 GLY A CA 1
ATOM 2970 C C . GLY A 1 390 ? -2.456 12.496 -39.780 1.00 85.19 390 GLY A C 1
ATOM 2971 O O . GLY A 1 390 ? -2.289 11.772 -40.761 1.00 85.19 390 GLY A O 1
ATOM 2972 N N . GLY A 1 391 ? -2.487 12.043 -38.524 1.00 85.25 391 GLY A N 1
ATOM 2973 C CA . GLY A 1 391 ? -2.729 10.649 -38.140 1.00 85.25 391 GLY A CA 1
ATOM 2974 C C . GLY A 1 391 ? -4.226 10.307 -38.123 1.00 85.25 391 GLY A C 1
ATOM 2975 O O . GLY A 1 391 ? -5.080 11.149 -38.423 1.00 85.25 391 GLY A O 1
ATOM 2976 N N . LEU A 1 392 ? -4.550 9.065 -37.772 1.00 84.88 392 LEU A N 1
ATOM 2977 C CA . LEU A 1 392 ? -5.916 8.545 -37.697 1.00 84.88 392 LEU A CA 1
ATOM 2978 C C . LEU A 1 392 ? -6.688 9.108 -36.495 1.00 84.88 392 LEU A C 1
ATOM 2980 O O . LEU A 1 392 ? -7.889 9.368 -36.603 1.00 84.88 392 LEU A O 1
ATOM 2984 N N . GLY A 1 393 ? -6.009 9.325 -35.364 1.00 82.06 393 GLY A N 1
ATOM 2985 C CA . GLY A 1 393 ? -6.614 9.800 -34.118 1.00 82.06 393 GLY A CA 1
ATOM 2986 C C . GLY A 1 393 ? -7.573 8.795 -33.479 1.00 82.06 393 GLY A C 1
ATOM 2987 O O . GLY A 1 393 ? -8.521 9.198 -32.809 1.00 82.06 393 GLY A O 1
ATOM 2988 N N . THR A 1 394 ? -7.367 7.501 -33.731 1.00 82.56 394 THR A N 1
ATOM 2989 C CA . THR A 1 394 ? -8.221 6.395 -33.260 1.00 82.56 394 THR A CA 1
ATOM 2990 C C . THR A 1 394 ? -7.513 5.461 -32.276 1.00 82.56 394 THR A C 1
ATOM 2992 O O . THR A 1 394 ? -8.020 4.374 -32.033 1.00 82.56 394 THR A O 1
ATOM 2995 N N . GLU A 1 395 ? -6.330 5.842 -31.779 1.00 83.69 395 GLU A N 1
ATOM 2996 C CA . GLU A 1 395 ? -5.464 5.017 -30.909 1.00 83.69 395 GLU A CA 1
ATOM 2997 C C . GLU A 1 395 ? -5.269 3.577 -31.420 1.00 83.69 395 GLU A C 1
ATOM 2999 O O . GLU A 1 395 ? -5.412 2.618 -30.665 1.00 83.69 395 GLU A O 1
ATOM 3004 N N . PRO A 1 396 ? -4.930 3.385 -32.710 1.00 81.94 396 PRO A N 1
ATOM 3005 C CA . PRO A 1 396 ? -4.807 2.053 -33.301 1.00 81.94 396 PRO A CA 1
ATOM 3006 C C . PRO A 1 396 ? -3.692 1.207 -32.669 1.00 81.94 396 PRO A C 1
ATOM 3008 O O . PRO A 1 396 ? -3.665 -0.001 -32.887 1.00 81.94 396 PRO A O 1
ATOM 3011 N N . TYR A 1 397 ? -2.779 1.839 -31.922 1.00 83.06 397 TYR A N 1
ATOM 3012 C CA . TYR A 1 397 ? -1.669 1.194 -31.225 1.00 83.06 397 TYR A CA 1
ATOM 3013 C C . TYR A 1 397 ? -1.842 1.168 -29.699 1.00 83.06 397 TYR A C 1
ATOM 3015 O O . TYR A 1 397 ? -0.895 0.820 -29.007 1.00 83.06 397 TYR A O 1
ATOM 3023 N N . GLY A 1 398 ? -3.009 1.556 -29.175 1.00 82.50 398 GLY A N 1
ATOM 3024 C CA . GLY A 1 398 ? -3.235 1.744 -27.742 1.00 82.50 398 GLY A CA 1
ATOM 3025 C C . GLY A 1 398 ? -2.816 3.129 -27.230 1.00 82.50 398 GLY A C 1
ATOM 3026 O O . GLY A 1 398 ? -2.447 4.026 -27.992 1.00 82.50 398 GLY A O 1
ATOM 3027 N N . ASN A 1 399 ? -2.918 3.322 -25.916 1.00 83.56 399 ASN A N 1
ATOM 3028 C CA . ASN A 1 399 ? -2.770 4.608 -25.229 1.00 83.56 399 ASN A CA 1
ATOM 3029 C C . ASN A 1 399 ? -1.449 4.761 -24.451 1.00 83.56 399 ASN A C 1
ATOM 3031 O O . ASN A 1 399 ? -1.061 5.882 -24.119 1.00 83.56 399 ASN A O 1
ATOM 3035 N N . VAL A 1 400 ? -0.709 3.681 -24.194 1.00 83.62 400 VAL A N 1
ATOM 3036 C CA . VAL A 1 400 ? 0.514 3.734 -23.372 1.00 83.62 400 VAL A CA 1
ATOM 3037 C C . VAL A 1 400 ? 1.600 4.594 -24.018 1.00 83.62 400 VAL A C 1
ATOM 3039 O O . VAL A 1 400 ? 2.272 5.350 -23.322 1.00 83.62 400 VAL A O 1
ATOM 3042 N N . GLY A 1 401 ? 1.759 4.549 -25.345 1.00 83.44 401 GLY A N 1
ATOM 3043 C CA . GLY A 1 401 ? 2.809 5.302 -26.043 1.00 83.44 401 GLY A CA 1
ATOM 3044 C C . GLY A 1 401 ? 2.713 6.820 -25.839 1.00 83.44 401 GLY A C 1
ATOM 3045 O O . GLY A 1 401 ? 3.711 7.476 -25.521 1.00 83.44 401 GLY A O 1
ATOM 3046 N N . HIS A 1 402 ? 1.511 7.391 -25.951 1.00 83.62 402 HIS A N 1
ATOM 3047 C CA . HIS A 1 402 ? 1.317 8.824 -25.740 1.00 83.62 402 HIS A CA 1
ATOM 3048 C C . HIS A 1 402 ? 1.348 9.195 -24.253 1.00 83.62 402 HIS A C 1
ATOM 3050 O O . HIS A 1 402 ? 1.836 10.275 -23.913 1.00 83.62 402 HIS A O 1
ATOM 3056 N N . LEU A 1 403 ? 0.875 8.312 -23.362 1.00 82.19 403 LEU A N 1
ATOM 3057 C CA . LEU A 1 403 ? 0.989 8.496 -21.914 1.00 82.19 403 LEU A CA 1
ATOM 3058 C C . LEU A 1 403 ? 2.458 8.529 -21.486 1.00 82.19 403 LEU A C 1
ATOM 3060 O O . LEU A 1 403 ? 2.860 9.431 -20.754 1.00 82.19 403 LEU A O 1
ATOM 3064 N N . LEU A 1 404 ? 3.281 7.620 -22.014 1.00 79.81 404 LEU A N 1
ATOM 3065 C CA . LEU A 1 404 ? 4.719 7.594 -21.778 1.00 79.81 404 LEU A CA 1
ATOM 3066 C C . LEU A 1 404 ? 5.388 8.859 -22.324 1.00 79.81 404 LEU A C 1
ATOM 3068 O O . LEU A 1 404 ? 6.176 9.486 -21.617 1.00 79.81 404 LEU A O 1
ATOM 3072 N N . LYS A 1 405 ? 5.041 9.298 -23.543 1.00 80.12 405 LYS A N 1
ATOM 3073 C CA . LYS A 1 405 ? 5.547 10.570 -24.085 1.00 80.12 405 LYS A CA 1
ATOM 3074 C C . LYS A 1 405 ? 5.179 11.743 -23.177 1.00 80.12 405 LYS A C 1
ATOM 3076 O O . LYS A 1 405 ? 6.029 12.596 -22.918 1.00 80.12 405 LYS A O 1
ATOM 3081 N N . LYS A 1 406 ? 3.933 11.802 -22.706 1.00 77.88 406 LYS A N 1
ATOM 3082 C CA . LYS A 1 406 ? 3.460 12.846 -21.795 1.00 77.88 406 LYS A CA 1
ATOM 3083 C C . LYS A 1 406 ? 4.245 12.815 -20.484 1.00 77.88 406 LYS A C 1
ATOM 3085 O O . LYS A 1 406 ? 4.794 13.838 -20.098 1.00 77.88 406 LYS A O 1
ATOM 3090 N N . LEU A 1 407 ? 4.397 11.642 -19.868 1.00 74.56 407 LEU A N 1
ATOM 3091 C CA . LEU A 1 407 ? 5.181 11.461 -18.646 1.00 74.56 407 LEU A CA 1
ATOM 3092 C C . LEU A 1 407 ? 6.632 11.929 -18.836 1.00 74.56 407 LEU A C 1
ATOM 3094 O O . LEU A 1 407 ? 7.130 12.713 -18.030 1.00 74.56 407 LEU A O 1
ATOM 3098 N N . ILE A 1 408 ? 7.289 11.501 -19.921 1.00 72.94 408 ILE A N 1
ATOM 3099 C CA . ILE A 1 408 ? 8.659 11.907 -20.266 1.00 72.94 408 ILE A CA 1
ATOM 3100 C C . ILE A 1 408 ? 8.738 13.424 -20.458 1.00 72.94 408 ILE A C 1
ATOM 3102 O O . ILE A 1 408 ? 9.632 14.075 -19.920 1.00 72.94 408 ILE A O 1
ATOM 3106 N N . THR A 1 409 ? 7.795 14.009 -21.191 1.00 75.56 409 THR A N 1
ATOM 3107 C CA . THR A 1 409 ? 7.812 15.442 -21.501 1.00 75.56 409 THR A CA 1
ATOM 3108 C C . THR A 1 409 ? 7.567 16.289 -20.253 1.00 75.56 409 THR A C 1
ATOM 3110 O O . THR A 1 409 ? 8.330 17.213 -19.987 1.00 75.56 409 THR A O 1
ATOM 3113 N N . ASP A 1 410 ? 6.567 15.942 -19.446 1.00 74.69 410 ASP A N 1
ATOM 3114 C CA . ASP A 1 410 ? 6.112 16.754 -18.312 1.00 74.69 410 ASP A CA 1
ATOM 3115 C C . ASP A 1 410 ? 7.028 16.606 -17.079 1.00 74.69 410 ASP A C 1
ATOM 3117 O O . ASP A 1 410 ? 7.254 17.567 -16.326 1.00 74.69 410 ASP A O 1
ATOM 3121 N N . ASN A 1 411 ? 7.601 15.414 -16.877 1.00 65.19 411 ASN A N 1
ATOM 3122 C CA . ASN A 1 411 ? 8.391 15.112 -15.681 1.00 65.19 411 ASN A CA 1
ATOM 3123 C C . ASN A 1 411 ? 9.901 15.116 -15.913 1.00 65.19 411 ASN A C 1
ATOM 3125 O O . ASN A 1 411 ? 10.636 15.517 -15.013 1.00 65.19 411 ASN A O 1
ATOM 3129 N N . PHE A 1 412 ? 10.375 14.730 -17.100 1.00 69.69 412 PHE A N 1
ATOM 3130 C CA . PHE A 1 412 ? 11.811 14.593 -17.363 1.00 69.69 412 PHE A CA 1
ATOM 3131 C C . PHE A 1 412 ? 12.351 15.698 -18.269 1.00 69.69 412 PHE A C 1
ATOM 3133 O O . PHE A 1 412 ? 13.404 16.267 -17.985 1.00 69.69 412 PHE A O 1
ATOM 3140 N N . LEU A 1 413 ? 11.643 16.034 -19.344 1.00 73.50 413 LEU A N 1
ATOM 3141 C CA . LEU A 1 413 ? 12.112 17.033 -20.307 1.00 73.50 413 LEU A CA 1
ATOM 3142 C C . LEU A 1 413 ? 11.648 18.453 -19.982 1.00 73.50 413 LEU A C 1
ATOM 3144 O O . LEU A 1 413 ? 12.235 19.407 -20.487 1.00 73.50 413 LEU A O 1
ATOM 3148 N N . ALA A 1 414 ? 10.645 18.607 -19.115 1.00 76.88 414 ALA A N 1
ATOM 3149 C CA . ALA A 1 414 ? 10.183 19.914 -18.681 1.00 76.88 414 ALA A CA 1
ATOM 3150 C C . ALA A 1 414 ? 11.332 20.712 -18.038 1.00 76.88 414 ALA A C 1
ATOM 3152 O O . ALA A 1 414 ? 12.132 20.138 -17.288 1.00 76.88 414 ALA A O 1
ATOM 3153 N N . PRO A 1 415 ? 11.417 22.025 -18.305 1.00 76.06 415 PRO A N 1
ATOM 3154 C CA . PRO A 1 415 ? 12.461 22.865 -17.747 1.00 76.06 415 PRO A CA 1
ATOM 3155 C C . PRO A 1 415 ? 12.326 22.991 -16.223 1.00 76.06 415 PRO A C 1
ATOM 3157 O O . PRO A 1 415 ? 11.232 23.162 -15.681 1.00 76.06 415 PRO A O 1
ATOM 3160 N N . ASP A 1 416 ? 13.458 22.918 -15.533 1.00 72.69 416 ASP A N 1
ATOM 3161 C CA . ASP A 1 416 ? 13.624 23.257 -14.128 1.00 72.69 416 ASP A CA 1
ATOM 3162 C C . ASP A 1 416 ? 13.700 24.786 -13.930 1.00 72.69 416 ASP A C 1
ATOM 3164 O O . ASP A 1 416 ? 13.582 25.573 -14.875 1.00 72.69 416 ASP A O 1
ATOM 3168 N N . ALA A 1 417 ? 13.930 25.230 -12.690 1.00 73.38 417 ALA A N 1
ATOM 3169 C CA . ALA A 1 417 ? 14.064 26.653 -12.358 1.00 73.38 417 ALA A CA 1
ATOM 3170 C C . ALA A 1 417 ? 15.197 27.375 -13.124 1.00 73.38 417 ALA A C 1
ATOM 3172 O O . ALA A 1 417 ? 15.192 28.602 -13.213 1.00 73.38 417 ALA A O 1
ATOM 3173 N N . ASN A 1 418 ? 16.147 26.627 -13.694 1.00 71.69 418 ASN A N 1
ATOM 3174 C CA . ASN A 1 418 ? 17.279 27.129 -14.468 1.00 71.69 418 ASN A CA 1
ATOM 3175 C C . ASN A 1 418 ? 17.078 26.968 -15.987 1.00 71.69 418 ASN A C 1
ATOM 3177 O O . ASN A 1 418 ? 18.001 27.248 -16.758 1.00 71.69 418 ASN A O 1
ATOM 3181 N N . GLY A 1 419 ? 15.895 26.528 -16.428 1.00 73.19 419 GLY A N 1
ATOM 3182 C CA . GLY A 1 419 ? 15.574 26.308 -17.836 1.00 73.19 419 GLY A CA 1
ATOM 3183 C C . GLY A 1 419 ? 16.210 25.052 -18.435 1.00 73.19 419 GLY A C 1
ATOM 3184 O O . GLY A 1 419 ? 16.327 24.967 -19.655 1.00 73.19 419 GLY A O 1
ATOM 3185 N N . GLN A 1 420 ? 16.656 24.099 -17.613 1.00 76.50 420 GLN A N 1
ATOM 3186 C CA . GLN A 1 420 ? 17.245 22.834 -18.059 1.00 76.50 420 GLN A CA 1
ATOM 3187 C C . GLN A 1 420 ? 16.265 21.674 -17.865 1.00 76.50 420 GLN A C 1
ATOM 3189 O O . GLN A 1 420 ? 15.480 21.719 -16.924 1.00 76.50 420 GLN A O 1
ATOM 3194 N N . PRO A 1 421 ? 16.313 20.610 -18.686 1.00 76.69 421 PRO A N 1
ATOM 3195 C CA . PRO A 1 421 ? 15.489 19.426 -18.459 1.00 76.69 421 PRO A CA 1
ATOM 3196 C C . PRO A 1 421 ? 15.646 18.895 -17.030 1.00 76.69 421 PRO A C 1
ATOM 3198 O O . PRO A 1 421 ? 16.772 18.662 -16.581 1.00 76.69 421 PRO A O 1
ATOM 3201 N N . LYS A 1 422 ? 14.531 18.653 -16.330 1.00 71.88 422 LYS A N 1
ATOM 3202 C CA . LYS A 1 422 ? 14.513 18.029 -14.990 1.00 71.88 422 LYS A CA 1
ATOM 3203 C C . LYS A 1 422 ? 15.337 16.732 -14.933 1.00 71.88 422 LYS A C 1
ATOM 3205 O O . LYS A 1 422 ? 15.964 16.454 -13.912 1.00 71.88 422 LYS A O 1
ATOM 3210 N N . LEU A 1 423 ? 15.412 15.994 -16.046 1.00 75.69 423 LEU A N 1
ATOM 3211 C CA . LEU A 1 423 ? 16.235 14.797 -16.248 1.00 75.69 423 LEU A CA 1
ATOM 3212 C C . LEU A 1 423 ? 17.706 15.002 -15.857 1.00 75.69 423 LEU A C 1
ATOM 3214 O O . LEU A 1 423 ? 18.344 14.067 -15.378 1.00 75.69 423 LEU A O 1
ATOM 3218 N N . ASN A 1 424 ? 18.250 16.211 -16.024 1.00 73.88 424 ASN A N 1
ATOM 3219 C CA . ASN A 1 424 ? 19.635 16.495 -15.657 1.00 73.88 424 ASN A CA 1
ATOM 3220 C C . ASN A 1 424 ? 19.882 16.347 -14.165 1.00 73.88 424 ASN A C 1
ATOM 3222 O O . ASN A 1 424 ? 20.879 15.754 -13.768 1.00 73.88 424 ASN A O 1
ATOM 3226 N N . ASN A 1 425 ? 18.960 16.858 -13.356 1.00 69.94 425 ASN A N 1
ATOM 3227 C CA . ASN A 1 425 ? 19.084 16.817 -11.906 1.00 69.94 425 ASN A CA 1
ATOM 3228 C C . ASN A 1 425 ? 18.652 15.456 -11.348 1.00 69.94 425 ASN A C 1
ATOM 3230 O O . ASN A 1 425 ? 19.185 15.026 -10.332 1.00 69.94 425 ASN A O 1
ATOM 3234 N N . ILE A 1 426 ? 17.703 14.790 -12.015 1.00 63.94 426 ILE A N 1
ATOM 3235 C CA . ILE A 1 426 ? 17.142 13.507 -11.573 1.00 63.94 426 ILE A CA 1
ATOM 3236 C C . ILE A 1 426 ? 18.066 12.333 -11.925 1.00 63.94 426 ILE A C 1
ATOM 3238 O O . ILE A 1 426 ? 18.315 11.490 -11.072 1.00 63.94 426 ILE A O 1
ATOM 3242 N N . LEU A 1 427 ? 18.584 12.273 -13.158 1.00 65.44 427 LEU A N 1
ATOM 3243 C CA . LEU A 1 427 ? 19.286 11.092 -13.678 1.00 65.44 427 LEU A CA 1
ATOM 3244 C C . LEU A 1 427 ? 20.719 11.390 -14.130 1.00 65.44 427 LEU A C 1
ATOM 3246 O O . LEU A 1 427 ? 21.658 10.721 -13.702 1.00 65.44 427 LEU A O 1
ATOM 3250 N N . ILE A 1 428 ? 20.915 12.394 -14.993 1.00 70.62 428 ILE A N 1
ATOM 3251 C CA . ILE A 1 428 ? 22.198 12.568 -15.697 1.00 70.62 428 ILE A CA 1
ATOM 3252 C C . ILE A 1 428 ? 23.317 12.966 -14.743 1.00 70.62 428 ILE A C 1
ATOM 3254 O O . ILE A 1 428 ? 24.366 12.321 -14.754 1.00 70.62 428 ILE A O 1
ATOM 3258 N N . ALA A 1 429 ? 23.124 14.004 -13.930 1.00 70.25 429 ALA A N 1
ATOM 3259 C CA . ALA A 1 429 ? 24.158 14.494 -13.029 1.00 70.25 429 ALA A CA 1
ATOM 3260 C C . ALA A 1 429 ? 24.559 13.434 -11.985 1.00 70.25 429 ALA A C 1
ATOM 3262 O O . ALA A 1 429 ? 25.755 13.147 -11.908 1.00 70.25 429 ALA A O 1
ATOM 3263 N N . PRO A 1 430 ? 23.625 12.759 -11.277 1.00 60.19 430 PRO A N 1
ATOM 3264 C CA . PRO A 1 430 ? 23.981 11.682 -10.350 1.00 60.19 430 PRO A CA 1
ATOM 3265 C C . PRO A 1 430 ? 24.705 10.509 -11.026 1.00 60.19 430 PRO A C 1
ATOM 3267 O O . PRO A 1 430 ? 25.694 9.997 -10.498 1.00 60.19 430 PRO A O 1
ATOM 3270 N N . PHE A 1 431 ? 24.244 10.080 -12.206 1.00 60.53 431 PHE A N 1
ATOM 3271 C CA . PHE A 1 431 ? 24.833 8.948 -12.923 1.00 60.53 431 PHE A CA 1
ATOM 3272 C C . PHE A 1 431 ? 26.258 9.247 -13.407 1.00 60.53 431 PHE A C 1
ATOM 3274 O O . PHE A 1 431 ? 27.193 8.478 -13.179 1.00 60.53 431 PHE A O 1
ATOM 3281 N N . THR A 1 432 ? 26.445 10.392 -14.057 1.00 62.31 432 THR A N 1
ATOM 3282 C CA . THR A 1 432 ? 27.751 10.802 -14.593 1.00 62.31 432 THR A CA 1
ATOM 3283 C C . THR A 1 432 ? 28.737 11.171 -13.490 1.00 62.31 432 THR A C 1
ATOM 3285 O O . THR A 1 432 ? 29.928 10.899 -13.640 1.00 62.31 432 THR A O 1
ATOM 3288 N N . GLU A 1 433 ? 28.273 11.688 -12.353 1.00 68.31 433 GLU A N 1
ATOM 3289 C CA . GLU A 1 433 ? 29.109 11.890 -11.171 1.00 68.31 433 GLU A CA 1
ATOM 3290 C C . GLU A 1 433 ? 29.591 10.555 -10.590 1.00 68.31 433 GLU A C 1
ATOM 3292 O O . GLU A 1 433 ? 30.781 10.409 -10.315 1.00 68.31 433 GLU A O 1
ATOM 3297 N N . ARG A 1 434 ? 28.723 9.536 -10.507 1.00 60.50 434 ARG A N 1
ATOM 3298 C CA . ARG A 1 434 ? 29.122 8.177 -10.092 1.00 60.50 434 ARG A CA 1
ATOM 3299 C C . ARG A 1 434 ? 30.104 7.524 -11.067 1.00 60.50 434 ARG A C 1
ATOM 3301 O O . ARG A 1 434 ? 31.029 6.843 -10.633 1.00 60.50 434 ARG A O 1
ATOM 3308 N N . GLN A 1 435 ? 29.924 7.723 -12.373 1.00 68.19 435 GLN A N 1
ATOM 3309 C CA . GLN A 1 435 ? 30.772 7.107 -13.397 1.00 68.19 435 GLN A CA 1
ATOM 3310 C C . GLN A 1 435 ? 32.127 7.814 -13.560 1.00 68.19 435 GLN A C 1
ATOM 3312 O O . GLN A 1 435 ? 33.156 7.162 -13.736 1.00 68.19 435 GLN A O 1
ATOM 3317 N N . SER A 1 436 ? 32.125 9.148 -13.567 1.00 71.00 436 SER A N 1
ATOM 3318 C CA . SER A 1 436 ? 33.261 9.975 -14.001 1.00 71.00 436 SER A CA 1
ATOM 3319 C C . SER A 1 436 ? 33.810 10.912 -12.923 1.00 71.00 436 SER A C 1
ATOM 3321 O O . SER A 1 436 ? 34.840 11.548 -13.137 1.00 71.00 436 SER A O 1
ATOM 3323 N N . GLY A 1 437 ? 33.150 11.008 -11.764 1.00 68.25 437 GLY A N 1
ATOM 3324 C CA . GLY A 1 437 ? 33.484 11.963 -10.704 1.00 68.25 437 GLY A CA 1
ATOM 3325 C C . GLY A 1 437 ? 33.055 13.401 -11.006 1.00 68.25 437 GLY A C 1
ATOM 3326 O O . GLY A 1 437 ? 33.373 14.303 -10.234 1.00 68.25 437 GLY A O 1
ATOM 3327 N N . THR A 1 438 ? 32.361 13.634 -12.125 1.00 73.62 438 THR A N 1
ATOM 3328 C CA . THR A 1 438 ? 31.861 14.955 -12.520 1.00 73.62 438 THR A CA 1
ATOM 3329 C C . THR A 1 438 ? 30.398 14.889 -12.954 1.00 73.62 438 THR A C 1
ATOM 3331 O O . THR A 1 438 ? 30.086 14.084 -13.834 1.00 73.62 438 THR A O 1
ATOM 3334 N N . PRO A 1 439 ? 29.512 15.739 -12.402 1.00 78.81 439 PRO A N 1
ATOM 3335 C CA . PRO A 1 439 ? 28.127 15.817 -12.841 1.00 78.81 439 PRO A CA 1
ATOM 3336 C C . PRO A 1 439 ? 28.053 16.403 -14.255 1.00 78.81 439 PRO A C 1
ATOM 3338 O O . PRO A 1 439 ? 28.524 17.505 -14.543 1.00 78.81 439 PRO A O 1
ATOM 3341 N N . GLY A 1 440 ? 27.477 15.617 -15.148 1.00 73.88 440 GLY A N 1
ATOM 3342 C CA . GLY A 1 440 ? 27.195 15.926 -16.535 1.00 73.88 440 GLY A CA 1
ATOM 3343 C C . GLY A 1 440 ? 25.802 16.519 -16.709 1.00 73.88 440 GLY A C 1
ATOM 3344 O O . GLY A 1 440 ? 24.931 16.407 -15.849 1.00 73.88 440 GLY A O 1
ATOM 3345 N N . LEU A 1 441 ? 25.600 17.160 -17.855 1.00 78.38 441 LEU A N 1
ATOM 3346 C CA . LEU A 1 441 ? 24.346 17.799 -18.232 1.00 78.38 441 LEU A CA 1
ATOM 3347 C C . LEU A 1 441 ? 24.031 17.429 -19.676 1.00 78.38 441 LEU A C 1
ATOM 3349 O O . LEU A 1 441 ? 24.894 17.542 -20.549 1.00 78.38 441 LEU A O 1
ATOM 3353 N N . ILE A 1 442 ? 22.790 17.042 -19.936 1.00 71.56 442 ILE A N 1
ATOM 3354 C CA . ILE A 1 442 ? 22.255 16.886 -21.281 1.00 71.56 442 ILE A CA 1
ATOM 3355 C C . ILE A 1 442 ? 21.338 18.072 -21.570 1.00 71.56 442 ILE A C 1
ATOM 3357 O O . ILE A 1 442 ? 20.408 18.383 -20.830 1.00 71.56 442 ILE A O 1
ATOM 3361 N N . LYS A 1 443 ? 21.591 18.753 -22.684 1.00 70.44 443 LYS A N 1
ATOM 3362 C CA . LYS A 1 443 ? 20.639 19.712 -23.240 1.00 70.44 443 LYS A CA 1
ATOM 3363 C C . LYS A 1 443 ? 19.822 18.994 -24.296 1.00 70.44 443 LYS A C 1
ATOM 3365 O O . LYS A 1 443 ? 20.388 18.521 -25.278 1.00 70.44 443 LYS A O 1
ATOM 3370 N N . VAL A 1 444 ? 18.519 18.905 -24.071 1.00 64.44 444 VAL A N 1
ATOM 3371 C CA . VAL A 1 444 ? 17.568 18.428 -25.071 1.00 64.44 444 VAL A CA 1
ATOM 3372 C C . VAL A 1 444 ? 16.588 19.560 -25.323 1.00 64.44 444 VAL A C 1
ATOM 3374 O O . VAL A 1 444 ? 15.861 19.935 -24.408 1.00 64.44 444 VAL A O 1
ATOM 3377 N N . ASP A 1 445 ? 16.598 20.110 -26.536 1.00 57.72 445 ASP A N 1
ATOM 3378 C CA . ASP A 1 445 ? 15.653 21.161 -26.929 1.00 57.72 445 ASP A CA 1
ATOM 3379 C C . ASP A 1 445 ? 14.295 20.548 -27.332 1.00 57.72 445 ASP A C 1
ATOM 3381 O O . ASP A 1 445 ? 13.249 21.037 -26.920 1.00 57.72 445 ASP A O 1
ATOM 3385 N N . GLU A 1 446 ? 14.302 19.430 -28.069 1.00 55.84 446 GLU A N 1
ATOM 3386 C CA . GLU A 1 446 ? 13.124 18.605 -28.379 1.00 55.84 446 GLU A CA 1
ATOM 3387 C C . GLU A 1 446 ? 13.588 17.184 -28.748 1.00 55.84 446 GLU A C 1
ATOM 3389 O O . GLU A 1 446 ? 14.468 17.021 -29.592 1.00 55.84 446 GLU A O 1
ATOM 3394 N N . LEU A 1 447 ? 13.023 16.146 -28.116 1.00 56.59 447 LEU A N 1
ATOM 3395 C CA . LEU A 1 447 ? 13.391 14.740 -28.381 1.00 56.59 447 LEU A CA 1
ATOM 3396 C C . LEU A 1 447 ? 12.552 14.134 -29.523 1.00 56.59 447 LEU A C 1
ATOM 3398 O O . LEU A 1 447 ? 13.016 13.258 -30.247 1.00 56.59 447 LEU A O 1
ATOM 3402 N N . PHE A 1 448 ? 11.329 14.644 -29.713 1.00 57.97 448 PHE A N 1
ATOM 3403 C CA . PHE A 1 448 ? 10.404 14.224 -30.765 1.00 57.97 448 PHE A CA 1
ATOM 3404 C C . PHE A 1 448 ? 9.653 15.436 -31.319 1.00 57.97 448 PHE A C 1
ATOM 3406 O O . PHE A 1 448 ? 8.831 16.020 -30.611 1.00 57.97 448 PHE A O 1
ATOM 3413 N N . SER A 1 449 ? 9.871 15.773 -32.590 1.00 57.47 449 SER A N 1
ATOM 3414 C CA . SER A 1 449 ? 9.102 16.800 -33.296 1.00 57.47 449 SER A CA 1
ATOM 3415 C C . SER A 1 449 ? 8.335 16.175 -34.462 1.00 57.47 449 SER A C 1
ATOM 3417 O O . SER A 1 449 ? 8.856 15.358 -35.221 1.00 57.47 449 SER A O 1
ATOM 3419 N N . VAL A 1 450 ? 7.053 16.524 -34.589 1.00 55.91 450 VAL A N 1
ATOM 3420 C CA . VAL A 1 450 ? 6.228 16.091 -35.724 1.00 55.91 450 VAL A CA 1
ATOM 3421 C C . VAL A 1 450 ? 6.163 17.240 -36.719 1.00 55.91 450 VAL A C 1
ATOM 3423 O O . VAL A 1 450 ? 5.443 18.220 -36.522 1.00 55.91 450 VAL A O 1
ATOM 3426 N N . VAL A 1 451 ? 6.943 17.129 -37.793 1.00 59.34 451 VAL A N 1
ATOM 3427 C CA . VAL A 1 451 ? 6.976 18.127 -38.865 1.00 59.34 451 VAL A CA 1
ATOM 3428 C C . VAL A 1 451 ? 5.746 17.935 -39.753 1.00 59.34 451 VAL A C 1
ATOM 3430 O O . VAL A 1 451 ? 5.611 16.923 -40.435 1.00 59.34 451 VAL A O 1
ATOM 3433 N N . LYS A 1 452 ? 4.836 18.917 -39.753 1.00 50.97 452 LYS A N 1
ATOM 3434 C CA . LYS A 1 452 ? 3.574 18.873 -40.521 1.00 50.97 452 LYS A CA 1
ATOM 3435 C C . LYS A 1 452 ? 3.755 18.914 -42.048 1.00 50.97 452 LYS A C 1
ATOM 3437 O O . LYS A 1 452 ? 2.786 18.686 -42.766 1.00 50.97 452 LYS A O 1
ATOM 3442 N N . ASP A 1 453 ? 4.960 19.201 -42.543 1.00 52.09 453 ASP A N 1
ATOM 3443 C CA . ASP A 1 453 ? 5.276 19.269 -43.972 1.00 52.09 453 ASP A CA 1
ATOM 3444 C C . ASP A 1 453 ? 6.651 18.629 -44.274 1.00 52.09 453 ASP A C 1
ATOM 3446 O O . ASP A 1 453 ? 7.689 19.227 -43.968 1.00 52.09 453 ASP A O 1
ATOM 3450 N N . PRO A 1 454 ? 6.696 17.426 -44.878 1.00 51.69 454 PRO A N 1
ATOM 3451 C CA . PRO A 1 454 ? 7.948 16.733 -45.180 1.00 51.69 454 PRO A CA 1
ATOM 3452 C C . PRO A 1 454 ? 8.805 17.447 -46.240 1.00 51.69 454 PRO A C 1
ATOM 3454 O O . PRO A 1 454 ? 9.975 17.107 -46.396 1.00 51.69 454 PRO A O 1
ATOM 3457 N N . SER A 1 455 ? 8.281 18.463 -46.940 1.00 50.12 455 SER A N 1
ATOM 3458 C CA . SER A 1 455 ? 9.051 19.237 -47.927 1.00 50.12 455 SER A CA 1
ATOM 3459 C C . SER A 1 455 ? 10.105 20.176 -47.317 1.00 50.12 455 SER A C 1
ATOM 3461 O O . SER A 1 455 ? 10.943 20.708 -48.045 1.00 50.12 455 SER A O 1
ATOM 3463 N N . ASN A 1 456 ? 10.104 20.349 -45.989 1.00 47.12 456 ASN A N 1
ATOM 3464 C CA . ASN A 1 456 ? 11.071 21.169 -45.251 1.00 47.12 456 ASN A CA 1
ATOM 3465 C C . ASN A 1 456 ? 12.122 20.364 -44.470 1.00 47.12 456 ASN A C 1
ATOM 3467 O O . ASN A 1 456 ? 12.908 20.960 -43.731 1.00 47.12 456 ASN A O 1
ATOM 3471 N N . ILE A 1 457 ? 12.180 19.039 -44.629 1.00 49.56 457 ILE A N 1
ATOM 3472 C CA . ILE A 1 457 ? 13.267 18.241 -44.056 1.00 49.56 457 ILE A CA 1
ATOM 3473 C C . ILE A 1 457 ? 14.511 18.481 -44.919 1.00 49.56 457 ILE A C 1
ATOM 3475 O O . ILE A 1 457 ? 14.641 17.936 -46.014 1.00 49.56 457 ILE A O 1
ATOM 3479 N N . LYS A 1 458 ? 15.414 19.348 -44.455 1.00 49.50 458 LYS A N 1
ATOM 3480 C CA . LYS A 1 458 ? 16.781 19.382 -44.979 1.00 49.50 458 LYS A CA 1
ATOM 3481 C C . LYS A 1 458 ? 17.528 18.206 -44.366 1.00 49.50 458 LYS A C 1
ATOM 3483 O O . LYS A 1 458 ? 17.614 18.126 -43.146 1.00 49.50 458 LYS A O 1
ATOM 3488 N N . GLU A 1 459 ? 18.032 17.313 -45.209 1.00 44.59 459 GLU A N 1
ATOM 3489 C CA . GLU A 1 459 ? 19.082 16.377 -44.807 1.00 44.59 459 GLU A CA 1
ATOM 3490 C C . GLU A 1 459 ? 20.292 17.208 -44.343 1.00 44.59 459 GLU A C 1
ATOM 3492 O O . GLU A 1 459 ? 20.878 17.943 -45.144 1.00 44.59 459 GLU A O 1
ATOM 3497 N N . GLU A 1 460 ? 20.608 17.141 -43.048 1.00 36.88 460 GLU A N 1
ATOM 3498 C CA . GLU A 1 460 ? 21.924 17.497 -42.502 1.00 36.88 460 GLU A CA 1
ATOM 3499 C C . GLU A 1 460 ? 22.738 16.234 -42.235 1.00 36.88 460 GLU A C 1
ATOM 3501 O O . GLU A 1 460 ? 22.160 15.258 -41.698 1.00 36.88 460 GLU A O 1
#

pLDDT: mean 76.9, std 15.14, range [29.17, 95.94]

Radius of gyration: 31.08 Å; chains: 1; bounding box: 80×59×98 Å